Protein AF-A0A819EUI3-F1 (afdb_monomer)

Mean predicted aligned error: 5.72 Å

Nearest PDB structures (foldseek):
  6awp-assembly1_A  TM=9.499E-01  e=2.066E-28  Homo sapiens
  6awn-assembly1_A  TM=9.356E-01  e=4.940E-28  Homo sapiens
  7lia-assembly1_A  TM=9.450E-01  e=1.535E-27  Homo sapiens
  8de4-assembly1_A  TM=9.514E-01  e=4.767E-27  Sus scrofa
  6dzw-assembly1_A  TM=9.366E-01  e=1.481E-26  Homo sapiens

Sequence (428 aa):
MLKEFFRKYDQRIGFVLLLISNSVGLGNVWRFPFLTYKNGGGAFLIPYFLLYIFIGLPLYYLELSLGQFTSKGPPRAYGLVRGSIGIGISMLINAAITICFYNLLISWALLYFLLSFRKTLLWNQCNKHWNTANCVDLSNANITVINGTSSADEFFTHFVLRQSDGFHDFGTPAWYTILCLLGAWIIVALCIHRGFKLVGRLAYITALFPYIILLALLIRTSLLDGAGLGIRYYLTPDWSKVSDFQVWRDAAGQVFFSLGVGFGSLVAYSSANDFHNNYFIQCIIVVACDCLTGIFAGFTVFATIGFLAVKLRDGDITKAAIGGPGLAFIIYPEAISQMSDSSVFAVFFFLMLIIIGLGSQFGGTDVVVAAILQYFPDLKRWVVVIIVSICAFLISIPFTCRGGIYLFTLVSEYAANLSLVVIGFFEV

Secondary structure (DSSP, 8-state):
--TTS--SSHHHHHHHHHHHHHHS-HIIIIIHHHHHHHTTBGGGHHHHHHHIIIIIHHHHHHHHHHHHHHTS-HHHHHTTSTTTHHHHHHHHHHHHHHHHHHHHHHHHHHHHHHHHTSSS-TTT-S-STT--TTEE-TTT---SS--SEEHHHHIIIIIIS---SSTT----B-HHHHHHHHHHHHHHHHHHTTTHHHHHHHHHHHHHHHHHHHHHHHHHHHTSTTHHHHHHHHH-B-GGGTT-HHHHHHHHHHHHHHHTTTSSHHHHHHTTS-TT---HHHHHHHHHHHHHHHHHHHHHHHHHHHHHHHHHSTT-GGGT---TTHIIIIIHHHHHHTSTTHHHHHHHHHHHHHHHHHHHHHHHHHHHHHHHHHH-TTS-HHHHHHHHHHHHHHHHGGGGBTTHHHHHHHIIIIIIIHHHHHHHHHH-

Solvent-accessible surface area (backbone atoms only — not comparable to full-atom values): 21218 Å² total; per-residue (Å²): 125,75,78,80,74,73,78,92,68,63,55,65,61,30,48,45,31,33,51,33,6,34,19,41,30,60,47,29,57,30,45,46,36,41,49,27,64,75,35,24,15,34,35,33,51,54,57,37,52,49,42,38,63,74,46,40,47,55,50,49,44,48,37,33,48,49,6,27,76,60,52,27,43,34,37,66,40,36,43,73,45,89,85,40,31,62,53,24,47,51,12,43,54,41,18,58,57,43,49,24,58,50,43,47,56,33,11,52,26,47,49,52,28,67,50,20,76,36,94,64,53,76,39,44,49,53,90,49,97,58,52,59,95,51,43,40,36,76,87,77,62,90,66,88,68,71,92,56,45,44,20,18,46,38,40,36,43,46,57,72,42,40,56,42,101,40,71,90,48,36,72,65,61,41,66,70,53,50,52,28,32,51,50,42,40,51,51,51,36,68,50,48,43,69,36,68,70,43,42,31,59,48,10,61,51,27,40,50,52,42,56,57,51,50,49,52,48,30,57,56,32,63,74,38,73,38,9,67,58,15,42,48,50,48,57,46,57,36,70,82,37,67,79,38,66,67,43,51,53,52,31,46,39,47,41,38,63,34,63,39,48,48,36,34,28,48,14,37,59,24,23,70,45,64,79,84,61,80,51,66,68,51,46,53,51,38,55,49,49,41,54,50,45,21,53,53,31,25,51,34,47,28,12,42,42,13,27,44,6,50,76,58,44,79,54,38,49,82,82,55,68,51,68,60,69,40,34,64,58,20,50,46,51,40,49,37,55,75,40,87,66,26,37,61,55,41,33,53,53,25,47,33,50,33,36,23,33,48,26,25,46,49,35,38,49,47,36,50,44,51,52,52,38,70,79,41,69,89,57,56,60,48,59,49,35,49,53,52,40,51,54,37,51,63,69,29,44,65,54,39,10,18,18,8,63,57,53,44,50,50,43,51,53,60,56,40,41,51,44,30,57,54,44,49,61,72,73,107

Radius of gyration: 21.42 Å; Cα contacts (8 Å, |Δi|>4): 705; chains: 1; bounding box: 55×45×64 Å

pLDDT: mean 88.52, std 11.25, range [29.86, 98.31]

Foldseek 3Di:
DLQVQDDDPLCPVLLLLLLLLQQQFPCLQAVLLLLCLVQFFQQLVVLLVVCLVPFLLVLLVLLLLQLQVVLDFQLVSLVVDPPRSVLRVLLLVLLLLCLLLLLLLLLLLQVLLVQLPDPARQLQDPDDPQHDPQEDRLVPDPDDARPGDYSLRSCCQCPQQVADPAPVCLFAFDPSSLVSSLVSLVVLLVQDLVHPVSLSVLSVCLNPLLVVLLVVLLVVLVPAPQLVLLVCSNNRGDPVSNPDPVSSLSSNLSSLNSSVRSNRLSSNSSSSPHSPDDCSVSSVVSSVSSSVSSVSSSSSLSSLLRNCCVSHPVSDSVVSDDDDCCSLRRSVLNSLSVDPVSSVSSNSSSVSNSSSSSSNSNSSLSSNLSVVCVVVVVDNSSVSSVVSSVVSSVVSRSLSTNNNVVVSCCCVPPVNSVSSVVSSVSSD

Structure (mmCIF, N/CA/C/O backbone):
data_AF-A0A819EUI3-F1
#
_entry.id   AF-A0A819EUI3-F1
#
loop_
_atom_site.group_PDB
_atom_site.id
_atom_site.type_symbol
_atom_site.label_atom_id
_atom_site.label_alt_id
_atom_site.label_comp_id
_atom_site.label_asym_id
_atom_site.label_entity_id
_atom_site.label_seq_id
_atom_site.pdbx_PDB_ins_code
_atom_site.Cartn_x
_atom_site.Cartn_y
_atom_site.Cartn_z
_atom_site.occupancy
_atom_site.B_iso_or_equiv
_atom_site.auth_seq_id
_atom_site.auth_comp_id
_atom_site.auth_asym_id
_atom_site.auth_atom_id
_atom_site.pdbx_PDB_model_num
ATOM 1 N N . MET A 1 1 ? -13.181 12.280 27.570 1.00 29.86 1 MET A N 1
ATOM 2 C CA . MET A 1 1 ? -11.833 12.592 27.046 1.00 29.86 1 MET A CA 1
ATOM 3 C C . MET A 1 1 ? -11.688 12.387 25.528 1.00 29.86 1 MET A C 1
ATOM 5 O O . MET A 1 1 ? -11.009 13.189 24.914 1.00 29.86 1 MET A O 1
ATOM 9 N N . LEU A 1 2 ? -12.357 11.408 24.887 1.00 33.59 2 LEU A N 1
ATOM 10 C CA . LEU A 1 2 ? -12.389 11.279 23.408 1.00 33.59 2 LEU A CA 1
ATOM 11 C C . LEU A 1 2 ? -13.350 12.263 22.693 1.00 33.59 2 LEU A C 1
ATOM 13 O O . LEU A 1 2 ? -13.126 12.599 21.538 1.00 33.59 2 LEU A O 1
ATOM 17 N N . LYS A 1 3 ? -14.387 12.766 23.386 1.00 32.03 3 LYS A N 1
ATOM 18 C CA . LYS A 1 3 ? -15.441 13.639 22.818 1.00 32.03 3 LYS A CA 1
ATOM 19 C C . LYS A 1 3 ? -15.086 15.130 22.684 1.00 32.03 3 LYS A C 1
ATOM 21 O O . LYS A 1 3 ? -15.767 15.838 21.959 1.00 32.03 3 LYS A O 1
ATOM 26 N N . GLU A 1 4 ? -14.036 15.622 23.342 1.00 36.59 4 GLU A N 1
ATOM 27 C CA . GLU A 1 4 ? -13.616 17.039 23.246 1.00 36.59 4 GLU A CA 1
ATOM 28 C C . GLU A 1 4 ? -12.631 17.311 22.096 1.00 36.59 4 GLU A C 1
ATOM 30 O O . GLU A 1 4 ? -12.182 18.440 21.902 1.00 36.59 4 GLU A O 1
ATOM 35 N N . PHE A 1 5 ? -12.264 16.285 21.326 1.00 41.91 5 PHE A N 1
ATOM 36 C CA . PHE A 1 5 ? -11.106 16.358 20.437 1.00 41.91 5 PHE A CA 1
ATOM 37 C C . PHE A 1 5 ? -11.398 16.935 19.044 1.00 41.91 5 PHE A C 1
ATOM 39 O O . PHE A 1 5 ? -10.457 17.239 18.309 1.00 41.91 5 PHE A O 1
ATOM 46 N N . PHE A 1 6 ? -12.670 17.152 18.693 1.00 37.47 6 PHE A N 1
ATOM 47 C CA . PHE A 1 6 ? -13.055 17.639 17.375 1.00 37.47 6 PHE A CA 1
ATOM 48 C C . PHE A 1 6 ? -14.210 18.669 17.424 1.00 37.47 6 PHE A C 1
ATOM 50 O O . PHE A 1 6 ? -15.302 18.394 17.902 1.00 37.47 6 PHE A O 1
ATOM 57 N N . ARG A 1 7 ? -13.956 19.884 16.920 1.00 36.16 7 ARG A N 1
ATOM 58 C CA . ARG A 1 7 ? -14.903 21.009 16.752 1.00 36.16 7 ARG A CA 1
ATOM 59 C C . ARG A 1 7 ? -14.624 21.634 15.381 1.00 36.16 7 ARG A C 1
ATOM 61 O O . ARG A 1 7 ? -13.458 21.787 15.042 1.00 36.16 7 ARG A O 1
ATOM 68 N N . LYS A 1 8 ? -15.548 22.169 14.577 1.00 38.44 8 LYS A N 1
ATOM 69 C CA . LYS A 1 8 ? -16.922 21.784 14.187 1.00 38.44 8 LYS A CA 1
ATOM 70 C C . LYS A 1 8 ? -17.127 22.087 12.676 1.00 38.44 8 LYS A C 1
ATOM 72 O O . LYS A 1 8 ? -18.251 22.193 12.208 1.00 38.44 8 LYS A O 1
ATOM 77 N N . TYR A 1 9 ? -16.039 22.287 11.917 1.00 36.59 9 TYR A N 1
ATOM 78 C CA . TYR A 1 9 ? -16.068 22.629 10.479 1.00 36.59 9 TYR A CA 1
ATOM 79 C C . TYR A 1 9 ? -14.928 21.940 9.703 1.00 36.59 9 TYR A C 1
ATOM 81 O O . TYR A 1 9 ? -15.160 21.395 8.631 1.00 36.59 9 TYR A O 1
ATOM 89 N N . ASP A 1 10 ? -13.743 21.824 10.316 1.00 51.12 10 ASP A N 1
ATOM 90 C CA . ASP A 1 10 ? -12.592 21.043 9.814 1.00 51.12 10 ASP A CA 1
ATOM 91 C C . ASP A 1 10 ? -12.822 19.511 9.893 1.00 51.12 10 ASP A C 1
ATOM 93 O O . ASP A 1 10 ? -12.139 18.719 9.252 1.00 51.12 10 ASP A O 1
ATOM 97 N N . GLN A 1 11 ? -13.839 19.068 10.646 1.00 56.34 11 GLN A N 1
ATOM 98 C CA . GLN A 1 11 ? -14.150 17.645 10.832 1.00 56.34 11 GLN A CA 1
ATOM 99 C C . GLN A 1 11 ? -14.635 16.940 9.567 1.00 56.34 11 GLN A C 1
ATOM 101 O O . GLN A 1 11 ? -14.277 15.790 9.370 1.00 56.34 11 GLN A O 1
ATOM 106 N N . ARG A 1 12 ? -15.470 17.567 8.727 1.00 69.81 12 ARG A N 1
ATOM 107 C CA . ARG A 1 12 ? -16.143 16.826 7.641 1.00 69.81 12 ARG A CA 1
ATOM 108 C C . ARG A 1 12 ? -15.192 16.513 6.492 1.00 69.81 12 ARG A C 1
ATOM 110 O O . ARG A 1 12 ? -15.079 15.362 6.091 1.00 69.81 12 ARG A O 1
ATOM 117 N N . ILE A 1 13 ? -14.482 17.527 6.001 1.00 80.25 13 ILE A N 1
ATOM 118 C CA . ILE A 1 13 ? -13.503 17.354 4.922 1.00 80.25 13 ILE A CA 1
ATOM 119 C C . ILE A 1 13 ? -12.263 16.632 5.453 1.00 80.25 13 ILE A C 1
ATOM 121 O O . ILE A 1 13 ? -11.814 15.681 4.825 1.00 80.25 13 ILE A O 1
ATOM 125 N N . GLY A 1 14 ? -11.763 17.006 6.637 1.00 83.06 14 GLY A N 1
ATOM 126 C CA . GLY A 1 14 ? -10.617 16.338 7.254 1.00 83.06 14 GLY A CA 1
ATOM 127 C C . GLY A 1 14 ? -10.854 14.847 7.509 1.00 83.06 14 GLY A C 1
ATOM 128 O O . GLY A 1 14 ? -9.954 14.046 7.280 1.00 83.06 14 GLY A O 1
ATOM 129 N N . PHE A 1 15 ? -12.067 14.447 7.914 1.00 84.69 15 PHE A N 1
ATOM 130 C CA . PHE A 1 15 ? -12.423 13.033 8.077 1.00 84.69 15 PHE A CA 1
ATOM 131 C C . PHE A 1 15 ? -12.497 12.293 6.738 1.00 84.69 15 PHE A C 1
ATOM 133 O O . PHE A 1 15 ? -11.937 11.210 6.619 1.00 84.69 15 PHE A O 1
ATOM 140 N N . VAL A 1 16 ? -13.112 12.884 5.707 1.00 89.81 16 VAL A N 1
ATOM 141 C CA . VAL A 1 16 ? -13.129 12.287 4.359 1.00 89.81 16 VAL A CA 1
ATOM 142 C C . VAL A 1 16 ? -11.710 12.122 3.818 1.00 89.81 16 VAL A C 1
ATOM 144 O O . VAL A 1 16 ? -11.368 11.050 3.335 1.00 89.81 16 VAL A O 1
ATOM 147 N N . LEU A 1 17 ? -10.855 13.138 3.948 1.00 91.44 17 LEU A N 1
ATOM 148 C CA . LEU A 1 17 ? -9.456 13.060 3.519 1.00 91.44 17 LEU A CA 1
ATOM 149 C C . LEU A 1 17 ? -8.660 12.033 4.327 1.00 91.44 17 LEU A C 1
ATOM 151 O O . LEU A 1 17 ? -7.808 11.357 3.761 1.00 91.44 17 LEU A O 1
ATOM 155 N N . LEU A 1 18 ? -8.943 11.882 5.624 1.00 91.62 18 LEU A N 1
ATOM 156 C CA . LEU A 1 18 ? -8.350 10.833 6.456 1.00 91.62 18 LEU A CA 1
ATOM 157 C C . LEU A 1 18 ? -8.735 9.439 5.950 1.00 91.62 18 LEU A C 1
ATOM 159 O O . LEU A 1 18 ? -7.874 8.574 5.828 1.00 91.62 18 LEU A O 1
ATOM 163 N N . LEU A 1 19 ? -10.010 9.237 5.618 1.00 92.75 19 LEU A N 1
ATOM 164 C CA . LEU A 1 19 ? -10.506 7.984 5.057 1.00 92.75 19 LEU A CA 1
ATOM 165 C C . LEU A 1 19 ? -9.929 7.700 3.659 1.00 92.75 19 LEU A C 1
ATOM 167 O O . LEU A 1 19 ? -9.548 6.563 3.384 1.00 92.75 19 LEU A O 1
ATOM 171 N N . ILE A 1 20 ? -9.798 8.722 2.805 1.00 94.25 20 ILE A N 1
ATOM 172 C CA . ILE A 1 20 ? -9.118 8.609 1.504 1.00 94.25 20 ILE A CA 1
ATOM 173 C C . ILE A 1 20 ? -7.645 8.250 1.710 1.00 94.25 20 ILE A C 1
ATOM 175 O O . ILE A 1 20 ? -7.164 7.335 1.061 1.00 94.25 20 ILE A O 1
ATOM 179 N N . SER A 1 21 ? -6.940 8.922 2.622 1.00 93.69 21 SER A N 1
ATOM 180 C CA . SER A 1 21 ? -5.526 8.654 2.929 1.00 93.69 21 SER A CA 1
ATOM 181 C C . SER A 1 21 ? -5.301 7.241 3.486 1.00 93.69 21 SER A C 1
ATOM 183 O O . SER A 1 21 ? -4.297 6.608 3.178 1.00 93.69 21 SER A O 1
ATOM 185 N N . ASN A 1 22 ? -6.248 6.717 4.270 1.00 93.00 22 ASN A N 1
ATOM 186 C CA . ASN A 1 22 ? -6.197 5.341 4.761 1.00 93.00 22 ASN A CA 1
ATOM 187 C C . ASN A 1 22 ? -6.413 4.313 3.638 1.00 93.00 22 ASN A C 1
ATOM 189 O O . ASN A 1 22 ? -5.681 3.327 3.585 1.00 93.00 22 ASN A O 1
ATOM 193 N N . SER A 1 23 ? -7.408 4.545 2.776 1.00 93.50 23 SER A N 1
ATOM 194 C CA . SER A 1 23 ? -7.829 3.589 1.738 1.00 93.50 23 SER A CA 1
ATOM 195 C C . SER A 1 23 ? -6.902 3.621 0.516 1.00 93.50 23 SER A C 1
ATOM 197 O O . SER A 1 23 ? -6.431 2.595 0.045 1.00 93.50 23 SER A O 1
ATOM 199 N N . VAL A 1 24 ? -6.537 4.810 0.036 1.00 93.06 24 VAL A N 1
ATOM 200 C CA . VAL A 1 24 ? -5.617 4.944 -1.097 1.00 93.06 24 VAL A CA 1
ATOM 201 C C . VAL A 1 24 ? -4.202 4.613 -0.639 1.00 93.06 24 VAL A C 1
ATOM 203 O O . VAL A 1 24 ? -3.504 5.443 -0.057 1.00 93.06 24 VAL A O 1
ATOM 206 N N . GLY A 1 25 ? -3.780 3.386 -0.927 1.00 89.81 25 GLY A N 1
ATOM 207 C CA . GLY A 1 25 ? -2.485 2.846 -0.544 1.00 89.81 25 GLY A CA 1
ATOM 208 C C . GLY A 1 25 ? -1.577 2.549 -1.735 1.00 89.81 25 GLY A C 1
ATOM 209 O O . GLY A 1 25 ? -1.895 2.771 -2.905 1.00 89.81 25 GLY A O 1
ATOM 210 N N . LEU A 1 26 ? -0.411 1.973 -1.436 1.00 89.19 26 LEU A N 1
ATOM 211 C CA . LEU A 1 26 ? 0.558 1.530 -2.446 1.00 89.19 26 LEU A CA 1
ATOM 212 C C . LEU A 1 26 ? -0.052 0.486 -3.402 1.00 89.19 26 LEU A C 1
ATOM 214 O O . LEU A 1 26 ? 0.341 0.379 -4.566 1.00 89.19 26 LEU A O 1
ATOM 218 N N . GLY A 1 27 ? -1.064 -0.246 -2.922 1.00 87.62 27 GLY A N 1
ATOM 219 C CA . GLY A 1 27 ? -1.835 -1.203 -3.708 1.00 87.62 27 GLY A CA 1
ATOM 220 C C . GLY A 1 27 ? -2.526 -0.583 -4.927 1.00 87.62 27 GLY A C 1
ATOM 221 O O . GLY A 1 27 ? -2.561 -1.225 -5.975 1.00 87.62 27 GLY A O 1
ATOM 222 N N . ASN A 1 28 ? -3.008 0.659 -4.847 1.00 91.81 28 ASN A N 1
ATOM 223 C CA . ASN A 1 28 ? -3.644 1.332 -5.984 1.00 91.81 28 ASN A CA 1
ATOM 224 C C . ASN A 1 28 ? -2.632 1.631 -7.099 1.00 91.81 28 ASN A C 1
ATOM 226 O O . ASN A 1 28 ? -2.984 1.576 -8.273 1.00 91.81 28 ASN A O 1
ATOM 230 N N . VAL A 1 29 ? -1.373 1.915 -6.743 1.00 88.19 29 VAL A N 1
ATOM 231 C CA . VAL A 1 29 ? -0.348 2.357 -7.702 1.00 88.19 29 VAL A CA 1
ATOM 232 C C . VAL A 1 29 ? 0.306 1.196 -8.441 1.00 88.19 29 VAL A C 1
ATOM 234 O O . VAL A 1 29 ? 0.584 1.324 -9.630 1.00 88.19 29 VAL A O 1
ATOM 237 N N . TRP A 1 30 ? 0.558 0.066 -7.774 1.00 84.31 30 TRP A N 1
ATOM 238 C CA . TRP A 1 30 ? 1.244 -1.062 -8.415 1.00 84.31 30 TRP A CA 1
ATOM 239 C C . TRP A 1 30 ? 0.453 -2.369 -8.429 1.00 84.31 30 TRP A C 1
ATOM 241 O O . TRP A 1 30 ? 0.561 -3.139 -9.380 1.00 84.31 30 TRP A O 1
ATOM 251 N N . ARG A 1 31 ? -0.354 -2.654 -7.401 1.00 89.06 31 ARG A N 1
ATOM 252 C CA . ARG A 1 31 ? -1.006 -3.966 -7.277 1.00 89.06 31 ARG A CA 1
ATOM 253 C C . ARG A 1 31 ? -2.201 -4.038 -8.210 1.00 89.06 31 ARG A C 1
ATOM 255 O O . ARG A 1 31 ? -2.298 -4.989 -8.976 1.00 89.06 31 ARG A O 1
ATOM 262 N N . PHE A 1 32 ? -3.056 -3.020 -8.202 1.00 92.81 32 PHE A N 1
ATOM 263 C CA . PHE A 1 32 ? -4.211 -2.957 -9.092 1.00 92.81 32 PHE A CA 1
ATOM 264 C C . PHE A 1 32 ? -3.817 -3.022 -10.582 1.00 92.81 32 PHE A C 1
ATOM 266 O O . PHE A 1 32 ? -4.366 -3.868 -11.295 1.00 92.81 32 PHE A O 1
ATOM 273 N N . PRO A 1 33 ? -2.834 -2.239 -11.074 1.00 91.38 33 PRO A N 1
ATOM 274 C CA . PRO A 1 33 ? -2.424 -2.325 -12.475 1.00 91.38 33 PRO A CA 1
ATOM 275 C C . PRO A 1 33 ? -1.825 -3.688 -12.831 1.00 91.38 33 PRO A C 1
ATOM 277 O O . PRO A 1 33 ? -2.141 -4.237 -13.885 1.00 91.38 33 PRO A O 1
ATOM 280 N N . PHE A 1 34 ? -1.041 -4.288 -11.928 1.00 88.88 34 PHE A N 1
ATOM 281 C CA . PHE A 1 34 ? -0.521 -5.642 -12.117 1.00 88.88 34 PHE A CA 1
ATOM 282 C C . PHE A 1 34 ? -1.632 -6.702 -12.177 1.00 88.88 34 PHE A C 1
ATOM 284 O O . PHE A 1 34 ? -1.615 -7.565 -13.054 1.00 88.88 34 PHE A O 1
ATOM 291 N N . LEU A 1 35 ? -2.617 -6.638 -11.278 1.00 91.00 35 LEU A N 1
ATOM 292 C CA . LEU A 1 35 ? -3.756 -7.557 -11.296 1.00 91.00 35 LEU A CA 1
ATOM 293 C C . LEU A 1 35 ? -4.582 -7.387 -12.569 1.00 91.00 35 LEU A C 1
ATOM 295 O O . LEU A 1 35 ? -4.975 -8.382 -13.168 1.00 91.00 35 LEU A O 1
ATOM 299 N N . THR A 1 36 ? -4.763 -6.151 -13.032 1.00 91.81 36 THR A N 1
ATOM 300 C CA . THR A 1 36 ? -5.444 -5.881 -14.302 1.00 91.81 36 THR A CA 1
ATOM 301 C C . THR A 1 36 ? -4.671 -6.474 -15.480 1.00 91.81 36 THR A C 1
ATOM 303 O O . THR A 1 36 ? -5.260 -7.124 -16.339 1.00 91.81 36 THR A O 1
ATOM 306 N N . TYR A 1 37 ? -3.341 -6.335 -15.491 1.00 87.88 37 TYR A N 1
ATOM 307 C CA . TYR A 1 37 ? -2.478 -6.943 -16.506 1.00 87.88 37 TYR A CA 1
ATOM 308 C C . TYR A 1 37 ? -2.612 -8.476 -16.532 1.00 87.88 37 TYR A C 1
ATOM 310 O O . TYR A 1 37 ? -2.786 -9.064 -17.600 1.00 87.88 37 TYR A O 1
ATOM 318 N N . LYS A 1 38 ? -2.560 -9.118 -15.358 1.00 89.00 38 LYS A N 1
ATOM 319 C CA . LYS A 1 38 ? -2.607 -10.580 -15.197 1.00 89.00 38 LYS A CA 1
ATOM 320 C C . LYS A 1 38 ? -3.983 -11.173 -15.534 1.00 89.00 38 LYS A C 1
ATOM 322 O O . LYS A 1 38 ? -4.060 -12.264 -16.097 1.00 89.00 38 LYS A O 1
ATOM 327 N N . ASN A 1 39 ? -5.059 -10.468 -15.190 1.00 91.81 39 ASN A N 1
ATOM 328 C CA . ASN A 1 39 ? -6.421 -11.009 -15.154 1.00 91.81 39 ASN A CA 1
ATOM 329 C C . ASN A 1 39 ? -7.300 -10.572 -16.341 1.00 91.81 39 ASN A C 1
ATOM 331 O O . ASN A 1 39 ? -8.519 -10.474 -16.208 1.00 91.81 39 ASN A O 1
ATOM 335 N N . GLY A 1 40 ? -6.697 -10.341 -17.511 1.00 88.62 40 GLY A N 1
ATOM 336 C CA . GLY A 1 40 ? -7.436 -10.116 -18.761 1.00 88.62 40 GLY A CA 1
ATOM 337 C C . GLY A 1 40 ? -7.699 -8.650 -19.118 1.00 88.62 40 GLY A C 1
ATOM 338 O O . GLY A 1 40 ? -8.677 -8.355 -19.811 1.00 88.62 40 GLY A O 1
ATOM 339 N N . GLY A 1 41 ? -6.851 -7.730 -18.648 1.00 90.31 41 GLY A N 1
ATOM 340 C CA . GLY A 1 41 ? -6.900 -6.317 -19.024 1.00 90.31 41 GLY A CA 1
ATOM 341 C C . GLY A 1 41 ? -8.239 -5.686 -18.659 1.00 90.31 41 GLY A C 1
ATOM 342 O O . GLY A 1 41 ? -8.716 -5.818 -17.531 1.00 90.31 41 GLY A O 1
ATOM 343 N N . GLY A 1 42 ? -8.895 -5.062 -19.637 1.00 92.00 42 GLY A N 1
ATOM 344 C CA . GLY A 1 42 ? -10.160 -4.355 -19.425 1.00 92.00 42 GLY A CA 1
ATOM 345 C C . GLY A 1 42 ? -11.279 -5.240 -18.865 1.00 92.00 42 GLY A C 1
ATOM 346 O O . GLY A 1 42 ? -12.179 -4.742 -18.191 1.00 92.00 42 GLY A O 1
ATOM 347 N N . ALA A 1 43 ? -11.203 -6.560 -19.070 1.00 94.00 43 ALA A N 1
ATOM 348 C CA . ALA A 1 43 ? -12.191 -7.503 -18.561 1.00 94.00 43 ALA A CA 1
ATOM 349 C C . ALA A 1 43 ? -12.165 -7.617 -17.024 1.00 94.00 43 ALA A C 1
ATOM 351 O O . ALA A 1 43 ? -13.215 -7.821 -16.417 1.00 94.00 43 ALA A O 1
ATOM 352 N N . PHE A 1 44 ? -11.004 -7.406 -16.385 1.00 95.06 44 PHE A N 1
ATOM 353 C CA . PHE A 1 44 ? -10.846 -7.406 -14.923 1.00 95.06 44 PHE A CA 1
ATOM 354 C C . PHE A 1 44 ? -11.615 -6.267 -14.237 1.00 95.06 44 PHE A C 1
ATOM 356 O O . PHE A 1 44 ? -12.008 -6.390 -13.076 1.00 95.06 44 PHE A O 1
ATOM 363 N N . LEU A 1 45 ? -11.879 -5.168 -14.952 1.00 93.44 45 LEU A N 1
ATOM 364 C CA . LEU A 1 45 ? -12.604 -4.027 -14.396 1.00 93.44 45 LEU A CA 1
ATOM 365 C C . LEU A 1 45 ? -14.036 -4.403 -13.997 1.00 93.44 45 LEU A C 1
ATOM 367 O O . LEU A 1 45 ? -14.553 -3.859 -13.031 1.00 93.44 45 LEU A O 1
ATOM 371 N N . ILE A 1 46 ? -14.666 -5.363 -14.680 1.00 93.19 46 ILE A N 1
ATOM 372 C CA . ILE A 1 46 ? -16.034 -5.805 -14.375 1.00 93.19 46 ILE A CA 1
ATOM 373 C C . ILE A 1 46 ? -16.135 -6.468 -12.993 1.00 93.19 46 ILE A C 1
ATOM 375 O O . ILE A 1 46 ? -16.866 -5.934 -12.156 1.00 93.19 46 ILE A O 1
ATOM 379 N N . PRO A 1 47 ? -15.427 -7.582 -12.698 1.00 94.81 47 PRO A N 1
ATOM 380 C CA . PRO A 1 47 ? -15.467 -8.179 -11.368 1.00 94.81 47 PRO A CA 1
ATOM 381 C C . PRO A 1 47 ? -14.984 -7.193 -10.303 1.00 94.81 47 PRO A C 1
ATOM 383 O O . PRO A 1 47 ? -15.572 -7.132 -9.228 1.00 94.81 47 PRO A O 1
ATOM 386 N N . TYR A 1 48 ? -13.987 -6.359 -10.613 1.00 94.56 48 TYR A N 1
ATOM 387 C CA . TYR A 1 48 ? -13.520 -5.305 -9.716 1.00 94.56 48 TYR A CA 1
ATOM 388 C C . TYR A 1 48 ? -14.640 -4.317 -9.334 1.00 94.56 48 TYR A C 1
ATOM 390 O O . TYR A 1 48 ? -14.935 -4.161 -8.150 1.00 94.56 48 TYR A O 1
ATOM 398 N N . PHE A 1 49 ? -15.325 -3.705 -10.306 1.00 94.50 49 PHE A N 1
ATOM 399 C CA . PHE A 1 49 ? -16.420 -2.761 -10.051 1.00 94.50 49 PHE A CA 1
ATOM 400 C C . PHE A 1 49 ? -17.614 -3.407 -9.344 1.00 94.50 49 PHE A C 1
ATOM 402 O O . PHE A 1 49 ? -18.170 -2.817 -8.417 1.00 94.50 49 PHE A O 1
ATOM 409 N N . LEU A 1 50 ? -18.002 -4.619 -9.754 1.00 95.62 50 LEU A N 1
ATOM 410 C CA . LEU A 1 50 ? -19.104 -5.343 -9.120 1.00 95.62 50 LEU A CA 1
ATOM 411 C C . LEU A 1 50 ? -18.797 -5.613 -7.644 1.00 95.62 50 LEU A C 1
ATOM 413 O O . LEU A 1 50 ? -19.633 -5.340 -6.786 1.00 95.62 50 LEU A O 1
ATOM 417 N N . LEU A 1 51 ? -17.588 -6.078 -7.329 1.00 95.06 51 LEU A N 1
ATOM 418 C CA . LEU A 1 51 ? -17.189 -6.337 -5.948 1.00 95.06 51 LEU A CA 1
ATOM 419 C C . LEU A 1 51 ? -17.068 -5.044 -5.128 1.00 95.06 51 LEU A C 1
ATOM 421 O O . LEU A 1 51 ? -17.440 -5.054 -3.957 1.00 95.06 51 LEU A O 1
ATOM 425 N N . TYR A 1 52 ? -16.652 -3.916 -5.719 1.00 94.44 52 TYR A N 1
ATOM 426 C CA . TYR A 1 52 ? -16.717 -2.608 -5.049 1.00 94.44 52 TYR A CA 1
ATOM 427 C C . TYR A 1 52 ? -18.147 -2.230 -4.656 1.00 94.44 52 TYR A C 1
ATOM 429 O O . TYR A 1 52 ? -18.372 -1.796 -3.531 1.00 94.44 52 TYR A O 1
ATOM 437 N N . ILE A 1 53 ? -19.114 -2.389 -5.563 1.00 94.62 53 ILE A N 1
ATOM 438 C CA . ILE A 1 53 ? -20.503 -1.968 -5.330 1.00 94.62 53 ILE A CA 1
ATOM 439 C C . ILE A 1 53 ? -21.218 -2.914 -4.363 1.00 94.62 53 ILE A C 1
ATOM 441 O O . ILE A 1 53 ? -21.911 -2.452 -3.459 1.00 94.62 53 ILE A O 1
ATOM 445 N N . PHE A 1 54 ? -21.068 -4.226 -4.551 1.00 94.75 54 PHE A N 1
ATOM 446 C CA . PHE A 1 54 ? -21.865 -5.225 -3.838 1.00 94.75 54 PHE A CA 1
ATOM 447 C C . PHE A 1 54 ? -21.221 -5.745 -2.552 1.00 94.75 54 PHE A C 1
ATOM 449 O O . PHE A 1 54 ? -21.937 -6.276 -1.709 1.00 94.75 54 PHE A O 1
ATOM 456 N N . ILE A 1 55 ? -19.903 -5.597 -2.378 1.00 93.81 55 ILE A N 1
ATOM 457 C CA . ILE A 1 55 ? -19.189 -6.079 -1.184 1.00 93.81 55 ILE A CA 1
ATOM 458 C C . ILE A 1 55 ? -18.437 -4.937 -0.501 1.00 93.81 55 ILE A C 1
ATOM 460 O O . ILE A 1 55 ? -18.663 -4.671 0.677 1.00 93.81 55 ILE A O 1
ATOM 464 N N . GLY A 1 56 ? -17.590 -4.223 -1.245 1.00 94.62 56 GLY A N 1
ATOM 465 C CA . GLY A 1 56 ? -16.739 -3.162 -0.709 1.00 94.62 56 GLY A CA 1
ATOM 466 C C . GLY A 1 56 ? -17.533 -2.038 -0.046 1.00 94.62 56 GLY A C 1
ATOM 467 O O . GLY A 1 56 ? -17.326 -1.753 1.128 1.00 94.62 56 GLY A O 1
ATOM 468 N N . LEU A 1 57 ? -18.473 -1.424 -0.770 1.00 95.19 57 LEU A N 1
ATOM 469 C CA . LEU A 1 57 ? -19.277 -0.307 -0.276 1.00 95.19 57 LEU A CA 1
ATOM 470 C C . LEU A 1 57 ? -20.148 -0.693 0.938 1.00 95.19 57 LEU A C 1
ATOM 472 O O . LEU A 1 57 ? -20.099 0.041 1.927 1.00 95.19 57 LEU A O 1
ATOM 476 N N . PRO A 1 58 ? -20.903 -1.814 0.931 1.00 95.31 58 PRO A N 1
ATOM 477 C CA . PRO A 1 58 ? -21.670 -2.241 2.099 1.00 95.31 58 PRO A CA 1
ATOM 478 C C . PRO A 1 58 ? -20.812 -2.503 3.338 1.00 95.31 58 PRO A C 1
ATOM 480 O O . PRO A 1 58 ? -21.161 -2.015 4.411 1.00 95.31 58 PRO A O 1
ATOM 483 N N . LEU A 1 59 ? -19.686 -3.214 3.208 1.00 95.06 59 LEU A N 1
ATOM 484 C CA . LEU A 1 59 ? -18.806 -3.503 4.347 1.00 95.06 59 LEU A CA 1
ATOM 485 C C . LEU A 1 59 ? -18.109 -2.246 4.873 1.00 95.06 59 LEU A C 1
ATOM 487 O O . LEU A 1 59 ? -18.059 -2.012 6.078 1.00 95.06 59 LEU A O 1
ATOM 491 N N . TYR A 1 60 ? -17.637 -1.382 3.974 1.00 95.56 60 TYR A N 1
ATOM 492 C CA . TYR A 1 60 ? -17.049 -0.103 4.357 1.00 95.56 60 TYR A CA 1
ATOM 493 C C . TYR A 1 60 ? -18.058 0.760 5.126 1.00 95.56 60 TYR A C 1
ATOM 495 O O . TYR A 1 60 ? -17.734 1.364 6.151 1.00 95.56 60 TYR A O 1
ATOM 503 N N . TYR A 1 61 ? -19.312 0.787 4.663 1.00 94.75 61 TYR A N 1
ATOM 504 C CA . TYR A 1 61 ? -20.397 1.461 5.364 1.00 94.75 61 TYR A CA 1
ATOM 505 C C . TYR A 1 61 ? -20.695 0.807 6.720 1.00 94.75 61 TYR A C 1
ATOM 507 O O . TYR A 1 61 ? -20.867 1.529 7.704 1.00 94.75 61 TYR A O 1
ATOM 515 N N . LEU A 1 62 ? -20.715 -0.526 6.801 1.00 94.00 62 LEU A N 1
ATOM 516 C CA . LEU A 1 62 ? -20.937 -1.285 8.034 1.00 94.00 62 LEU A CA 1
ATOM 517 C C . LEU A 1 62 ? -19.902 -0.931 9.109 1.00 94.00 62 LEU A C 1
ATOM 519 O O . LEU A 1 62 ? -20.286 -0.552 10.216 1.00 94.00 62 LEU A O 1
ATOM 523 N N . GLU A 1 63 ? -18.608 -0.979 8.787 1.00 94.31 63 GLU A N 1
ATOM 524 C CA . GLU A 1 63 ? -17.539 -0.664 9.743 1.00 94.31 63 GLU A CA 1
ATOM 525 C C . GLU A 1 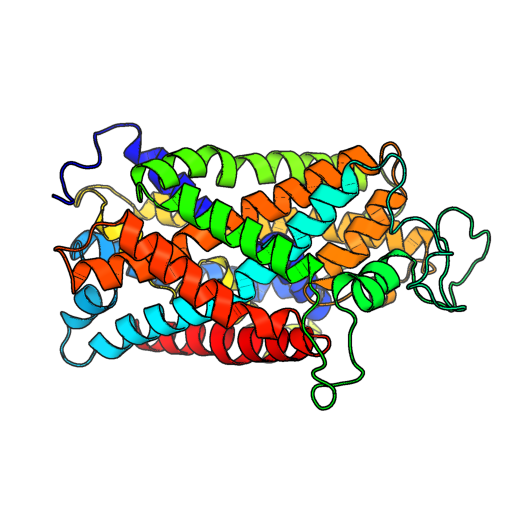63 ? -17.614 0.781 10.249 1.00 94.31 63 GLU A C 1
ATOM 527 O O . GLU A 1 63 ? -17.489 1.033 11.454 1.00 94.31 63 GLU A O 1
ATOM 532 N N . LEU A 1 64 ? -17.858 1.741 9.347 1.00 93.00 64 LEU A N 1
ATOM 533 C CA . LEU A 1 64 ? -18.035 3.142 9.731 1.00 93.00 64 LEU A CA 1
ATOM 534 C C . LEU A 1 64 ? -19.265 3.338 10.625 1.00 93.00 64 LEU A C 1
ATOM 536 O O . LEU A 1 64 ? -19.207 4.087 11.605 1.00 93.00 64 LEU A O 1
ATOM 540 N N . SER A 1 65 ? -20.366 2.656 10.301 1.00 92.69 65 SER A N 1
ATOM 541 C CA . SER A 1 65 ? -21.606 2.698 11.080 1.00 92.69 65 SER A CA 1
ATOM 542 C C . SER A 1 65 ? -21.376 2.158 12.485 1.00 92.69 65 SER A C 1
ATOM 544 O O . SER A 1 65 ? -21.740 2.797 13.473 1.00 92.69 65 SER A O 1
ATOM 546 N N . LEU A 1 66 ? -20.730 0.995 12.580 1.00 93.00 66 LEU A N 1
ATOM 547 C CA . LEU A 1 66 ? -20.462 0.315 13.837 1.00 93.00 66 LEU A CA 1
ATOM 548 C C . LEU A 1 66 ? -19.538 1.147 14.731 1.00 93.00 66 LEU A C 1
ATOM 550 O O . LEU A 1 66 ? -19.820 1.323 15.920 1.00 93.00 66 LEU A O 1
ATOM 554 N N . GLY A 1 67 ? -18.456 1.696 14.180 1.00 91.62 67 GLY A N 1
ATOM 555 C CA . GLY A 1 67 ? -17.539 2.528 14.952 1.00 91.62 67 GLY A CA 1
ATOM 556 C C . GLY A 1 67 ? -18.213 3.794 15.471 1.00 91.62 67 GLY A C 1
ATOM 557 O O . GLY A 1 67 ? -18.158 4.055 16.675 1.00 91.62 67 GLY A O 1
ATOM 558 N N . GLN A 1 68 ? -18.935 4.532 14.621 1.00 90.19 68 GLN A N 1
ATOM 559 C CA . GLN A 1 68 ? -19.648 5.746 15.037 1.00 90.19 68 GLN A CA 1
ATOM 560 C C . GLN A 1 68 ? -20.745 5.453 16.072 1.00 90.19 68 GLN A C 1
ATOM 562 O O . GLN A 1 68 ? -20.817 6.135 17.098 1.00 90.19 68 GLN A O 1
ATOM 567 N N . PHE A 1 69 ? -21.570 4.425 15.842 1.00 91.56 69 PHE A N 1
ATOM 568 C CA . PHE A 1 69 ? -22.673 4.061 16.734 1.00 91.56 69 PHE A CA 1
ATOM 569 C C . PHE A 1 69 ? -22.174 3.650 18.122 1.00 91.56 69 PHE A C 1
ATOM 571 O O . PHE A 1 69 ? -22.737 4.051 19.141 1.00 91.56 69 PHE A O 1
ATOM 578 N N . THR A 1 70 ? -21.096 2.865 18.176 1.00 91.56 70 THR A N 1
ATOM 579 C CA . THR A 1 70 ? -20.577 2.325 19.439 1.00 91.56 70 THR A CA 1
ATOM 580 C C . THR A 1 70 ? -19.600 3.261 20.144 1.00 91.56 70 THR A C 1
ATOM 582 O O . THR A 1 70 ? -19.406 3.126 21.355 1.00 91.56 70 THR A O 1
ATOM 585 N N . SER A 1 71 ? -18.972 4.188 19.408 1.00 89.19 71 SER A N 1
ATOM 586 C CA . SER A 1 71 ? -17.867 5.034 19.882 1.00 89.19 71 SER A CA 1
ATOM 587 C C . SER A 1 71 ? -16.741 4.219 20.547 1.00 89.19 71 SER A C 1
ATOM 589 O O . SER A 1 71 ? -16.134 4.644 21.536 1.00 89.19 71 SER A O 1
ATOM 591 N N . LYS A 1 72 ? -16.489 3.004 20.041 1.00 88.50 72 LYS A N 1
ATOM 592 C CA . LYS A 1 72 ? -15.518 2.036 20.570 1.00 88.50 72 LYS A CA 1
ATOM 593 C C . LYS A 1 72 ? -14.601 1.531 19.453 1.00 88.50 72 LYS A C 1
ATOM 595 O O . LYS A 1 72 ? -14.998 1.466 18.299 1.00 88.50 72 LYS A O 1
ATOM 600 N N . GLY A 1 73 ? -13.381 1.133 19.822 1.00 88.69 73 GLY A N 1
ATOM 601 C CA . GLY A 1 73 ? -12.483 0.397 18.925 1.00 88.69 73 GLY A CA 1
ATOM 602 C C . GLY A 1 73 ? -12.966 -1.034 18.622 1.00 88.69 73 GLY A C 1
ATOM 603 O O . GLY A 1 73 ? -13.874 -1.525 19.305 1.00 88.69 73 GLY A O 1
ATOM 604 N N . PRO A 1 74 ? -12.332 -1.732 17.659 1.00 92.19 74 PRO A N 1
ATOM 605 C CA . PRO A 1 74 ? -12.891 -2.938 17.041 1.00 92.19 74 PRO A CA 1
ATOM 606 C C . PRO A 1 74 ? -13.261 -4.070 18.013 1.00 92.19 74 PRO A C 1
ATOM 608 O O . PRO A 1 74 ? -14.419 -4.490 17.994 1.00 92.19 74 PRO A O 1
ATOM 611 N N . PRO A 1 75 ? -12.389 -4.530 18.942 1.00 92.19 75 PRO A N 1
ATOM 612 C CA . PRO A 1 75 ? -12.756 -5.629 19.843 1.00 92.19 75 PRO A CA 1
ATOM 613 C C . PRO A 1 75 ? -13.963 -5.307 20.724 1.00 92.19 75 PRO A C 1
ATOM 615 O O . PRO A 1 75 ? -14.828 -6.152 20.940 1.00 92.19 75 PRO A O 1
ATOM 618 N N . ARG A 1 76 ? -14.052 -4.070 21.231 1.00 90.81 76 ARG A N 1
ATOM 619 C CA . ARG A 1 76 ? -15.172 -3.657 22.087 1.00 90.81 76 ARG A CA 1
ATOM 620 C C . ARG A 1 76 ? -16.440 -3.331 21.301 1.00 90.81 76 ARG A C 1
ATOM 622 O O . ARG A 1 76 ? -17.511 -3.391 21.898 1.00 90.81 76 ARG A O 1
ATOM 629 N N . ALA A 1 77 ? -16.323 -2.950 20.030 1.00 92.00 77 ALA A N 1
ATOM 630 C CA . ALA A 1 77 ? -17.463 -2.725 19.150 1.00 92.00 77 ALA A CA 1
ATOM 631 C C . ALA A 1 77 ? -18.138 -4.061 18.800 1.00 92.00 77 ALA A C 1
ATOM 633 O O . ALA A 1 77 ? -19.317 -4.240 19.096 1.00 92.00 77 ALA A O 1
ATOM 634 N N . TYR A 1 78 ? -17.368 -5.039 18.311 1.00 93.12 78 TYR A N 1
ATOM 635 C CA . TYR A 1 78 ? -17.879 -6.379 18.000 1.00 93.12 78 TYR A CA 1
ATOM 636 C C . TYR A 1 78 ? -18.246 -7.195 19.245 1.00 93.12 78 TYR A C 1
ATOM 638 O O . TYR A 1 78 ? -19.190 -7.978 19.218 1.00 93.12 78 TYR A O 1
ATOM 646 N N . GLY A 1 79 ? -17.573 -6.969 20.376 1.00 90.81 79 GLY A N 1
ATOM 647 C CA . GLY A 1 79 ? -17.905 -7.611 21.652 1.00 90.81 79 GLY A CA 1
ATOM 648 C C . GLY A 1 79 ? -19.259 -7.209 22.255 1.00 90.81 79 GLY A C 1
ATOM 649 O O . GLY A 1 79 ? -19.636 -7.761 23.286 1.00 90.81 79 GLY A O 1
ATOM 650 N N . LEU A 1 80 ? -19.994 -6.265 21.648 1.00 88.19 80 LEU A N 1
ATOM 651 C CA . LEU A 1 80 ? -21.387 -5.980 22.018 1.00 88.19 80 LEU A CA 1
ATOM 652 C C . LEU A 1 80 ? -22.329 -7.131 21.654 1.00 88.19 80 LEU A C 1
ATOM 654 O O . LEU A 1 80 ? -23.338 -7.328 22.330 1.00 88.19 80 LEU A O 1
ATOM 658 N N . VAL A 1 81 ? -21.987 -7.899 20.618 1.00 88.38 81 VAL A N 1
ATOM 659 C CA . VAL A 1 81 ? -22.684 -9.129 20.248 1.00 88.38 81 VAL A CA 1
ATOM 660 C C . VAL A 1 81 ? -21.939 -10.304 20.876 1.00 88.38 81 VAL A C 1
ATOM 662 O O . VAL A 1 81 ? -20.726 -10.473 20.717 1.00 88.38 81 VAL A O 1
ATOM 665 N N . ARG A 1 82 ? -22.661 -11.122 21.646 1.00 85.38 82 ARG A N 1
ATOM 666 C CA . ARG A 1 82 ? -22.072 -12.263 22.355 1.00 85.38 82 ARG A CA 1
ATOM 667 C C . ARG A 1 82 ? -21.488 -13.255 21.345 1.00 85.38 82 ARG A C 1
ATOM 669 O O . ARG A 1 82 ? -22.203 -13.738 20.480 1.00 85.38 82 ARG A O 1
ATOM 676 N N . GLY A 1 83 ? -20.206 -13.585 21.498 1.00 84.81 83 GLY A N 1
ATOM 677 C CA . GLY A 1 83 ? -19.484 -14.508 20.610 1.00 84.81 83 GLY A CA 1
ATOM 678 C C . GLY A 1 83 ? -18.705 -13.829 19.475 1.00 84.81 83 GLY A C 1
ATOM 679 O O . GLY A 1 83 ? -17.770 -14.430 18.961 1.00 84.81 83 GLY A O 1
ATOM 680 N N . SER A 1 84 ? -18.986 -12.561 19.160 1.00 91.81 84 SER A N 1
ATOM 681 C CA . SER A 1 84 ? -18.387 -11.859 18.010 1.00 91.81 84 SER A CA 1
ATOM 682 C C . SER A 1 84 ? -17.095 -11.097 18.329 1.00 91.81 84 SER A C 1
ATOM 684 O O . SER A 1 84 ? -16.456 -10.560 17.429 1.00 91.81 84 SER A O 1
ATOM 686 N N . ILE A 1 85 ? -16.643 -11.076 19.591 1.00 93.44 85 ILE A N 1
ATOM 687 C CA . ILE A 1 85 ? -15.398 -10.389 20.001 1.00 93.44 85 ILE A CA 1
ATOM 688 C C . ILE A 1 85 ? -14.163 -10.857 19.212 1.00 93.44 85 ILE A C 1
ATOM 690 O O . ILE A 1 85 ? -13.244 -10.070 18.981 1.00 93.44 85 ILE A O 1
ATOM 694 N N . GLY A 1 86 ? -14.159 -12.123 18.776 1.00 94.00 86 GLY A N 1
ATOM 695 C CA . GLY A 1 86 ? -13.082 -12.712 17.982 1.00 94.00 86 GLY A CA 1
ATOM 696 C C . GLY A 1 86 ? -12.834 -11.973 16.667 1.00 94.00 86 GLY A C 1
ATOM 697 O O . GLY A 1 86 ? -11.681 -11.831 16.282 1.00 94.00 86 GLY A O 1
ATOM 698 N N . ILE A 1 87 ? -13.878 -11.414 16.043 1.00 94.81 87 ILE A N 1
ATOM 699 C CA . ILE A 1 87 ? -13.771 -10.637 14.799 1.00 94.81 87 ILE A CA 1
ATOM 700 C C . ILE A 1 87 ? -12.861 -9.429 15.025 1.00 94.81 87 ILE A C 1
ATOM 702 O O . ILE A 1 87 ? -11.831 -9.287 14.371 1.00 94.81 87 ILE A O 1
ATOM 706 N N . GLY A 1 88 ? -13.174 -8.612 16.036 1.00 94.12 88 GLY A N 1
ATOM 707 C CA . GLY A 1 88 ? -12.386 -7.423 16.350 1.00 94.12 88 GLY A CA 1
ATOM 708 C C . GLY A 1 88 ? -10.953 -7.737 16.797 1.00 94.12 88 GLY A C 1
ATOM 709 O O . GLY A 1 88 ? -10.057 -6.935 16.551 1.00 94.12 88 GLY A O 1
ATOM 710 N N . ILE A 1 89 ? -10.706 -8.894 17.425 1.00 94.38 89 ILE A N 1
ATOM 711 C CA . ILE A 1 89 ? -9.342 -9.351 17.748 1.00 94.38 89 ILE A CA 1
ATOM 712 C C . ILE A 1 89 ? -8.592 -9.756 16.472 1.00 94.38 89 ILE A C 1
ATOM 714 O O . ILE A 1 89 ? -7.444 -9.348 16.294 1.00 94.38 89 ILE A O 1
ATOM 718 N N . SER A 1 90 ? -9.233 -10.500 15.568 1.00 95.12 90 SER A N 1
ATOM 719 C CA . SER A 1 90 ? -8.645 -10.890 14.284 1.00 95.12 90 SER A CA 1
ATOM 720 C C . SER A 1 90 ? -8.281 -9.679 13.425 1.00 95.12 90 SER A C 1
ATOM 722 O O . SER A 1 90 ? -7.194 -9.666 12.850 1.00 95.12 90 SER A O 1
ATOM 724 N N . MET A 1 91 ? -9.107 -8.624 13.416 1.00 95.00 91 MET A N 1
ATOM 725 C CA . MET A 1 91 ? -8.773 -7.352 12.753 1.00 95.00 91 MET A CA 1
ATOM 726 C C . MET A 1 91 ? -7.463 -6.756 13.285 1.00 95.00 91 MET A C 1
ATOM 728 O O . MET A 1 91 ? -6.603 -6.347 12.507 1.00 95.00 91 MET A O 1
ATOM 732 N N . LEU A 1 92 ? -7.273 -6.741 14.612 1.00 94.62 92 LEU A N 1
ATOM 733 C CA . LEU A 1 92 ? -6.056 -6.205 15.233 1.00 94.62 92 LEU A CA 1
ATOM 734 C C . LEU A 1 92 ? -4.818 -7.045 14.930 1.00 94.62 92 LEU A C 1
ATOM 736 O O . LEU A 1 92 ? -3.754 -6.483 14.679 1.00 94.62 92 LEU A O 1
ATOM 740 N N . ILE A 1 93 ? -4.946 -8.374 14.957 1.00 94.81 93 ILE A N 1
ATOM 741 C CA . ILE A 1 93 ? -3.849 -9.283 14.600 1.00 94.81 93 ILE A CA 1
ATOM 742 C C . ILE A 1 93 ? -3.455 -9.053 13.141 1.00 94.81 93 ILE A C 1
ATOM 744 O O . ILE A 1 93 ? -2.272 -8.899 12.837 1.00 94.81 93 ILE A O 1
ATOM 748 N N . ASN A 1 94 ? -4.440 -8.960 12.248 1.00 94.44 94 ASN A N 1
ATOM 749 C CA . ASN A 1 94 ? -4.189 -8.723 10.837 1.00 94.44 94 ASN A CA 1
ATOM 750 C C . ASN A 1 94 ? -3.541 -7.350 10.577 1.00 94.44 94 ASN A C 1
ATOM 752 O O . ASN A 1 94 ? -2.575 -7.248 9.814 1.00 94.44 94 ASN A O 1
ATOM 756 N N . ALA A 1 95 ? -4.011 -6.303 11.264 1.00 94.88 95 ALA A N 1
ATOM 757 C CA . ALA A 1 95 ? -3.392 -4.982 11.227 1.00 94.88 95 ALA A CA 1
ATOM 758 C C . ALA A 1 95 ? -1.938 -5.028 11.724 1.00 94.88 95 ALA A C 1
ATOM 760 O O . ALA A 1 95 ? -1.054 -4.509 11.047 1.00 94.88 95 ALA A O 1
ATOM 761 N N . ALA A 1 96 ? -1.664 -5.709 12.843 1.00 94.94 96 ALA A N 1
ATOM 762 C CA . ALA A 1 96 ? -0.321 -5.844 13.407 1.00 94.94 96 ALA A CA 1
ATOM 763 C C . ALA A 1 96 ? 0.654 -6.580 12.468 1.00 94.94 96 ALA A C 1
ATOM 765 O O . ALA A 1 96 ? 1.805 -6.168 12.332 1.00 94.94 96 ALA A O 1
ATOM 766 N N . ILE A 1 97 ? 0.201 -7.632 11.779 1.00 94.44 97 ILE A N 1
ATOM 767 C CA . ILE A 1 97 ? 1.003 -8.326 10.759 1.00 94.44 97 ILE A CA 1
ATOM 768 C C . ILE A 1 97 ? 1.266 -7.397 9.568 1.00 94.44 97 ILE A C 1
ATOM 770 O O . ILE A 1 97 ? 2.398 -7.290 9.091 1.00 94.44 97 ILE A O 1
ATOM 774 N N . THR A 1 98 ? 0.232 -6.686 9.114 1.00 94.38 98 THR A N 1
ATOM 775 C CA . THR A 1 98 ? 0.304 -5.851 7.912 1.00 94.38 98 THR A CA 1
ATOM 776 C C . THR A 1 98 ? 1.231 -4.661 8.081 1.00 94.38 98 THR A C 1
ATOM 778 O O . THR A 1 98 ? 2.088 -4.443 7.226 1.00 94.38 98 THR A O 1
ATOM 781 N N . ILE A 1 99 ? 1.165 -3.947 9.208 1.00 95.69 99 ILE A N 1
ATOM 782 C CA . ILE A 1 99 ? 2.058 -2.806 9.453 1.00 95.69 99 ILE A CA 1
ATOM 783 C C . ILE A 1 99 ? 3.542 -3.201 9.444 1.00 95.69 99 ILE A C 1
ATOM 785 O O . ILE A 1 99 ? 4.380 -2.360 9.115 1.00 95.69 99 ILE A O 1
ATOM 789 N N . CYS A 1 100 ? 3.879 -4.460 9.758 1.00 93.44 100 CYS A N 1
ATOM 790 C CA . CYS A 1 100 ? 5.261 -4.939 9.771 1.00 93.44 100 CYS A CA 1
ATOM 791 C C . CYS A 1 100 ? 5.843 -5.050 8.355 1.00 93.44 100 CYS A C 1
ATOM 793 O O . CYS A 1 100 ? 6.916 -4.503 8.087 1.00 93.44 100 CYS A O 1
ATOM 795 N N . PHE A 1 101 ? 5.155 -5.726 7.431 1.00 93.50 101 PHE A N 1
ATOM 796 C CA . PHE A 1 101 ? 5.657 -5.858 6.058 1.00 93.50 101 PHE A CA 1
ATOM 797 C C . PHE A 1 101 ? 5.358 -4.618 5.208 1.00 93.50 101 PHE A C 1
ATOM 799 O O . PHE A 1 101 ? 6.082 -4.335 4.259 1.00 93.50 101 PHE A O 1
ATOM 806 N N . TYR A 1 102 ? 4.315 -3.850 5.525 1.00 94.38 102 TYR A N 1
ATOM 807 C CA . TYR A 1 102 ? 3.967 -2.662 4.750 1.00 94.38 102 TYR A CA 1
ATOM 808 C C . TYR A 1 102 ? 5.000 -1.544 4.944 1.00 94.38 102 TYR A C 1
ATOM 810 O O . TYR A 1 102 ? 5.395 -0.890 3.980 1.00 94.38 102 TYR A O 1
ATOM 818 N N . ASN A 1 103 ? 5.552 -1.389 6.156 1.00 95.75 103 ASN A N 1
ATOM 819 C CA . ASN A 1 103 ? 6.606 -0.398 6.393 1.00 95.75 103 ASN A CA 1
ATOM 820 C C . ASN A 1 103 ? 7.942 -0.748 5.707 1.00 95.75 103 ASN A C 1
ATOM 822 O O . ASN A 1 103 ? 8.751 0.142 5.447 1.00 95.75 103 ASN A O 1
ATOM 826 N N . LEU A 1 104 ? 8.168 -2.021 5.354 1.00 95.38 104 LEU A N 1
ATOM 827 C CA . LEU A 1 104 ? 9.296 -2.427 4.508 1.00 95.38 104 LEU A CA 1
ATOM 828 C C . LEU A 1 104 ? 9.217 -1.760 3.129 1.00 95.38 104 LEU A C 1
ATOM 830 O O . LEU A 1 104 ? 10.222 -1.259 2.632 1.00 95.38 104 LEU A O 1
ATOM 834 N N . LEU A 1 105 ? 8.025 -1.688 2.536 1.00 95.12 105 LEU A N 1
ATOM 835 C CA . LEU A 1 105 ? 7.812 -1.039 1.242 1.00 95.12 105 LEU A CA 1
ATOM 836 C C . LEU A 1 105 ? 8.136 0.458 1.304 1.00 95.12 105 LEU A C 1
ATOM 838 O O . LEU A 1 105 ? 8.795 0.996 0.413 1.00 95.12 105 LEU A O 1
ATOM 842 N N . ILE A 1 106 ? 7.732 1.114 2.395 1.00 96.94 106 ILE A N 1
ATOM 843 C CA . ILE A 1 106 ? 8.071 2.515 2.672 1.00 96.94 106 ILE A CA 1
ATOM 844 C C . ILE A 1 106 ? 9.587 2.665 2.846 1.00 96.94 106 ILE A C 1
ATOM 846 O O . ILE A 1 106 ? 10.162 3.633 2.356 1.00 96.94 106 ILE A O 1
ATOM 850 N N . SER A 1 107 ? 10.260 1.695 3.473 1.00 97.25 107 SER A N 1
ATOM 851 C CA . SER A 1 107 ? 11.720 1.710 3.625 1.00 97.25 107 SER A CA 1
ATOM 852 C C . SER A 1 107 ? 12.462 1.611 2.288 1.00 97.25 107 SER A C 1
ATOM 854 O O . SER A 1 107 ? 13.445 2.324 2.086 1.00 97.25 107 SER A O 1
ATOM 856 N N . TRP A 1 108 ? 11.975 0.794 1.347 1.00 97.00 108 TRP A N 1
ATOM 857 C CA . TRP A 1 108 ? 12.528 0.740 -0.006 1.00 97.00 108 TRP A CA 1
ATOM 858 C C . TRP A 1 108 ? 12.296 2.065 -0.728 1.00 97.00 108 TRP A C 1
ATOM 860 O O . TRP A 1 108 ? 13.244 2.637 -1.257 1.00 97.00 108 TRP A O 1
ATOM 870 N N . ALA A 1 109 ? 11.081 2.618 -0.674 1.00 97.19 109 ALA A N 1
ATOM 871 C CA . ALA A 1 109 ? 10.795 3.931 -1.254 1.00 97.19 109 ALA A CA 1
ATOM 872 C C . ALA A 1 109 ? 11.681 5.038 -0.657 1.00 97.19 109 ALA A C 1
ATOM 874 O O . ALA A 1 109 ? 12.187 5.877 -1.398 1.00 97.19 109 ALA A O 1
ATOM 875 N N . LEU A 1 110 ? 11.949 4.999 0.653 1.00 98.00 110 LEU A N 1
ATOM 876 C CA . LEU A 1 110 ? 12.863 5.920 1.327 1.00 98.00 110 LEU A CA 1
ATOM 877 C C . LEU A 1 110 ? 14.305 5.774 0.828 1.00 98.00 110 LEU A C 1
ATOM 879 O O . LEU A 1 110 ? 14.953 6.783 0.556 1.00 98.00 110 LEU A O 1
ATOM 883 N N . LEU A 1 111 ? 14.798 4.546 0.650 1.00 97.50 111 LEU A N 1
ATOM 884 C CA . LEU A 1 111 ? 16.126 4.299 0.086 1.00 97.50 111 LEU A CA 1
ATOM 885 C C . LEU A 1 111 ? 16.248 4.895 -1.323 1.00 97.50 111 LEU A C 1
ATOM 887 O O . LEU A 1 111 ? 17.178 5.652 -1.600 1.00 97.50 111 LEU A O 1
ATOM 891 N N . TYR A 1 112 ? 15.289 4.602 -2.200 1.00 97.56 112 TYR A N 1
ATOM 892 C CA . TYR A 1 112 ? 15.266 5.144 -3.557 1.00 97.56 112 TYR A CA 1
ATOM 893 C C . TYR A 1 112 ? 15.139 6.675 -3.574 1.00 97.56 112 TYR A C 1
ATOM 895 O O . TYR A 1 112 ? 15.846 7.339 -4.334 1.00 97.56 112 TYR A O 1
ATOM 903 N N . PHE A 1 113 ? 14.304 7.254 -2.707 1.00 97.69 113 PHE A N 1
ATOM 904 C CA . PHE A 1 113 ? 14.163 8.703 -2.551 1.00 97.69 113 PHE A CA 1
ATOM 905 C C . PHE A 1 113 ? 15.499 9.365 -2.190 1.00 97.69 113 PHE A C 1
ATOM 907 O O . PHE A 1 113 ? 15.922 10.304 -2.862 1.00 97.69 113 PHE A O 1
ATOM 914 N N . LEU A 1 114 ? 16.212 8.835 -1.191 1.00 96.94 114 LEU A N 1
ATOM 915 C CA . LEU A 1 114 ? 17.517 9.357 -0.775 1.00 96.94 114 LEU A CA 1
ATOM 916 C C . LEU A 1 114 ? 18.568 9.246 -1.889 1.00 96.94 114 LEU A C 1
ATOM 918 O O . LEU A 1 114 ? 19.388 10.147 -2.071 1.00 96.94 114 LEU A O 1
ATOM 922 N N . LEU A 1 115 ? 18.536 8.162 -2.665 1.00 95.62 115 LEU A N 1
ATOM 923 C CA . LEU A 1 115 ? 19.459 7.949 -3.781 1.00 95.62 115 LEU A CA 1
ATOM 924 C C . LEU A 1 115 ? 19.120 8.790 -5.023 1.00 95.62 115 LEU A C 1
ATOM 926 O O . LEU A 1 115 ? 20.013 9.044 -5.833 1.00 95.62 115 LEU A O 1
ATOM 930 N N . SER A 1 116 ? 17.880 9.274 -5.144 1.00 96.62 116 SER A N 1
ATOM 931 C CA . SER A 1 116 ? 17.412 10.087 -6.278 1.00 96.62 116 SER A CA 1
ATOM 932 C C . SER A 1 116 ? 17.993 11.506 -6.300 1.00 96.62 116 SER A C 1
ATOM 934 O O . SER A 1 116 ? 18.005 12.142 -7.348 1.00 96.62 116 SER A O 1
ATOM 936 N N . PHE A 1 117 ? 18.550 11.996 -5.185 1.00 94.94 117 PHE A N 1
ATOM 937 C CA . PHE A 1 117 ? 19.235 13.298 -5.128 1.00 94.94 117 PHE A CA 1
ATOM 938 C C . PHE A 1 117 ? 20.602 13.314 -5.830 1.00 94.94 117 PHE A C 1
ATOM 940 O O . PHE A 1 117 ? 21.257 14.355 -5.912 1.00 94.94 117 PHE A O 1
ATOM 947 N N . ARG A 1 118 ? 21.066 12.170 -6.342 1.00 91.44 118 ARG A N 1
ATOM 948 C CA . ARG A 1 118 ? 22.283 12.101 -7.154 1.00 91.44 118 ARG A CA 1
ATOM 949 C C . ARG A 1 118 ? 22.034 12.684 -8.547 1.00 91.44 118 ARG A C 1
ATOM 951 O O . ARG A 1 118 ? 20.963 12.522 -9.127 1.00 91.44 118 ARG A O 1
ATOM 958 N N . LYS A 1 119 ? 23.075 13.301 -9.122 1.00 85.69 119 LYS A N 1
ATOM 959 C CA . LYS A 1 119 ? 23.049 13.817 -10.505 1.00 85.69 119 LYS A CA 1
ATOM 960 C C . LYS A 1 119 ? 22.761 12.714 -11.528 1.00 85.69 119 LYS A C 1
ATOM 962 O O . LYS A 1 119 ? 22.094 12.960 -12.521 1.00 85.69 119 LYS A O 1
ATOM 967 N N . THR A 1 120 ? 23.284 11.515 -11.290 1.00 87.44 120 THR A N 1
ATOM 968 C CA . THR A 1 120 ? 23.008 10.325 -12.092 1.00 87.44 120 THR A CA 1
ATOM 969 C C . THR A 1 120 ? 22.389 9.254 -11.204 1.00 87.44 120 THR A C 1
ATOM 971 O O . THR A 1 120 ? 22.914 8.937 -10.131 1.00 87.44 120 THR A O 1
ATOM 974 N N . LEU A 1 121 ? 21.254 8.711 -11.644 1.00 91.88 121 LEU A N 1
ATOM 975 C CA . LEU A 1 121 ? 20.551 7.642 -10.941 1.00 91.88 121 LEU A CA 1
ATOM 976 C C . LEU A 1 121 ? 21.378 6.351 -10.974 1.00 91.88 121 LEU A C 1
ATOM 978 O O . LEU A 1 121 ? 21.964 5.999 -12.000 1.00 91.88 121 LEU A O 1
ATOM 982 N N . LEU A 1 122 ? 21.431 5.637 -9.846 1.00 91.25 122 LEU A N 1
ATOM 983 C CA . LEU A 1 122 ? 22.249 4.423 -9.719 1.00 91.25 122 LEU A CA 1
ATOM 984 C C . LEU A 1 122 ? 21.724 3.252 -10.556 1.00 91.25 122 LEU A C 1
ATOM 986 O O . LEU A 1 122 ? 22.515 2.407 -10.956 1.00 91.25 122 LEU A O 1
ATOM 990 N N . TRP A 1 123 ? 20.424 3.244 -10.842 1.00 91.75 123 TRP A N 1
ATOM 991 C CA . TRP A 1 123 ? 19.727 2.275 -11.692 1.00 91.75 123 TRP A CA 1
ATOM 992 C C . TRP A 1 123 ? 19.631 2.722 -13.161 1.00 91.75 123 TRP A C 1
ATOM 994 O O . TRP A 1 123 ? 18.762 2.260 -13.892 1.00 91.75 123 TRP A O 1
ATOM 1004 N N . ASN A 1 124 ? 20.467 3.672 -13.592 1.00 87.56 124 ASN A N 1
ATOM 1005 C CA . ASN A 1 124 ? 20.545 4.065 -15.002 1.00 87.56 124 ASN A CA 1
ATOM 1006 C C . ASN A 1 124 ? 21.650 3.290 -15.739 1.00 87.56 124 ASN A C 1
ATOM 1008 O O . ASN A 1 124 ? 21.442 2.818 -16.846 1.00 87.56 124 ASN A O 1
ATOM 1012 N N . GLN A 1 125 ? 22.804 3.090 -15.095 1.00 86.44 125 GLN A N 1
ATOM 1013 C CA . GLN A 1 125 ? 24.006 2.540 -15.729 1.00 86.44 125 GLN A CA 1
ATOM 1014 C C . GLN A 1 125 ? 24.353 1.146 -15.210 1.00 86.44 125 GLN A C 1
ATOM 1016 O O . GLN A 1 125 ? 24.239 0.881 -14.012 1.00 86.44 125 GLN A O 1
ATOM 1021 N N . CYS A 1 126 ? 24.884 0.308 -16.098 1.00 83.00 126 CYS A N 1
ATOM 1022 C CA . CYS A 1 126 ? 25.654 -0.878 -15.717 1.00 83.00 126 CYS A CA 1
ATOM 1023 C C . CYS A 1 126 ? 27.093 -0.474 -15.313 1.00 83.00 126 CYS A C 1
ATOM 1025 O O . CYS A 1 126 ? 27.492 0.676 -15.499 1.00 83.00 126 CYS A O 1
ATOM 1027 N N . ASN A 1 127 ? 27.889 -1.400 -14.764 1.00 85.62 127 ASN A N 1
ATOM 1028 C CA . ASN A 1 127 ? 29.237 -1.185 -14.182 1.00 85.62 127 ASN A CA 1
ATOM 1029 C C . ASN A 1 127 ? 29.260 -0.715 -12.719 1.00 85.62 127 ASN A C 1
ATOM 1031 O O . ASN A 1 127 ? 30.069 0.129 -12.316 1.00 85.62 127 ASN A O 1
ATOM 1035 N N . LYS A 1 128 ? 28.381 -1.274 -11.891 1.00 90.50 128 LYS A N 1
ATOM 1036 C CA . LYS A 1 128 ? 28.461 -1.184 -10.429 1.00 90.50 128 LYS A CA 1
ATOM 1037 C C . LYS A 1 128 ? 28.830 -2.543 -9.842 1.00 90.50 128 LYS A C 1
ATOM 1039 O O . LYS A 1 128 ? 28.724 -3.566 -10.505 1.00 90.50 128 LYS A O 1
ATOM 1044 N N . HIS A 1 129 ? 29.244 -2.559 -8.576 1.00 92.06 129 HIS A N 1
ATOM 1045 C CA . HIS A 1 129 ? 29.701 -3.784 -7.904 1.00 92.06 129 HIS A CA 1
ATOM 1046 C C . HIS A 1 129 ? 28.608 -4.850 -7.717 1.00 92.06 129 HIS A C 1
ATOM 1048 O O . HIS A 1 129 ? 28.924 -5.990 -7.404 1.00 92.06 129 HIS A O 1
ATOM 1054 N N . TRP A 1 130 ? 27.336 -4.479 -7.874 1.00 92.19 130 TRP A N 1
ATOM 1055 C CA . TRP A 1 130 ? 26.191 -5.392 -7.835 1.00 92.19 130 TRP A CA 1
ATOM 1056 C C . TRP A 1 130 ? 25.766 -5.893 -9.221 1.00 92.19 130 TRP A C 1
ATOM 1058 O O . TRP A 1 130 ? 24.885 -6.748 -9.302 1.00 92.19 130 TRP A O 1
ATOM 1068 N N . ASN A 1 131 ? 26.340 -5.350 -10.301 1.00 93.00 131 ASN A N 1
ATOM 1069 C CA . ASN A 1 131 ? 25.935 -5.725 -11.646 1.00 93.00 131 ASN A CA 1
ATOM 1070 C C . ASN A 1 131 ? 26.620 -7.001 -12.123 1.00 93.00 131 ASN A C 1
ATOM 1072 O O . ASN A 1 131 ? 27.788 -7.244 -11.812 1.00 93.00 131 ASN A O 1
ATOM 1076 N N . THR A 1 132 ? 25.904 -7.784 -12.927 1.00 90.44 132 THR A N 1
ATOM 1077 C CA . THR A 1 132 ? 26.466 -8.958 -13.601 1.00 90.44 132 THR A CA 1
ATOM 1078 C C . THR A 1 132 ? 26.924 -8.618 -15.018 1.00 90.44 132 THR A C 1
ATOM 1080 O O . THR A 1 132 ? 26.651 -7.536 -15.542 1.00 90.44 132 THR A O 1
ATOM 1083 N N . ALA A 1 133 ? 27.605 -9.564 -15.672 1.00 86.69 133 ALA A N 1
ATOM 1084 C CA . ALA A 1 133 ? 27.974 -9.439 -17.083 1.00 86.69 133 ALA A CA 1
ATOM 1085 C C . ALA A 1 133 ? 26.755 -9.378 -18.030 1.00 86.69 133 ALA A C 1
ATOM 1087 O O . ALA A 1 133 ? 26.901 -8.938 -19.165 1.00 86.69 133 ALA A O 1
ATOM 1088 N N . ASN A 1 134 ? 25.569 -9.790 -17.562 1.00 85.62 134 ASN A N 1
ATOM 1089 C CA . ASN A 1 134 ? 24.325 -9.785 -18.336 1.00 85.62 134 ASN A CA 1
ATOM 1090 C C . ASN A 1 134 ? 23.543 -8.463 -18.216 1.00 85.62 134 ASN A C 1
ATOM 1092 O O . ASN A 1 1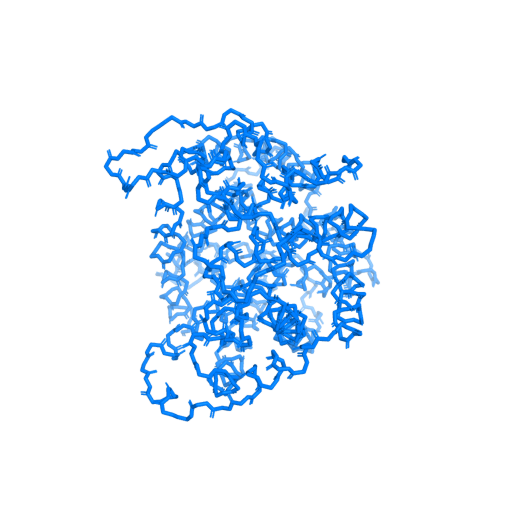34 ? 22.474 -8.337 -18.817 1.00 85.62 134 ASN A O 1
ATOM 1096 N N . CYS A 1 135 ? 24.056 -7.496 -17.446 1.00 86.44 135 CYS A N 1
ATOM 1097 C CA . CYS A 1 135 ? 23.444 -6.183 -17.281 1.00 86.44 135 CYS A CA 1
ATOM 1098 C C . CYS A 1 135 ? 23.460 -5.404 -18.596 1.00 86.44 135 CYS A C 1
ATOM 1100 O O . CYS A 1 135 ? 24.513 -5.239 -19.218 1.00 86.44 135 CYS A O 1
ATOM 1102 N N . VAL A 1 136 ? 22.311 -4.848 -18.975 1.00 81.50 136 VAL A N 1
ATOM 1103 C CA . VAL A 1 136 ? 22.181 -4.007 -20.167 1.00 81.50 136 VAL A CA 1
ATOM 1104 C C . VAL A 1 136 ? 21.855 -2.565 -19.784 1.00 81.50 136 VAL A C 1
ATOM 1106 O O . VAL A 1 136 ? 20.866 -2.287 -19.103 1.00 81.50 136 VAL A O 1
ATOM 1109 N N . ASP A 1 137 ? 22.709 -1.638 -20.237 1.00 76.19 137 ASP A N 1
ATOM 1110 C CA . ASP A 1 137 ? 22.495 -0.197 -20.100 1.00 76.19 137 ASP A CA 1
ATOM 1111 C C . ASP A 1 137 ? 21.600 0.295 -21.238 1.00 76.19 137 ASP A C 1
ATOM 1113 O O . ASP A 1 137 ? 21.972 0.319 -22.413 1.00 76.19 137 ASP A O 1
ATOM 1117 N N . LEU A 1 138 ? 20.398 0.698 -20.859 1.00 69.44 138 LEU A N 1
ATOM 1118 C CA . LEU A 1 138 ? 19.320 1.070 -21.762 1.00 69.44 138 LEU A CA 1
ATOM 1119 C C . LEU A 1 138 ? 19.530 2.446 -22.405 1.00 69.44 138 LEU A C 1
ATOM 1121 O O . LEU A 1 138 ? 18.859 2.771 -23.377 1.00 69.44 138 LEU A O 1
ATOM 1125 N N . SER A 1 139 ? 20.445 3.263 -21.871 1.00 64.56 139 SER A N 1
ATOM 1126 C CA . SER A 1 139 ? 20.759 4.585 -22.423 1.00 64.56 139 SER A CA 1
ATOM 1127 C C . SER A 1 139 ? 21.689 4.528 -23.644 1.00 64.56 139 SER A C 1
ATOM 1129 O O . SER A 1 139 ? 21.670 5.443 -24.464 1.00 64.56 139 SER A O 1
ATOM 1131 N N . ASN A 1 140 ? 22.463 3.444 -23.786 1.00 57.78 140 ASN A N 1
ATOM 1132 C CA . ASN A 1 140 ? 23.508 3.282 -24.807 1.00 57.78 140 ASN A CA 1
ATOM 1133 C C . ASN A 1 140 ? 23.279 2.087 -25.756 1.00 57.78 140 ASN A C 1
ATOM 1135 O O . ASN A 1 140 ? 24.106 1.831 -26.635 1.00 57.78 140 ASN A O 1
ATOM 1139 N N . ALA A 1 141 ? 22.193 1.328 -25.587 1.00 55.72 141 ALA A N 1
ATOM 1140 C CA . ALA A 1 141 ? 21.929 0.135 -26.385 1.00 55.72 141 ALA A CA 1
ATOM 1141 C C . ALA A 1 141 ? 21.370 0.485 -27.778 1.00 55.72 141 ALA A C 1
ATOM 1143 O O . ALA A 1 141 ? 20.183 0.742 -27.946 1.00 55.72 141 ALA A O 1
ATOM 1144 N N . ASN A 1 142 ? 22.227 0.423 -28.799 1.00 52.88 142 ASN A N 1
ATOM 1145 C CA . ASN A 1 142 ? 21.847 0.430 -30.217 1.00 52.88 142 ASN A CA 1
ATOM 1146 C C . ASN A 1 142 ? 21.536 -1.003 -30.712 1.00 52.88 142 ASN A C 1
ATOM 1148 O O . ASN A 1 142 ? 22.158 -1.454 -31.667 1.00 52.88 142 ASN A O 1
ATOM 1152 N N . ILE A 1 143 ? 20.664 -1.787 -30.055 1.00 54.44 143 ILE A N 1
ATOM 1153 C CA . ILE A 1 143 ? 20.359 -3.164 -30.513 1.00 54.44 143 ILE A CA 1
ATOM 1154 C C . ILE A 1 143 ? 18.889 -3.550 -30.289 1.00 54.44 143 ILE A C 1
ATOM 1156 O O . ILE A 1 143 ? 18.291 -3.272 -29.256 1.00 54.44 143 ILE A O 1
ATOM 1160 N N . THR A 1 144 ? 18.356 -4.240 -31.297 1.00 52.50 144 THR A N 1
ATOM 1161 C CA . THR A 1 144 ? 16.969 -4.627 -31.566 1.00 52.50 144 THR A CA 1
ATOM 1162 C C . THR A 1 144 ? 16.345 -5.709 -30.679 1.00 52.50 144 THR A C 1
ATOM 1164 O O . THR A 1 144 ? 15.143 -5.882 -30.781 1.00 52.50 144 THR A O 1
ATOM 1167 N N . VAL A 1 145 ? 17.050 -6.415 -29.791 1.00 54.25 145 VAL A N 1
ATOM 1168 C CA . VAL A 1 145 ? 16.430 -7.309 -28.783 1.00 54.25 145 VAL A CA 1
ATOM 1169 C C . VAL A 1 145 ? 17.401 -7.468 -27.609 1.00 54.25 145 VAL A C 1
ATOM 1171 O O . VAL A 1 145 ? 18.553 -7.853 -27.805 1.00 54.25 145 VAL A O 1
ATOM 1174 N N . ILE A 1 146 ? 16.945 -7.189 -26.386 1.00 58.00 146 ILE A N 1
ATOM 1175 C CA . ILE A 1 146 ? 17.741 -7.325 -25.158 1.00 58.00 146 ILE A CA 1
ATOM 1176 C C . ILE A 1 146 ? 17.695 -8.785 -24.674 1.00 58.00 146 ILE A C 1
ATOM 1178 O O . ILE A 1 146 ? 16.686 -9.226 -24.130 1.00 58.00 146 ILE A O 1
ATOM 1182 N N . ASN A 1 147 ? 18.797 -9.525 -24.830 1.00 63.22 147 ASN A N 1
ATOM 1183 C CA . ASN A 1 147 ? 19.022 -10.828 -24.182 1.00 63.22 147 ASN A CA 1
ATOM 1184 C C . ASN A 1 147 ? 19.782 -10.644 -22.852 1.00 63.22 147 ASN A C 1
ATOM 1186 O O . ASN A 1 147 ? 20.905 -11.119 -22.698 1.00 63.22 147 ASN A O 1
ATOM 1190 N N . GLY A 1 148 ? 19.193 -9.911 -21.904 1.00 74.31 148 GLY A N 1
ATOM 1191 C CA . GLY A 1 148 ? 19.820 -9.581 -20.620 1.00 74.31 148 GLY A CA 1
ATOM 1192 C C . GLY A 1 148 ? 18.858 -8.927 -19.625 1.00 74.31 148 GLY A C 1
ATOM 1193 O O . GLY A 1 148 ? 17.684 -8.711 -19.930 1.00 74.31 148 GLY A O 1
ATOM 1194 N N . THR A 1 149 ? 19.355 -8.630 -18.428 1.00 82.56 149 THR A N 1
ATOM 1195 C CA . THR A 1 149 ? 18.619 -7.964 -17.339 1.00 82.56 149 THR A CA 1
ATOM 1196 C C . THR A 1 149 ? 18.868 -6.457 -17.376 1.00 82.56 149 THR A C 1
ATOM 1198 O O . THR A 1 149 ? 19.965 -6.001 -17.708 1.00 82.56 149 THR A O 1
ATOM 1201 N N . SER A 1 150 ? 17.847 -5.653 -17.063 1.00 85.69 150 SER A N 1
ATOM 1202 C CA . SER A 1 150 ? 18.008 -4.196 -17.035 1.00 85.69 150 SER A CA 1
ATOM 1203 C C . SER A 1 150 ? 18.843 -3.757 -15.829 1.00 85.69 150 SER A C 1
ATOM 1205 O O . SER A 1 150 ? 18.849 -4.402 -14.778 1.00 85.69 150 SER A O 1
ATOM 1207 N N . SER A 1 151 ? 19.527 -2.617 -15.955 1.00 89.50 151 SER A N 1
ATOM 1208 C CA . SER A 1 151 ? 20.277 -2.016 -14.843 1.00 89.50 151 SER A CA 1
ATOM 1209 C C . SER A 1 151 ? 19.394 -1.713 -13.622 1.00 89.50 151 SER A C 1
ATOM 1211 O O . SER A 1 151 ? 19.870 -1.794 -12.487 1.00 89.50 151 SER A O 1
ATOM 1213 N N . ALA A 1 152 ? 18.109 -1.409 -13.837 1.00 90.56 152 ALA A N 1
ATOM 1214 C CA . ALA A 1 152 ? 17.125 -1.205 -12.777 1.00 90.56 152 ALA A CA 1
ATOM 1215 C C . ALA A 1 152 ? 16.689 -2.507 -12.097 1.00 90.56 152 ALA A C 1
ATOM 1217 O O . ALA A 1 152 ? 16.554 -2.527 -10.872 1.00 90.56 152 ALA A O 1
ATOM 1218 N N . ASP A 1 153 ? 16.528 -3.589 -12.863 1.00 89.38 153 ASP A N 1
ATOM 1219 C CA . ASP A 1 153 ? 16.213 -4.909 -12.319 1.00 89.38 153 ASP A CA 1
ATOM 1220 C C . ASP A 1 153 ? 17.331 -5.383 -11.387 1.00 89.38 153 ASP A C 1
ATOM 1222 O O . ASP A 1 153 ? 17.080 -5.631 -10.208 1.00 89.38 153 ASP A O 1
ATOM 1226 N N . GLU A 1 154 ? 18.584 -5.364 -11.855 1.00 92.38 154 GLU A N 1
ATOM 1227 C CA . GLU A 1 154 ? 19.731 -5.773 -11.037 1.00 92.38 154 GLU A CA 1
ATOM 1228 C C . GLU A 1 154 ? 19.961 -4.858 -9.829 1.00 92.38 154 GLU A C 1
ATOM 1230 O O . GLU A 1 154 ? 20.391 -5.312 -8.766 1.00 92.38 154 GLU A O 1
ATOM 1235 N N . PHE A 1 155 ? 19.666 -3.560 -9.950 1.00 94.56 155 PHE A N 1
ATOM 1236 C CA . PHE A 1 155 ? 19.727 -2.662 -8.801 1.00 94.56 155 PHE A CA 1
ATOM 1237 C C . PHE A 1 155 ? 18.727 -3.088 -7.715 1.00 94.56 155 PHE A C 1
ATOM 1239 O O . PHE A 1 155 ? 19.075 -3.126 -6.533 1.00 94.56 155 PHE A O 1
ATOM 1246 N N . PHE A 1 156 ? 17.502 -3.463 -8.078 1.00 94.62 156 PHE A N 1
ATOM 1247 C CA . PHE A 1 156 ? 16.532 -3.918 -7.089 1.00 94.62 156 PHE A CA 1
ATOM 1248 C C . PHE A 1 156 ? 16.858 -5.319 -6.551 1.00 94.62 156 PHE A C 1
ATOM 1250 O O . PHE A 1 156 ? 16.913 -5.510 -5.336 1.00 94.62 156 PHE A O 1
ATOM 1257 N N . THR A 1 157 ? 17.116 -6.289 -7.426 1.00 93.25 157 THR A N 1
ATOM 1258 C CA . THR A 1 157 ? 17.298 -7.699 -7.050 1.00 93.25 157 THR A CA 1
ATOM 1259 C C . THR A 1 157 ? 18.636 -7.940 -6.351 1.00 93.25 157 THR A C 1
ATOM 1261 O O . THR A 1 157 ? 18.663 -8.536 -5.271 1.00 93.25 157 THR A O 1
ATOM 1264 N N . HIS A 1 158 ? 19.749 -7.425 -6.882 1.00 93.62 158 HIS A N 1
ATOM 1265 C CA . HIS A 1 158 ? 21.087 -7.691 -6.343 1.00 93.62 158 HIS A CA 1
ATOM 1266 C C . HIS A 1 158 ? 21.535 -6.677 -5.288 1.00 93.62 158 HIS A C 1
ATOM 1268 O O . HIS A 1 158 ? 22.215 -7.064 -4.336 1.00 93.62 158 HIS A O 1
ATOM 1274 N N . PHE A 1 159 ? 21.153 -5.400 -5.408 1.00 94.56 159 PHE A N 1
ATOM 1275 C CA . PHE A 1 159 ? 21.545 -4.378 -4.432 1.00 94.56 159 PHE A CA 1
ATOM 1276 C C . PHE A 1 159 ? 20.482 -4.140 -3.356 1.00 94.56 159 PHE A C 1
ATOM 1278 O O . PHE A 1 159 ? 20.786 -4.296 -2.178 1.00 94.56 159 PHE A O 1
ATOM 1285 N N . VAL A 1 160 ? 19.237 -3.796 -3.693 1.00 95.06 160 VAL A N 1
ATOM 1286 C CA . VAL A 1 160 ? 18.226 -3.469 -2.664 1.00 95.06 160 VAL A CA 1
ATOM 1287 C C . VAL A 1 160 ? 17.811 -4.705 -1.859 1.00 95.06 160 VAL A C 1
ATOM 1289 O O . VAL A 1 160 ? 17.842 -4.667 -0.627 1.00 95.06 160 VAL A O 1
ATOM 1292 N N . LEU A 1 161 ? 17.455 -5.798 -2.541 1.00 93.44 161 LEU A N 1
ATOM 1293 C CA . 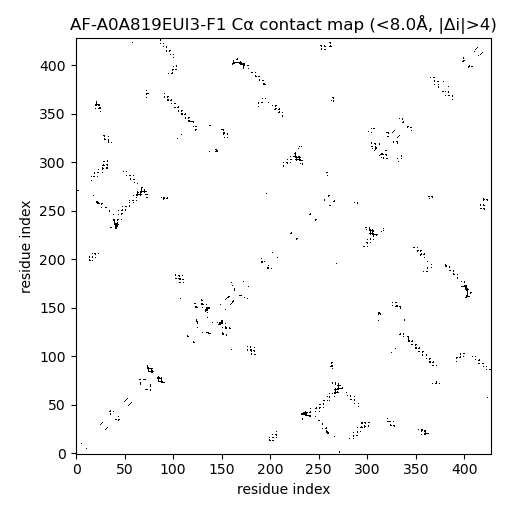LEU A 1 161 ? 16.997 -7.043 -1.915 1.00 93.44 161 LEU A CA 1
ATOM 1294 C C . LEU A 1 161 ? 18.141 -7.994 -1.545 1.00 93.44 161 LEU A C 1
ATOM 1296 O O . LEU A 1 161 ? 18.011 -8.754 -0.587 1.00 93.44 161 LEU A O 1
ATOM 1300 N N . ARG A 1 162 ? 19.251 -7.972 -2.298 1.00 93.75 162 ARG A N 1
ATOM 1301 C CA . ARG A 1 162 ? 20.310 -9.003 -2.239 1.00 93.75 162 ARG A CA 1
ATOM 1302 C C . ARG A 1 162 ? 19.728 -10.417 -2.352 1.00 93.75 162 ARG A C 1
ATOM 1304 O O . ARG A 1 162 ? 20.133 -11.316 -1.609 1.00 93.75 162 ARG A O 1
ATOM 1311 N N . GLN A 1 163 ? 18.754 -10.565 -3.248 1.00 91.88 163 GLN A N 1
ATOM 1312 C CA . GLN A 1 163 ? 17.849 -11.703 -3.325 1.00 91.88 163 GLN A CA 1
ATOM 1313 C C . GLN A 1 163 ? 18.612 -13.033 -3.358 1.00 91.88 163 GLN A C 1
ATOM 1315 O O . GLN A 1 163 ? 19.615 -13.177 -4.057 1.00 91.88 163 GLN A O 1
ATOM 1320 N N . SER A 1 164 ? 18.163 -13.988 -2.545 1.00 93.44 164 SER A N 1
ATOM 1321 C CA . SER A 1 164 ? 18.666 -15.364 -2.573 1.00 93.44 164 SER A CA 1
ATOM 1322 C C . SER A 1 164 ? 17.882 -16.234 -3.553 1.00 93.44 164 SER A C 1
ATOM 1324 O O . SER A 1 164 ? 16.756 -15.905 -3.932 1.00 93.44 164 SER A O 1
ATOM 1326 N N . ASP A 1 165 ? 18.449 -17.385 -3.913 1.00 89.75 165 ASP A N 1
ATOM 1327 C CA . ASP A 1 165 ? 17.825 -18.341 -4.842 1.00 89.75 165 ASP A CA 1
ATOM 1328 C C . ASP A 1 165 ? 16.513 -18.932 -4.301 1.00 89.75 165 ASP A C 1
ATOM 1330 O O . ASP A 1 165 ? 15.676 -19.420 -5.055 1.00 89.75 165 ASP A O 1
ATOM 1334 N N . GLY A 1 166 ? 16.304 -18.878 -2.984 1.00 89.38 166 GLY A N 1
ATOM 1335 C CA . GLY A 1 166 ? 15.078 -19.349 -2.360 1.00 89.38 166 GLY A CA 1
ATOM 1336 C C . GLY A 1 166 ? 15.063 -19.172 -0.848 1.00 89.38 166 GLY A C 1
ATOM 1337 O O . GLY A 1 166 ? 16.019 -18.697 -0.234 1.00 89.38 166 GLY A O 1
ATOM 1338 N N . PHE A 1 167 ? 13.968 -19.618 -0.230 1.00 90.38 167 PHE A N 1
ATOM 1339 C CA . PHE A 1 167 ? 13.750 -19.505 1.217 1.00 90.38 167 PHE A CA 1
ATOM 1340 C C . PHE A 1 167 ? 14.797 -20.266 2.055 1.00 90.38 167 PHE A C 1
ATOM 1342 O O . PHE A 1 167 ? 15.051 -19.901 3.200 1.00 90.38 167 PHE A O 1
ATOM 1349 N N . HIS A 1 168 ? 15.429 -21.299 1.485 1.00 92.12 168 HIS A N 1
ATOM 1350 C CA . HIS A 1 168 ? 16.467 -22.096 2.149 1.00 92.12 168 HIS A CA 1
ATOM 1351 C C . HIS A 1 168 ? 17.748 -21.300 2.452 1.00 92.12 168 HIS A C 1
ATOM 1353 O O . HIS A 1 168 ? 18.400 -21.573 3.456 1.00 92.12 168 HIS A O 1
ATOM 1359 N N . ASP A 1 169 ? 18.081 -20.296 1.635 1.00 92.56 169 ASP A N 1
ATOM 1360 C CA . ASP A 1 169 ? 19.160 -19.341 1.908 1.00 92.56 169 ASP A CA 1
ATOM 1361 C C . ASP A 1 169 ? 18.542 -18.017 2.365 1.00 92.56 169 ASP A C 1
ATOM 1363 O O . ASP A 1 169 ? 18.427 -17.055 1.608 1.00 92.56 169 ASP A O 1
ATOM 1367 N N . PHE A 1 170 ? 18.070 -17.965 3.612 1.00 92.69 170 PHE A N 1
ATOM 1368 C CA . PHE A 1 170 ? 17.437 -16.751 4.136 1.00 92.69 170 PHE A CA 1
ATOM 1369 C C . PHE A 1 170 ? 18.432 -15.583 4.258 1.00 92.69 170 PHE A C 1
ATOM 1371 O O . PHE A 1 170 ? 18.071 -14.422 4.055 1.00 92.69 170 PHE A O 1
ATOM 1378 N N . GLY A 1 171 ? 19.705 -15.893 4.516 1.00 93.31 171 GLY A N 1
ATOM 1379 C CA . GLY A 1 171 ? 20.794 -14.925 4.586 1.00 93.31 171 GLY A CA 1
ATOM 1380 C C . GLY A 1 171 ? 20.697 -13.936 5.753 1.00 93.31 171 GLY A C 1
ATOM 1381 O O . GLY A 1 171 ? 19.915 -14.094 6.691 1.00 93.31 171 GLY A O 1
ATOM 1382 N N . THR A 1 172 ? 21.533 -12.898 5.696 1.00 94.25 172 THR A N 1
ATOM 1383 C CA . THR A 1 172 ? 21.622 -11.840 6.714 1.00 94.25 172 THR A CA 1
ATOM 1384 C C . THR A 1 172 ? 20.886 -10.570 6.287 1.00 94.25 172 THR A C 1
ATOM 1386 O O . THR A 1 172 ? 20.784 -10.299 5.084 1.00 94.25 172 THR A O 1
ATOM 1389 N N . PRO A 1 173 ? 20.389 -9.766 7.245 1.00 94.38 173 PRO A N 1
ATOM 1390 C CA . PRO A 1 173 ? 19.664 -8.543 6.933 1.00 94.38 173 PRO A CA 1
ATOM 1391 C C . PRO A 1 173 ? 20.581 -7.477 6.322 1.00 94.38 173 PRO A C 1
ATOM 1393 O O . PRO A 1 173 ? 21.742 -7.313 6.712 1.00 94.38 173 PRO A O 1
ATOM 1396 N N . ALA A 1 174 ? 20.063 -6.737 5.344 1.00 93.88 174 ALA A N 1
ATOM 1397 C CA . ALA A 1 174 ? 20.778 -5.637 4.709 1.00 93.88 174 ALA A CA 1
ATOM 1398 C C . ALA A 1 174 ? 20.795 -4.398 5.620 1.00 93.88 174 ALA A C 1
ATOM 1400 O O . ALA A 1 174 ? 19.761 -3.778 5.868 1.00 93.88 174 ALA A O 1
ATOM 1401 N N . TRP A 1 175 ? 21.981 -4.004 6.099 1.00 94.94 175 TRP A N 1
ATOM 1402 C CA . TRP A 1 175 ? 22.130 -2.924 7.084 1.00 94.94 175 TRP A CA 1
ATOM 1403 C C . TRP A 1 175 ? 21.550 -1.578 6.614 1.00 94.94 175 TRP A C 1
ATOM 1405 O O . TRP A 1 175 ? 20.912 -0.881 7.397 1.00 94.94 175 TRP A O 1
ATOM 1415 N N . TYR A 1 176 ? 21.710 -1.220 5.336 1.00 94.81 176 TYR A N 1
ATOM 1416 C CA . TYR A 1 176 ? 21.173 0.029 4.779 1.00 94.81 176 TYR A CA 1
ATOM 1417 C C . TYR A 1 176 ? 19.641 0.011 4.706 1.00 94.81 176 TYR A C 1
ATOM 1419 O O . TYR A 1 176 ? 19.002 1.028 4.979 1.00 94.81 176 TYR A O 1
ATOM 1427 N N . THR A 1 177 ? 19.042 -1.146 4.414 1.00 94.62 177 THR A N 1
ATOM 1428 C CA . THR A 1 177 ? 17.586 -1.330 4.439 1.00 94.62 177 THR A CA 1
ATOM 1429 C C . THR A 1 177 ? 17.059 -1.279 5.872 1.00 94.62 177 THR A C 1
ATOM 1431 O O . THR A 1 177 ? 16.040 -0.638 6.106 1.00 94.62 177 THR A O 1
ATOM 1434 N N . ILE A 1 178 ? 17.780 -1.842 6.854 1.00 97.06 178 ILE A N 1
ATOM 1435 C CA . ILE A 1 178 ? 17.440 -1.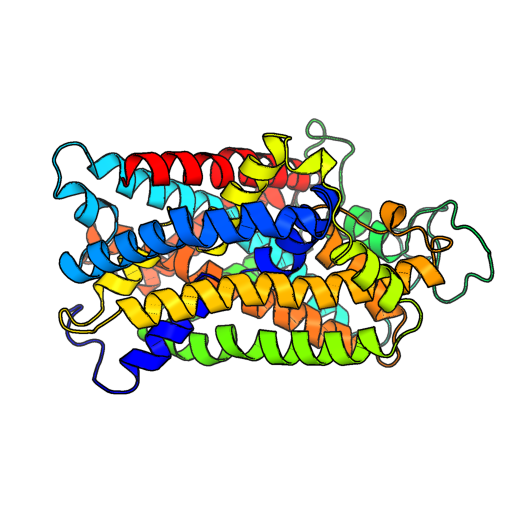705 8.283 1.00 97.06 178 ILE A CA 1
ATOM 1436 C C . ILE A 1 178 ? 17.432 -0.231 8.709 1.00 97.06 178 ILE A C 1
ATOM 1438 O O . ILE A 1 178 ? 16.512 0.196 9.403 1.00 97.06 178 ILE A O 1
ATOM 1442 N N . LEU A 1 179 ? 18.420 0.566 8.286 1.00 97.81 179 LEU A N 1
ATOM 1443 C CA . LEU A 1 179 ? 18.454 1.999 8.598 1.00 97.81 179 LEU A CA 1
ATOM 1444 C C . LEU A 1 179 ? 17.273 2.752 7.974 1.00 97.81 179 LEU A C 1
ATOM 1446 O O . LEU A 1 179 ? 16.656 3.581 8.642 1.00 97.81 179 LEU A O 1
ATOM 1450 N N . CYS A 1 180 ? 16.917 2.442 6.724 1.00 98.00 180 CYS A N 1
ATOM 1451 C CA . CYS A 1 180 ? 15.739 3.031 6.084 1.00 98.00 180 CYS A CA 1
ATOM 1452 C C . CYS A 1 180 ? 14.439 2.586 6.770 1.00 98.00 180 CYS A C 1
ATOM 1454 O O . CYS A 1 180 ? 13.526 3.388 6.938 1.00 98.00 180 CYS A O 1
ATOM 1456 N N . LEU A 1 181 ? 14.363 1.333 7.221 1.00 98.00 181 LEU A N 1
ATOM 1457 C CA . LEU A 1 181 ? 13.227 0.790 7.963 1.00 98.00 181 LEU A CA 1
ATOM 1458 C C . LEU A 1 181 ? 13.081 1.460 9.336 1.00 98.00 181 LEU A C 1
ATOM 1460 O O . LEU A 1 181 ? 11.970 1.812 9.732 1.00 98.00 181 LEU A O 1
ATOM 1464 N N . LEU A 1 182 ? 14.194 1.697 10.035 1.00 98.31 182 LEU A N 1
ATOM 1465 C CA . LEU A 1 182 ? 14.220 2.474 11.274 1.00 98.31 182 LEU A CA 1
ATOM 1466 C C . LEU A 1 182 ? 13.736 3.906 11.018 1.00 98.31 182 LEU A C 1
ATOM 1468 O O . LEU A 1 182 ? 12.866 4.395 11.735 1.00 98.31 182 LEU A O 1
ATOM 1472 N N . GLY A 1 183 ? 14.244 4.554 9.965 1.00 98.06 183 GLY A N 1
ATOM 1473 C CA . GLY A 1 183 ? 13.799 5.882 9.540 1.00 98.06 183 GLY A CA 1
ATOM 1474 C C . GLY A 1 183 ? 12.296 5.935 9.255 1.00 98.06 183 GLY A C 1
ATOM 1475 O O . GLY A 1 183 ? 11.611 6.828 9.751 1.00 98.06 183 GLY A O 1
ATOM 1476 N N . ALA A 1 184 ? 11.759 4.946 8.538 1.00 97.88 184 ALA A N 1
ATOM 1477 C CA . ALA A 1 184 ? 10.331 4.840 8.253 1.00 97.88 184 ALA A CA 1
ATOM 1478 C C . ALA A 1 184 ? 9.497 4.703 9.541 1.00 97.88 184 ALA A C 1
ATOM 1480 O O . ALA A 1 184 ? 8.517 5.425 9.719 1.00 97.88 184 ALA A O 1
ATOM 1481 N N . TRP A 1 185 ? 9.901 3.844 10.486 1.00 97.88 185 TRP A N 1
ATOM 1482 C CA . TRP A 1 185 ? 9.215 3.704 11.780 1.00 97.88 185 TRP A CA 1
ATOM 1483 C C . TRP A 1 185 ? 9.307 4.957 12.659 1.00 97.88 185 TRP A C 1
ATOM 1485 O O . TRP A 1 185 ? 8.336 5.287 13.343 1.00 97.88 185 TRP A O 1
ATOM 1495 N N . ILE A 1 186 ? 10.427 5.687 12.61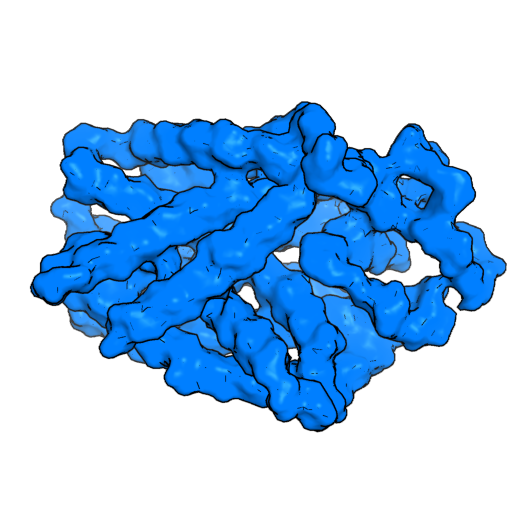5 1.00 97.94 186 ILE A N 1
ATOM 1496 C CA . ILE A 1 186 ? 10.566 6.986 13.289 1.00 97.94 186 ILE A CA 1
ATOM 1497 C C . ILE A 1 186 ? 9.577 7.996 12.699 1.00 97.94 186 ILE A C 1
ATOM 1499 O O . ILE A 1 186 ? 8.869 8.659 13.457 1.00 97.94 186 ILE A O 1
ATOM 1503 N N . ILE A 1 187 ? 9.476 8.088 11.367 1.00 96.81 187 ILE A N 1
ATOM 1504 C CA . ILE A 1 187 ? 8.514 8.978 10.696 1.00 96.81 187 ILE A CA 1
ATOM 1505 C C . ILE A 1 187 ? 7.084 8.626 11.121 1.00 96.81 187 ILE A C 1
ATOM 1507 O O . ILE A 1 187 ? 6.348 9.508 11.565 1.00 96.81 187 ILE A O 1
ATOM 1511 N N . VAL A 1 188 ? 6.710 7.342 11.074 1.00 96.62 188 VAL A N 1
ATOM 1512 C CA . VAL A 1 188 ? 5.387 6.874 11.522 1.00 96.62 188 VAL A CA 1
ATOM 1513 C C . VAL A 1 188 ? 5.129 7.278 12.974 1.00 96.62 188 VAL A C 1
ATOM 1515 O O . VAL A 1 188 ? 4.111 7.911 13.254 1.00 96.62 188 VAL A O 1
ATOM 1518 N N . ALA A 1 189 ? 6.065 6.999 13.888 1.00 96.38 189 ALA A N 1
ATOM 1519 C CA . ALA A 1 189 ? 5.929 7.328 15.306 1.00 96.38 189 ALA A CA 1
ATOM 1520 C C . ALA A 1 189 ? 5.713 8.835 15.539 1.00 96.38 189 ALA A C 1
ATOM 1522 O O . ALA A 1 189 ? 4.819 9.225 16.295 1.00 96.38 189 ALA A O 1
ATOM 1523 N N . LEU A 1 190 ? 6.481 9.691 14.857 1.00 95.25 190 LEU A N 1
ATOM 1524 C CA . LEU A 1 190 ? 6.343 11.148 14.937 1.00 95.25 190 LEU A CA 1
ATOM 1525 C C . LEU A 1 190 ? 4.989 11.630 14.398 1.00 95.25 190 LEU A C 1
ATOM 1527 O O . LEU A 1 190 ? 4.363 12.511 14.990 1.00 95.25 190 LEU A O 1
ATOM 1531 N N . CYS A 1 191 ? 4.489 11.039 13.316 1.00 93.25 191 CYS A N 1
ATOM 1532 C CA . CYS A 1 191 ? 3.205 11.413 12.728 1.00 93.25 191 CYS A CA 1
ATOM 1533 C C . CYS A 1 191 ? 2.003 11.003 13.596 1.00 93.25 191 CYS A C 1
ATOM 1535 O O . CYS A 1 191 ? 1.023 11.747 13.668 1.00 93.25 191 CYS A O 1
ATOM 1537 N N . ILE A 1 192 ? 2.085 9.881 14.320 1.00 92.12 192 ILE A N 1
ATOM 1538 C CA . ILE A 1 192 ? 0.953 9.350 15.103 1.00 92.12 192 ILE A CA 1
ATOM 1539 C C . ILE A 1 192 ? 0.993 9.683 16.606 1.00 92.12 192 ILE A C 1
ATOM 1541 O O . ILE A 1 192 ? -0.007 9.497 17.308 1.00 92.12 192 ILE A O 1
ATOM 1545 N N . HIS A 1 193 ? 2.105 10.222 17.132 1.00 90.19 193 HIS A N 1
ATOM 1546 C CA . HIS A 1 193 ? 2.279 10.484 18.576 1.00 90.19 193 HIS A CA 1
ATOM 1547 C C . HIS A 1 193 ? 1.159 11.338 19.212 1.00 90.19 193 HIS A C 1
ATOM 1549 O O . HIS A 1 193 ? 0.810 11.146 20.378 1.00 90.19 193 HIS A O 1
ATOM 1555 N N . ARG A 1 194 ? 0.559 12.259 18.440 1.00 85.38 194 ARG A N 1
ATOM 1556 C CA . ARG A 1 194 ? -0.550 13.150 18.844 1.00 85.38 194 ARG A CA 1
ATOM 1557 C C . ARG A 1 194 ? -1.935 12.635 18.428 1.00 85.38 194 ARG A C 1
ATOM 1559 O O . ARG A 1 194 ? -2.928 13.335 18.622 1.00 85.38 194 ARG A O 1
ATOM 1566 N N . GLY A 1 195 ? -2.002 11.429 17.870 1.00 83.06 195 GLY A N 1
ATOM 1567 C CA . GLY A 1 195 ? -3.225 10.763 17.429 1.00 83.06 195 GLY A CA 1
ATOM 1568 C C . GLY A 1 195 ? -3.960 11.487 16.308 1.00 83.06 195 GLY A C 1
ATOM 1569 O O . GLY A 1 195 ? -3.364 12.249 15.542 1.00 83.06 195 GLY A O 1
ATOM 1570 N N . PHE A 1 196 ? -5.277 11.276 16.245 1.00 76.00 196 PHE A N 1
ATOM 1571 C CA . PHE A 1 196 ? -6.118 11.651 15.103 1.00 76.00 196 PHE A CA 1
ATOM 1572 C C . PHE A 1 196 ? -6.073 13.137 14.723 1.00 76.00 196 PHE A C 1
ATOM 1574 O O . PHE A 1 196 ? -6.285 13.473 13.564 1.00 76.00 196 PHE A O 1
ATOM 1581 N N . LYS A 1 197 ? -5.738 14.045 15.651 1.00 76.31 197 LYS A N 1
ATOM 1582 C CA . LYS A 1 197 ? -5.597 15.477 15.336 1.00 76.31 197 LYS A CA 1
ATOM 1583 C C . LYS A 1 197 ? -4.415 15.764 14.414 1.00 76.31 197 LYS A C 1
ATOM 1585 O O . LYS A 1 197 ? -4.521 16.629 13.549 1.00 76.31 197 LYS A O 1
ATOM 1590 N N . LEU A 1 198 ? -3.278 15.098 14.624 1.00 85.06 198 LEU A N 1
ATOM 1591 C CA . LEU A 1 198 ? -2.123 15.267 13.744 1.00 85.06 198 LEU A CA 1
ATOM 1592 C C . LEU A 1 198 ? -2.328 14.476 12.454 1.00 85.06 198 LEU A C 1
ATOM 1594 O O . LEU A 1 198 ? -2.147 15.040 11.380 1.00 85.06 198 LEU A O 1
ATOM 1598 N N . VAL A 1 199 ? -2.798 13.232 12.562 1.00 87.31 199 VAL A N 1
ATOM 1599 C CA . VAL A 1 199 ? -3.056 12.371 11.399 1.00 87.31 199 VAL A CA 1
ATOM 1600 C C . VAL A 1 199 ? -4.078 13.010 10.450 1.00 87.31 199 VAL A C 1
ATOM 1602 O O . VAL A 1 199 ? -3.812 13.111 9.260 1.00 87.31 199 VAL A O 1
ATOM 1605 N N . GLY A 1 200 ? -5.178 13.572 10.961 1.00 84.69 200 GLY A N 1
ATOM 1606 C CA . GLY A 1 200 ? -6.174 14.275 10.142 1.00 84.69 200 GLY A CA 1
ATOM 1607 C C . GLY A 1 200 ? -5.650 15.544 9.455 1.00 84.69 200 GLY A C 1
ATOM 1608 O O . GLY A 1 200 ? -6.112 15.892 8.377 1.00 84.69 200 GLY A O 1
ATOM 1609 N N . ARG A 1 201 ? -4.641 16.226 10.018 1.00 87.06 201 ARG A N 1
ATOM 1610 C CA . ARG A 1 201 ? -3.971 17.351 9.333 1.00 87.06 201 ARG A CA 1
ATOM 1611 C C . ARG A 1 201 ? -3.009 16.864 8.258 1.00 87.06 201 ARG A C 1
ATOM 1613 O O . ARG A 1 201 ? -2.958 17.438 7.176 1.00 87.06 201 ARG A O 1
ATOM 1620 N N . LEU A 1 202 ? -2.265 15.797 8.548 1.00 90.06 202 LEU A N 1
ATOM 1621 C CA . LEU A 1 202 ? -1.389 15.144 7.577 1.00 90.06 202 LEU A CA 1
ATOM 1622 C C . LEU A 1 202 ? -2.189 14.512 6.427 1.00 90.06 202 LEU A C 1
ATOM 1624 O O . LEU A 1 202 ? -1.658 14.398 5.324 1.00 90.06 202 LEU A O 1
ATOM 1628 N N . ALA A 1 203 ? -3.463 14.171 6.646 1.00 89.88 203 ALA A N 1
ATOM 1629 C CA . ALA A 1 203 ? -4.380 13.665 5.626 1.00 89.88 203 ALA A CA 1
ATOM 1630 C C . ALA A 1 203 ? -4.528 14.612 4.428 1.00 89.88 203 ALA A C 1
ATOM 1632 O O . ALA A 1 203 ? -4.591 14.151 3.297 1.00 89.88 203 ALA A O 1
ATOM 1633 N N . TYR A 1 204 ? -4.493 15.933 4.639 1.00 90.19 204 TYR A N 1
ATOM 1634 C CA . TYR A 1 204 ? -4.549 16.901 3.537 1.00 90.19 204 TYR A CA 1
ATOM 1635 C C . TYR A 1 204 ? -3.379 16.747 2.561 1.00 90.19 204 TYR A C 1
ATOM 1637 O O . TYR A 1 204 ? -3.560 16.871 1.356 1.00 90.19 204 TYR A O 1
ATOM 1645 N N . ILE A 1 205 ? -2.183 16.443 3.070 1.00 92.12 205 ILE A N 1
ATOM 1646 C CA . ILE A 1 205 ? -1.002 16.215 2.232 1.00 92.12 205 ILE A CA 1
ATOM 1647 C C . ILE A 1 205 ? -1.028 14.790 1.682 1.00 92.12 205 ILE A C 1
ATOM 1649 O O . ILE A 1 205 ? -0.883 14.592 0.480 1.00 92.12 205 ILE A O 1
ATOM 1653 N N . THR A 1 206 ? -1.237 13.805 2.558 1.00 92.19 206 THR A N 1
ATOM 1654 C CA . THR A 1 206 ? -1.158 12.380 2.205 1.00 92.19 206 THR A CA 1
ATOM 1655 C C . THR A 1 206 ? -2.241 11.926 1.238 1.00 92.19 206 THR A C 1
ATOM 1657 O O . THR A 1 206 ? -1.954 11.094 0.388 1.00 92.19 206 THR A O 1
ATOM 1660 N N . ALA A 1 207 ? -3.433 12.523 1.285 1.00 90.69 207 ALA A N 1
ATOM 1661 C CA . ALA A 1 207 ? -4.475 12.263 0.304 1.00 90.69 207 ALA A CA 1
ATOM 1662 C C . ALA A 1 207 ? -4.245 13.033 -1.003 1.00 90.69 207 ALA A C 1
ATOM 1664 O O . ALA A 1 207 ? -4.380 12.446 -2.063 1.00 90.69 207 ALA A O 1
ATOM 1665 N N . LEU A 1 208 ? -3.909 14.331 -0.973 1.00 91.88 208 LEU A N 1
ATOM 1666 C CA . LEU A 1 208 ? -3.953 15.173 -2.183 1.00 91.88 208 LEU A CA 1
ATOM 1667 C C . LEU A 1 208 ? -2.666 15.155 -3.015 1.00 91.88 208 LEU A C 1
ATOM 1669 O O . LEU A 1 208 ? -2.731 15.149 -4.245 1.00 91.88 208 LEU A O 1
ATOM 1673 N N . PHE A 1 209 ? -1.498 15.155 -2.367 1.00 92.00 209 PHE A N 1
ATOM 1674 C CA . PHE A 1 209 ? -0.205 15.226 -3.054 1.00 92.00 209 PHE A CA 1
ATOM 1675 C C . PHE A 1 209 ? 0.000 14.103 -4.087 1.00 92.00 209 PHE A C 1
ATOM 1677 O O . PHE A 1 209 ? 0.468 14.400 -5.190 1.00 92.00 209 PHE A O 1
ATOM 1684 N N . PRO A 1 210 ? -0.396 12.844 -3.814 1.00 91.56 210 PRO A N 1
ATOM 1685 C CA . PRO A 1 210 ? -0.266 11.772 -4.791 1.00 91.56 210 PRO A CA 1
ATOM 1686 C C . PRO A 1 210 ? -0.975 12.020 -6.119 1.00 91.56 210 PRO A C 1
ATOM 1688 O O . PRO A 1 210 ? -0.419 11.708 -7.168 1.00 91.56 210 PRO A O 1
ATOM 1691 N N . TYR A 1 211 ? -2.159 12.637 -6.107 1.00 91.69 211 TYR A N 1
ATOM 1692 C CA . TYR A 1 211 ? -2.901 12.922 -7.337 1.00 91.69 211 TYR A CA 1
ATOM 1693 C C . TYR A 1 211 ? -2.183 13.933 -8.229 1.00 91.69 211 TYR A C 1
ATOM 1695 O O . TYR A 1 211 ? -2.215 13.797 -9.450 1.00 91.69 211 TYR A O 1
ATOM 1703 N N . ILE A 1 212 ? -1.497 14.914 -7.633 1.00 92.62 212 ILE A N 1
ATOM 1704 C CA . ILE A 1 212 ? -0.698 15.897 -8.378 1.00 92.62 212 ILE A CA 1
ATOM 1705 C C . ILE A 1 212 ? 0.425 15.179 -9.132 1.00 92.62 212 ILE A C 1
ATOM 1707 O O . ILE A 1 212 ? 0.626 15.418 -10.323 1.00 92.62 212 ILE A O 1
ATOM 1711 N N . ILE A 1 213 ? 1.128 14.268 -8.455 1.00 91.31 213 ILE A N 1
ATOM 1712 C CA . ILE A 1 213 ? 2.239 13.524 -9.054 1.00 91.31 213 ILE A CA 1
ATOM 1713 C C . ILE A 1 213 ? 1.739 12.505 -10.081 1.00 91.31 213 ILE A C 1
ATOM 1715 O O . ILE A 1 213 ? 2.294 12.443 -11.175 1.00 91.31 213 ILE A O 1
ATOM 1719 N N . LEU A 1 214 ? 0.669 11.757 -9.792 1.00 90.31 214 LEU A N 1
ATOM 1720 C CA . LEU A 1 214 ? 0.075 10.820 -10.750 1.00 90.31 214 LEU A CA 1
ATOM 1721 C C . LEU A 1 214 ? -0.400 11.530 -12.022 1.00 90.31 214 LEU A C 1
ATOM 1723 O O . LEU A 1 214 ? -0.174 11.013 -13.113 1.00 90.31 214 LEU A O 1
ATOM 1727 N N . LEU A 1 215 ? -1.002 12.719 -11.899 1.00 92.31 215 LEU A N 1
ATOM 1728 C CA . LEU A 1 215 ? -1.416 13.525 -13.046 1.00 92.31 215 LEU A CA 1
ATOM 1729 C C . LEU A 1 215 ? -0.213 14.037 -13.844 1.00 92.31 215 LEU A C 1
ATOM 1731 O O . LEU A 1 215 ? -0.203 13.925 -15.068 1.00 92.31 215 LEU A O 1
ATOM 1735 N N . ALA A 1 216 ? 0.814 14.560 -13.171 1.00 90.81 216 ALA A N 1
ATOM 1736 C CA . ALA A 1 216 ? 2.035 15.012 -13.834 1.00 90.81 216 ALA A CA 1
ATOM 1737 C C . ALA A 1 216 ? 2.738 13.864 -14.578 1.00 90.81 216 ALA A C 1
ATOM 1739 O O . ALA A 1 216 ? 3.158 14.038 -15.723 1.00 90.81 216 ALA A O 1
ATOM 1740 N N . LEU A 1 217 ? 2.818 12.681 -13.959 1.00 88.06 217 LEU A N 1
ATOM 1741 C CA . LEU A 1 217 ? 3.373 11.480 -14.579 1.00 88.06 217 LEU A CA 1
ATOM 1742 C C . LEU A 1 217 ? 2.525 11.016 -15.757 1.00 88.06 217 LEU A C 1
ATOM 1744 O O . LEU A 1 217 ? 3.098 10.717 -16.795 1.00 88.06 217 LEU A O 1
ATOM 1748 N N . LEU A 1 218 ? 1.195 11.010 -15.639 1.00 90.19 218 LEU A N 1
ATOM 1749 C CA . LEU A 1 218 ? 0.307 10.633 -16.738 1.00 90.19 218 LEU A CA 1
ATOM 1750 C C . LEU A 1 218 ? 0.467 11.564 -17.940 1.00 90.19 218 LEU A C 1
ATOM 1752 O O . LEU A 1 218 ? 0.595 11.088 -19.065 1.00 90.19 218 LEU A O 1
ATOM 1756 N N . ILE A 1 219 ? 0.480 12.882 -17.716 1.00 91.38 219 ILE A N 1
ATOM 1757 C CA . ILE A 1 219 ? 0.701 13.863 -18.786 1.00 91.38 219 ILE A CA 1
ATOM 1758 C C . ILE A 1 219 ? 2.062 13.605 -19.430 1.00 91.38 219 ILE A C 1
ATOM 1760 O O . ILE A 1 219 ? 2.161 13.515 -20.650 1.00 91.38 219 ILE A O 1
ATOM 1764 N N . ARG A 1 220 ? 3.112 13.437 -18.619 1.00 88.25 220 ARG A N 1
ATOM 1765 C CA . ARG A 1 220 ? 4.466 13.215 -19.124 1.00 88.25 220 ARG A CA 1
ATOM 1766 C C . ARG A 1 220 ? 4.579 11.926 -19.931 1.00 88.25 220 ARG A C 1
ATOM 1768 O O . ARG A 1 220 ? 5.151 11.969 -21.012 1.00 88.25 220 ARG A O 1
ATOM 1775 N N . THR A 1 221 ? 4.053 10.811 -19.431 1.00 86.31 221 THR A N 1
ATOM 1776 C CA . THR A 1 221 ? 4.149 9.505 -20.095 1.00 86.31 221 THR A CA 1
ATOM 1777 C C . THR A 1 221 ? 3.272 9.436 -21.332 1.00 86.31 221 THR A C 1
ATOM 1779 O O . THR A 1 221 ? 3.689 8.846 -22.319 1.00 86.31 221 THR A O 1
ATOM 1782 N N . SER A 1 222 ? 2.115 10.101 -21.338 1.00 88.81 222 SER A N 1
ATOM 1783 C CA . SER A 1 222 ? 1.235 10.172 -22.515 1.00 88.81 222 SER A CA 1
ATOM 1784 C C . SER A 1 222 ? 1.850 10.947 -23.683 1.00 88.81 222 SER A C 1
ATOM 1786 O O . SER A 1 222 ? 1.450 10.740 -24.824 1.00 88.81 222 SER A O 1
ATOM 1788 N N . LEU A 1 223 ? 2.817 11.829 -23.413 1.00 89.75 223 LEU A N 1
ATOM 1789 C CA . LEU A 1 223 ? 3.584 12.538 -24.440 1.00 89.75 223 LEU A CA 1
ATOM 1790 C C . LEU A 1 223 ? 4.742 11.702 -25.011 1.00 89.75 223 LEU A C 1
ATOM 1792 O O . LEU A 1 223 ? 5.412 12.161 -25.932 1.00 89.75 223 LEU A O 1
ATOM 1796 N N . LEU A 1 224 ? 5.016 10.520 -24.451 1.00 85.75 224 LEU A N 1
ATOM 1797 C CA . LEU A 1 224 ? 6.078 9.634 -24.918 1.00 85.75 224 LEU A CA 1
ATOM 1798 C C . LEU A 1 224 ? 5.547 8.623 -25.941 1.00 85.75 224 LEU A C 1
ATOM 1800 O O . LEU A 1 224 ? 4.426 8.117 -25.834 1.00 85.75 224 LEU A O 1
ATOM 1804 N N . ASP A 1 225 ? 6.396 8.277 -26.907 1.00 87.38 225 ASP A N 1
ATOM 1805 C CA . ASP A 1 225 ? 6.073 7.297 -27.941 1.00 87.38 225 ASP A CA 1
ATOM 1806 C C . ASP A 1 225 ? 5.787 5.916 -27.333 1.00 87.38 225 ASP A C 1
ATOM 1808 O O . ASP A 1 225 ? 6.503 5.441 -26.454 1.00 87.38 225 ASP A O 1
ATOM 1812 N N . GLY A 1 226 ? 4.732 5.248 -27.803 1.00 86.44 226 GLY A N 1
ATOM 1813 C CA . GLY A 1 226 ? 4.349 3.911 -27.331 1.00 86.44 226 GLY A CA 1
ATOM 1814 C C . GLY A 1 226 ? 3.378 3.876 -26.148 1.00 86.44 226 GLY A C 1
ATOM 1815 O O . GLY A 1 226 ? 2.811 2.818 -25.872 1.00 86.44 226 GLY A O 1
ATOM 1816 N N . ALA A 1 227 ? 3.074 5.010 -25.506 1.00 90.25 227 ALA A N 1
ATOM 1817 C CA . ALA A 1 227 ? 2.089 5.067 -24.418 1.00 90.25 227 ALA A CA 1
ATOM 1818 C C . ALA A 1 227 ? 0.709 4.510 -24.825 1.00 90.25 227 ALA A C 1
ATOM 1820 O O . ALA A 1 227 ? 0.068 3.778 -24.065 1.00 90.25 227 ALA A O 1
ATOM 1821 N N . GLY A 1 228 ? 0.284 4.784 -26.064 1.00 90.69 228 GLY A N 1
ATOM 1822 C CA . GLY A 1 228 ? -0.976 4.283 -26.617 1.00 90.69 228 GLY A CA 1
ATOM 1823 C C . GLY A 1 228 ? -1.058 2.755 -26.702 1.00 90.69 228 GLY A C 1
ATOM 1824 O O . GLY A 1 228 ? -2.140 2.200 -26.531 1.00 90.69 228 GLY A O 1
ATOM 1825 N N . LEU A 1 229 ? 0.069 2.060 -26.899 1.00 90.31 229 LEU A N 1
ATOM 1826 C CA . LEU A 1 229 ? 0.111 0.594 -26.923 1.00 90.31 229 LEU A CA 1
ATOM 1827 C C . LEU A 1 229 ? -0.227 0.021 -25.542 1.00 90.31 229 LEU A C 1
ATOM 1829 O O . LEU A 1 229 ? -1.044 -0.889 -25.418 1.00 90.31 229 LEU A O 1
ATOM 1833 N N . GLY A 1 230 ? 0.359 0.617 -24.503 1.00 91.00 230 GLY A N 1
ATOM 1834 C CA . GLY A 1 230 ? 0.106 0.272 -23.110 1.00 91.00 230 GLY A CA 1
ATOM 1835 C C . GLY A 1 230 ? -1.347 0.484 -22.706 1.00 91.00 230 GLY A C 1
ATOM 1836 O O . GLY A 1 230 ? -1.990 -0.425 -22.182 1.00 91.00 230 GLY A O 1
ATOM 1837 N N . ILE A 1 231 ? -1.895 1.662 -23.015 1.00 92.88 231 ILE A N 1
ATOM 1838 C CA . ILE A 1 231 ? -3.300 1.992 -22.734 1.00 92.88 231 ILE A CA 1
ATOM 1839 C C . ILE A 1 231 ? -4.246 1.070 -23.512 1.00 92.88 231 ILE A C 1
ATOM 1841 O O . ILE A 1 231 ? -5.255 0.615 -22.974 1.00 92.88 231 ILE A O 1
ATOM 1845 N N . ARG A 1 232 ? -3.918 0.741 -24.767 1.00 92.38 232 ARG A N 1
ATOM 1846 C CA . ARG A 1 232 ? -4.703 -0.217 -25.548 1.00 92.38 232 ARG A CA 1
ATOM 1847 C C . ARG A 1 232 ? -4.713 -1.588 -24.884 1.00 92.38 232 ARG A C 1
ATOM 1849 O O . ARG A 1 232 ? -5.784 -2.175 -24.779 1.00 92.38 232 ARG A O 1
ATOM 1856 N N . TYR A 1 233 ? -3.570 -2.082 -24.411 1.00 89.81 233 TYR A N 1
ATOM 1857 C CA . TYR A 1 233 ? -3.518 -3.343 -23.670 1.00 89.81 233 TYR A CA 1
ATOM 1858 C C . TYR A 1 233 ? -4.360 -3.275 -22.389 1.00 89.81 233 TYR A C 1
ATOM 1860 O O . TYR A 1 233 ? -5.150 -4.175 -22.127 1.00 89.81 233 TYR A O 1
ATOM 1868 N N . TYR A 1 234 ? -4.249 -2.182 -21.627 1.00 92.25 234 TYR A N 1
ATOM 1869 C CA . TYR A 1 234 ? -5.017 -1.974 -20.397 1.00 92.25 234 TYR A CA 1
ATOM 1870 C C . TYR A 1 234 ? -6.531 -2.075 -20.612 1.00 92.25 234 TYR A C 1
ATOM 1872 O O . TYR A 1 234 ? -7.227 -2.672 -19.797 1.00 92.25 234 TYR A O 1
ATOM 1880 N N . LEU A 1 235 ? -7.037 -1.505 -21.709 1.00 93.06 235 LEU A N 1
ATOM 1881 C CA . LEU A 1 235 ? -8.471 -1.428 -21.988 1.00 93.06 235 LEU A CA 1
ATOM 1882 C C . LEU A 1 235 ? -9.009 -2.589 -22.826 1.00 93.06 235 LEU A C 1
ATOM 1884 O O . LEU A 1 235 ? -10.219 -2.797 -22.837 1.00 93.06 235 LEU A O 1
ATOM 1888 N N . THR A 1 236 ? -8.156 -3.337 -23.532 1.00 93.00 236 THR A N 1
ATOM 1889 C CA . THR A 1 236 ? -8.605 -4.465 -24.360 1.00 93.00 236 THR A CA 1
ATOM 1890 C C . THR A 1 236 ? -9.067 -5.604 -23.444 1.00 93.00 236 THR A C 1
ATOM 1892 O O . THR A 1 236 ? -8.262 -6.104 -22.658 1.00 93.00 236 THR A O 1
ATOM 1895 N N . PRO A 1 237 ? -10.348 -6.011 -23.498 1.00 94.06 237 PRO A N 1
ATOM 1896 C CA . PRO A 1 237 ? -10.865 -7.042 -22.612 1.00 94.06 237 PRO A CA 1
ATOM 1897 C C . PRO A 1 237 ? -10.591 -8.442 -23.169 1.00 94.06 237 PRO A C 1
ATOM 1899 O O . PRO A 1 237 ? -10.985 -8.758 -24.293 1.00 94.06 237 PRO A O 1
ATOM 1902 N N . ASP A 1 238 ? -9.983 -9.305 -22.356 1.00 92.56 238 ASP A N 1
ATOM 1903 C CA . ASP A 1 238 ? -9.953 -10.748 -22.599 1.00 92.56 238 ASP A CA 1
ATOM 1904 C C . ASP A 1 238 ? -11.088 -11.434 -21.826 1.00 92.56 238 ASP A C 1
ATOM 1906 O O . ASP A 1 238 ? -10.978 -11.767 -20.643 1.00 92.56 238 ASP A O 1
ATOM 1910 N N . TRP A 1 239 ? -12.207 -11.646 -22.516 1.00 93.19 239 TRP A N 1
ATOM 1911 C CA . TRP A 1 239 ? -13.417 -12.237 -21.940 1.00 93.19 239 TRP A CA 1
ATOM 1912 C C . TRP A 1 239 ? -13.232 -13.679 -21.461 1.00 93.19 239 TRP A C 1
ATOM 1914 O O . TRP A 1 239 ? -13.979 -14.121 -20.590 1.00 93.19 239 TRP A O 1
ATOM 1924 N N . SER A 1 240 ? -12.225 -14.398 -21.971 1.00 92.19 240 SER A N 1
ATOM 1925 C CA . SER A 1 240 ? -11.955 -15.782 -21.564 1.00 92.19 240 SER A CA 1
ATOM 1926 C C . SER A 1 240 ? -11.514 -15.890 -20.099 1.00 92.19 240 SER A C 1
ATOM 1928 O O . SER A 1 240 ? -11.720 -16.917 -19.454 1.00 92.19 240 SER A O 1
ATOM 1930 N N . LYS A 1 241 ? -10.950 -14.808 -19.546 1.00 90.31 241 LYS A N 1
ATOM 1931 C CA . LYS A 1 241 ? -10.454 -14.753 -18.168 1.00 90.31 241 LYS A CA 1
ATOM 1932 C C . LYS A 1 241 ? -11.552 -14.509 -17.139 1.00 90.31 241 LYS A C 1
ATOM 1934 O O . LYS A 1 241 ? -11.404 -14.923 -15.997 1.00 90.31 241 LYS A O 1
ATOM 1939 N N . VAL A 1 242 ? -12.671 -13.888 -17.514 1.00 90.94 242 VAL A N 1
ATOM 1940 C CA . VAL A 1 242 ? -13.729 -13.501 -16.557 1.00 90.94 242 VAL A CA 1
ATOM 1941 C C . VAL A 1 242 ? -14.410 -14.714 -15.918 1.00 90.94 242 VAL A C 1
ATOM 1943 O O . VAL A 1 242 ? -14.869 -14.632 -14.780 1.00 90.94 242 VAL A O 1
ATOM 1946 N N . SER A 1 243 ? -14.464 -15.849 -16.620 1.00 91.56 243 SER A N 1
ATOM 1947 C CA . SER A 1 243 ? -15.005 -17.101 -16.080 1.00 91.56 243 SER A CA 1
ATOM 1948 C C . SER A 1 243 ? -14.073 -17.804 -15.087 1.00 91.56 243 SER A C 1
ATOM 1950 O O . SER A 1 243 ? -14.505 -18.740 -14.419 1.00 91.56 243 SER A O 1
ATOM 1952 N N . ASP A 1 244 ? -12.807 -17.392 -14.986 1.00 93.75 244 ASP A N 1
ATOM 1953 C CA . ASP A 1 244 ? -11.852 -17.992 -14.057 1.00 93.75 244 ASP A CA 1
ATOM 1954 C C . ASP A 1 244 ? -12.103 -17.489 -12.627 1.00 93.75 244 ASP A C 1
ATOM 1956 O O . ASP A 1 244 ? -12.087 -16.289 -12.342 1.00 93.75 244 ASP A O 1
ATOM 1960 N N . PHE A 1 245 ? -12.295 -18.420 -11.693 1.00 91.69 245 PHE A N 1
ATOM 1961 C CA . PHE A 1 245 ? -12.460 -18.114 -10.274 1.00 91.69 245 PHE A CA 1
ATOM 1962 C C . PHE A 1 245 ? -11.281 -17.313 -9.698 1.00 91.69 245 PHE A C 1
ATOM 1964 O O . PHE A 1 245 ? -11.482 -16.463 -8.826 1.00 91.69 245 PHE A O 1
ATOM 1971 N N . GLN A 1 246 ? -10.057 -17.535 -10.190 1.00 91.19 246 GLN A N 1
ATOM 1972 C CA . GLN A 1 246 ? -8.881 -16.798 -9.722 1.00 91.19 246 GLN A CA 1
ATOM 1973 C C . GLN A 1 246 ? -9.017 -15.293 -9.962 1.00 91.19 246 GLN A C 1
ATOM 1975 O O . GLN A 1 246 ? -8.593 -14.509 -9.117 1.00 91.19 246 GLN A O 1
ATOM 1980 N N . VAL A 1 247 ? -9.669 -14.886 -11.054 1.00 93.62 247 VAL A N 1
ATOM 1981 C CA . VAL A 1 247 ? -9.898 -13.474 -11.384 1.00 93.62 247 VAL A CA 1
ATOM 1982 C C . VAL A 1 247 ? -10.798 -12.806 -10.346 1.00 93.62 247 VAL A C 1
ATOM 1984 O O . VAL A 1 247 ? -10.483 -11.718 -9.865 1.00 93.62 247 VAL A O 1
ATOM 1987 N N . TRP A 1 248 ? -11.873 -13.479 -9.935 1.00 93.56 248 TRP A N 1
ATOM 1988 C CA . TRP A 1 248 ? -12.791 -12.985 -8.904 1.00 93.56 248 TRP A CA 1
ATOM 1989 C C . TRP A 1 248 ? -12.158 -12.968 -7.516 1.00 93.56 248 TRP A C 1
ATOM 1991 O O . TRP A 1 248 ? -12.335 -12.006 -6.770 1.00 93.56 248 TRP A O 1
ATOM 2001 N N . ARG A 1 249 ? -11.378 -13.999 -7.178 1.00 90.94 249 ARG A N 1
ATOM 2002 C CA . ARG A 1 249 ? -10.624 -14.057 -5.921 1.00 90.94 249 ARG A CA 1
ATOM 2003 C C . ARG A 1 249 ? -9.596 -12.928 -5.834 1.00 90.94 249 ARG A C 1
ATOM 2005 O O . ARG A 1 249 ? -9.509 -12.255 -4.808 1.00 90.94 249 ARG A O 1
ATOM 2012 N N . ASP A 1 250 ? -8.828 -12.712 -6.900 1.00 90.94 250 ASP A N 1
ATOM 2013 C CA . ASP A 1 250 ? -7.813 -11.660 -6.965 1.00 90.94 250 ASP A CA 1
ATOM 2014 C C . ASP A 1 250 ? -8.473 -10.264 -6.923 1.00 90.94 250 ASP A C 1
ATOM 2016 O O . ASP A 1 250 ? -7.979 -9.375 -6.227 1.00 90.94 250 ASP A O 1
ATOM 2020 N N . ALA A 1 251 ? -9.625 -10.086 -7.588 1.00 93.44 251 ALA A N 1
ATOM 2021 C CA . ALA A 1 251 ? -10.428 -8.865 -7.507 1.00 93.44 251 ALA A CA 1
ATOM 2022 C C . ALA A 1 251 ? -10.949 -8.616 -6.083 1.00 93.44 251 ALA A C 1
ATOM 2024 O O . ALA A 1 251 ? -10.773 -7.517 -5.565 1.00 93.44 251 ALA A O 1
ATOM 2025 N N . ALA A 1 252 ? -11.510 -9.628 -5.415 1.00 92.06 252 ALA A N 1
ATOM 2026 C CA . ALA A 1 252 ? -11.984 -9.506 -4.037 1.00 92.06 252 ALA A CA 1
ATOM 2027 C C . ALA A 1 252 ? -10.839 -9.118 -3.095 1.00 92.06 252 ALA A C 1
ATOM 2029 O O . ALA A 1 252 ? -10.943 -8.124 -2.381 1.00 92.06 252 ALA A O 1
ATOM 2030 N N . GLY A 1 253 ? -9.705 -9.824 -3.159 1.00 90.38 253 GLY A N 1
ATOM 2031 C CA . GLY A 1 253 ? -8.525 -9.484 -2.363 1.00 90.38 253 GLY A CA 1
ATOM 2032 C C . GLY A 1 253 ? -8.040 -8.049 -2.597 1.00 90.38 253 GLY A C 1
ATOM 2033 O O . GLY A 1 253 ? -7.649 -7.368 -1.650 1.00 90.38 253 GLY A O 1
ATOM 2034 N N . GLN A 1 254 ? -8.114 -7.549 -3.835 1.00 93.00 254 GLN A N 1
ATOM 2035 C CA . GLN A 1 254 ? -7.811 -6.148 -4.124 1.00 93.00 254 GLN A CA 1
ATOM 2036 C C . GLN A 1 254 ? -8.816 -5.190 -3.473 1.00 93.00 254 GLN A C 1
ATOM 2038 O O . GLN A 1 254 ? -8.376 -4.213 -2.883 1.00 93.00 254 GLN A O 1
ATOM 2043 N N . VAL A 1 255 ? -10.126 -5.450 -3.548 1.00 94.00 255 VAL A N 1
ATOM 2044 C CA . VAL A 1 255 ? -11.162 -4.592 -2.937 1.00 94.00 255 VAL A CA 1
ATOM 2045 C C . VAL A 1 255 ? -10.980 -4.505 -1.422 1.00 94.00 255 VAL A C 1
ATOM 2047 O O . VAL A 1 255 ? -10.905 -3.404 -0.883 1.00 94.00 255 VAL A O 1
ATOM 2050 N N . PHE A 1 256 ? -10.852 -5.649 -0.743 1.00 92.12 256 PHE A N 1
ATOM 2051 C CA . PHE A 1 256 ? -10.668 -5.706 0.711 1.00 92.12 256 PHE A CA 1
ATOM 2052 C C . PHE A 1 256 ? -9.393 -4.984 1.151 1.00 92.12 256 PHE A C 1
ATOM 2054 O O . PHE A 1 256 ? -9.422 -4.146 2.051 1.00 92.12 256 PHE A O 1
ATOM 2061 N N . PHE A 1 257 ? -8.274 -5.279 0.485 1.00 89.44 257 PHE A N 1
ATOM 2062 C CA . PHE A 1 257 ? -6.988 -4.690 0.837 1.00 89.44 257 PHE A CA 1
ATOM 2063 C C . PHE A 1 257 ? -6.912 -3.192 0.509 1.00 89.44 257 PHE A C 1
ATOM 2065 O O . PHE A 1 257 ? -6.321 -2.448 1.283 1.00 89.44 257 PHE A O 1
ATOM 2072 N N . SER A 1 258 ? -7.497 -2.749 -0.611 1.00 93.12 258 SER A N 1
ATOM 2073 C CA . SER A 1 258 ? -7.517 -1.336 -1.020 1.00 93.12 258 SER A CA 1
ATOM 2074 C C . SER A 1 258 ? -8.411 -0.515 -0.098 1.00 93.12 258 SER A C 1
ATOM 2076 O O . SER A 1 258 ? -7.972 0.457 0.491 1.00 93.12 258 SER A O 1
ATOM 2078 N N . LEU A 1 259 ? -9.646 -0.950 0.146 1.00 93.50 259 LEU A N 1
ATOM 2079 C CA . LEU A 1 259 ? -10.549 -0.203 1.020 1.00 93.50 259 LEU A CA 1
ATOM 2080 C C . LEU A 1 259 ? -10.143 -0.237 2.502 1.00 93.50 259 LEU A C 1
ATOM 2082 O O . LEU A 1 259 ? -10.672 0.531 3.303 1.00 93.50 259 LEU A O 1
ATOM 2086 N N . GLY A 1 260 ? -9.233 -1.128 2.897 1.00 90.69 260 GLY A N 1
ATOM 2087 C CA . GLY A 1 260 ? -8.863 -1.290 4.300 1.00 90.69 260 GLY A CA 1
ATOM 2088 C C . GLY A 1 260 ? -10.002 -1.855 5.161 1.00 90.69 260 GLY A C 1
ATOM 2089 O O . GLY A 1 260 ? -9.990 -1.680 6.380 1.00 90.69 260 GLY A O 1
ATOM 2090 N N . VAL A 1 261 ? -10.961 -2.545 4.538 1.00 93.19 261 VAL A N 1
ATOM 2091 C CA . VAL A 1 261 ? -12.028 -3.292 5.222 1.00 93.19 261 VAL A CA 1
ATOM 2092 C C . VAL A 1 261 ? -11.420 -4.533 5.874 1.00 93.19 261 VAL A C 1
ATOM 2094 O O . VAL A 1 261 ? -10.568 -5.185 5.276 1.00 93.19 261 VAL A O 1
ATOM 2097 N N . GLY A 1 262 ? -11.825 -4.858 7.097 1.00 91.50 262 GLY A N 1
ATOM 2098 C CA . GLY A 1 262 ? -11.307 -5.961 7.904 1.00 91.50 262 GLY A CA 1
ATOM 2099 C C . GLY A 1 262 ? -10.066 -5.607 8.734 1.00 91.50 262 GLY A C 1
ATOM 2100 O O . GLY A 1 262 ? -9.569 -6.447 9.485 1.00 91.50 262 GLY A O 1
ATOM 2101 N N . PHE A 1 263 ? -9.547 -4.376 8.644 1.00 91.75 263 PHE A N 1
ATOM 2102 C CA . PHE A 1 263 ? -8.393 -3.921 9.439 1.00 91.75 263 PHE A CA 1
ATOM 2103 C C . PHE A 1 263 ? -8.782 -3.209 10.739 1.00 91.75 263 PHE A C 1
ATOM 2105 O O . PHE A 1 263 ? -7.953 -3.041 11.635 1.00 91.75 263 PHE A O 1
ATOM 2112 N N . GLY A 1 264 ? -10.032 -2.757 10.852 1.00 92.38 264 GLY A N 1
ATOM 2113 C CA . GLY A 1 264 ? -10.571 -2.091 12.036 1.00 92.38 264 GLY A CA 1
ATOM 2114 C C . GLY A 1 264 ? -10.144 -0.628 12.178 1.00 92.38 264 GLY A C 1
ATOM 2115 O O . GLY A 1 264 ? -10.583 0.047 13.114 1.00 92.38 264 GLY A O 1
ATOM 2116 N N . SER A 1 265 ? -9.319 -0.103 11.264 1.00 92.31 265 SER A N 1
ATOM 2117 C CA . SER A 1 265 ? -8.975 1.322 11.226 1.00 92.31 265 SER A CA 1
ATOM 2118 C C . SER A 1 265 ? -10.203 2.184 10.919 1.00 92.31 265 SER A C 1
ATOM 2120 O O . SER A 1 265 ? -10.362 3.240 11.531 1.00 92.31 265 SER A O 1
ATOM 2122 N N . LEU A 1 266 ? -11.127 1.705 10.077 1.00 93.56 266 LEU A N 1
ATOM 2123 C CA . LEU A 1 266 ? -12.392 2.383 9.771 1.00 93.56 266 LEU A CA 1
ATOM 2124 C C . LEU A 1 266 ? -13.298 2.473 11.005 1.00 93.56 266 LEU A C 1
ATOM 2126 O O . LEU A 1 266 ? -13.782 3.560 11.338 1.00 93.56 266 LEU A O 1
ATOM 2130 N N . VAL A 1 267 ? -13.462 1.367 11.741 1.00 93.12 267 VAL A N 1
ATOM 2131 C CA . VAL A 1 267 ? -14.179 1.342 13.030 1.00 93.12 267 VAL A CA 1
ATOM 2132 C C . VAL A 1 267 ? -13.523 2.305 14.029 1.00 93.12 267 VAL A C 1
ATOM 2134 O O . VAL A 1 267 ? -14.198 3.101 14.683 1.00 93.12 267 VAL A O 1
ATOM 2137 N N . ALA A 1 268 ? -12.191 2.292 14.132 1.00 90.12 268 ALA A N 1
ATOM 2138 C CA . ALA A 1 268 ? -11.467 3.165 15.052 1.00 90.12 268 ALA A CA 1
ATOM 2139 C C . ALA A 1 268 ? -11.616 4.653 14.695 1.00 90.12 268 ALA A C 1
ATOM 2141 O O . ALA A 1 268 ? -11.893 5.464 15.581 1.00 90.12 268 ALA A O 1
ATOM 2142 N N . TYR A 1 269 ? -11.479 5.031 13.425 1.00 88.56 269 TYR A N 1
ATOM 2143 C CA . TYR A 1 269 ? -11.619 6.421 12.992 1.00 88.56 269 TYR A CA 1
ATOM 2144 C C . TYR A 1 269 ? -13.050 6.933 13.128 1.00 88.56 269 TYR A C 1
ATOM 2146 O O . TYR A 1 269 ? -13.262 8.042 13.623 1.00 88.56 269 TYR A O 1
ATOM 2154 N N . SER A 1 270 ? -14.040 6.126 12.751 1.00 89.44 270 SER A N 1
ATOM 2155 C CA . SER A 1 270 ? -15.449 6.502 12.895 1.00 89.44 270 SER A CA 1
ATOM 2156 C C . SER A 1 270 ? -15.904 6.588 14.354 1.00 89.44 270 SER A C 1
ATOM 2158 O O . SER A 1 270 ? -16.794 7.381 14.652 1.00 89.44 270 SER A O 1
ATOM 2160 N N . SER A 1 271 ? -15.246 5.888 15.287 1.00 87.31 271 SER A N 1
ATOM 2161 C CA . SER A 1 271 ? -15.547 5.976 16.726 1.00 87.31 271 SER A CA 1
ATOM 2162 C C . SER A 1 271 ? -15.355 7.362 17.346 1.00 87.31 271 SER A C 1
ATOM 2164 O O . SER A 1 271 ? -15.926 7.654 18.398 1.00 87.31 271 SER A O 1
ATOM 2166 N N . ALA A 1 272 ? -14.573 8.224 16.692 1.00 79.56 272 ALA A N 1
ATOM 2167 C CA . ALA A 1 272 ? -14.358 9.608 17.097 1.00 79.56 272 ALA A CA 1
ATOM 2168 C C . ALA A 1 272 ? -15.295 10.608 16.389 1.00 79.56 272 ALA A C 1
ATOM 2170 O O . ALA A 1 272 ? -15.193 11.811 16.630 1.00 79.56 272 ALA A O 1
ATOM 2171 N N . ASN A 1 273 ? -16.176 10.137 15.501 1.00 81.12 273 ASN A N 1
ATOM 2172 C CA . ASN A 1 273 ? -17.086 10.974 14.727 1.00 81.12 273 ASN A CA 1
ATOM 2173 C C . ASN A 1 273 ? -18.347 11.345 15.534 1.00 81.12 273 ASN A C 1
ATOM 2175 O O . ASN A 1 273 ? -18.773 10.617 16.430 1.00 81.12 273 ASN A O 1
ATOM 2179 N N . ASP A 1 274 ? -18.979 12.469 15.193 1.00 81.69 274 ASP A N 1
ATOM 2180 C CA . ASP A 1 274 ? -20.236 12.888 15.822 1.00 81.69 274 ASP A CA 1
ATOM 2181 C C . ASP A 1 274 ? -21.376 11.943 15.428 1.00 81.69 274 ASP A C 1
ATOM 2183 O O . ASP A 1 274 ? -21.543 11.659 14.245 1.00 81.69 274 ASP A O 1
ATOM 2187 N N . PHE A 1 275 ? -22.211 11.517 16.382 1.00 79.56 275 PHE A N 1
ATOM 2188 C CA . PHE A 1 275 ? -23.279 10.525 16.156 1.00 79.56 275 PHE A CA 1
ATOM 2189 C C . PHE A 1 275 ? -24.283 10.917 15.054 1.00 79.56 275 PHE A C 1
ATOM 2191 O O . PHE A 1 275 ? -24.778 10.065 14.328 1.00 79.56 275 PHE A O 1
ATOM 2198 N N . HIS A 1 276 ? -24.569 12.212 14.897 1.00 80.81 276 HIS A N 1
ATOM 2199 C CA . HIS A 1 276 ? -25.511 12.721 13.891 1.00 80.81 276 HIS A CA 1
ATOM 2200 C C . HIS A 1 276 ? -24.848 13.132 12.566 1.00 80.81 276 HIS A C 1
ATOM 2202 O O . HIS A 1 276 ? -25.507 13.710 11.700 1.00 80.81 276 HIS A O 1
ATOM 2208 N N . ASN A 1 277 ? -23.543 12.900 12.394 1.00 80.38 277 ASN A N 1
ATOM 2209 C CA . ASN A 1 277 ? -22.881 13.180 11.123 1.00 80.38 277 ASN A CA 1
ATOM 2210 C C . ASN A 1 277 ? -23.369 12.183 10.060 1.00 80.38 277 ASN A C 1
ATOM 2212 O O . ASN A 1 277 ? -23.315 10.979 10.286 1.00 80.38 277 ASN A O 1
ATOM 2216 N N . ASN A 1 278 ? -23.815 12.671 8.899 1.00 78.44 278 ASN A N 1
ATOM 2217 C CA . ASN A 1 278 ? -24.214 11.818 7.781 1.00 78.44 278 ASN A CA 1
ATOM 2218 C C . ASN A 1 278 ? -22.970 11.375 6.995 1.00 78.44 278 ASN A C 1
ATOM 2220 O O . ASN A 1 278 ? -22.401 12.149 6.221 1.00 78.44 278 ASN A O 1
ATOM 2224 N N . TYR A 1 279 ? -22.559 10.126 7.205 1.00 80.25 279 TYR A N 1
ATOM 2225 C CA . TYR A 1 279 ? -21.385 9.514 6.582 1.00 80.25 279 TYR A CA 1
ATOM 2226 C C . TYR A 1 279 ? -21.728 8.633 5.375 1.00 80.25 279 TYR A C 1
ATOM 2228 O O . TYR A 1 279 ? -20.808 8.138 4.737 1.00 80.25 279 TYR A O 1
ATOM 2236 N N . PHE A 1 280 ? -23.003 8.462 5.001 1.00 86.25 280 PHE A N 1
ATOM 2237 C CA . PHE A 1 280 ? -23.368 7.637 3.840 1.00 86.25 280 PHE A CA 1
ATOM 2238 C C . PHE A 1 280 ? -22.807 8.219 2.535 1.00 86.25 280 PHE A C 1
ATOM 2240 O O . PHE A 1 280 ? -22.102 7.543 1.791 1.00 86.25 280 PHE A O 1
ATOM 2247 N N . ILE A 1 281 ? -23.025 9.517 2.299 1.00 85.81 281 ILE A N 1
ATOM 2248 C CA . ILE A 1 281 ? -22.459 10.209 1.128 1.00 85.81 281 ILE A CA 1
ATOM 2249 C C . ILE A 1 281 ? -20.925 10.224 1.200 1.00 85.81 281 ILE A C 1
ATOM 2251 O O . ILE A 1 281 ? -20.257 10.029 0.191 1.00 85.81 281 ILE A O 1
ATOM 2255 N N . GLN A 1 282 ? -20.359 10.414 2.396 1.00 87.56 282 GLN A N 1
ATOM 2256 C CA . GLN A 1 282 ? -18.906 10.406 2.605 1.00 87.56 282 GLN A CA 1
ATOM 2257 C C . GLN A 1 282 ? -18.305 9.037 2.259 1.00 87.56 282 GLN A C 1
ATOM 2259 O O . GLN A 1 282 ? -17.285 8.975 1.585 1.00 87.56 282 GLN A O 1
ATOM 2264 N N . CYS A 1 283 ? -18.973 7.953 2.652 1.00 91.19 283 CYS A N 1
ATOM 2265 C CA . CYS A 1 283 ? -18.613 6.581 2.318 1.00 91.19 283 CYS A CA 1
ATOM 2266 C C . CYS A 1 283 ? -18.603 6.362 0.802 1.00 91.19 283 CYS A C 1
ATOM 2268 O O . CYS A 1 283 ? -17.605 5.882 0.273 1.00 91.19 283 CYS A O 1
ATOM 2270 N N . ILE A 1 284 ? -19.663 6.770 0.094 1.00 92.75 284 ILE A N 1
ATOM 2271 C CA . ILE A 1 284 ? -19.725 6.660 -1.372 1.00 92.75 284 ILE A CA 1
ATOM 2272 C C . ILE A 1 284 ? -18.570 7.426 -2.023 1.00 92.75 284 ILE A C 1
ATOM 2274 O O . ILE A 1 284 ? -17.912 6.889 -2.910 1.00 92.75 284 ILE A O 1
ATOM 2278 N N . ILE A 1 285 ? -18.295 8.654 -1.568 1.00 92.56 285 ILE A N 1
ATOM 2279 C CA . ILE A 1 285 ? -17.197 9.472 -2.099 1.00 92.56 285 ILE A CA 1
ATOM 2280 C C . ILE A 1 285 ? -15.853 8.771 -1.899 1.00 92.56 285 ILE A C 1
ATOM 2282 O O . ILE A 1 285 ? -15.097 8.656 -2.856 1.00 92.56 285 ILE A O 1
ATOM 2286 N N . VAL A 1 286 ? -15.552 8.282 -0.692 1.00 93.75 286 VAL A N 1
ATOM 2287 C CA . VAL A 1 286 ? -14.256 7.643 -0.406 1.00 93.75 286 VAL A CA 1
ATOM 2288 C C . VAL A 1 286 ? -14.077 6.372 -1.232 1.00 93.75 286 VAL A C 1
ATOM 2290 O O . VAL A 1 286 ? -13.037 6.201 -1.862 1.00 93.75 286 VAL A O 1
ATOM 2293 N N . VAL A 1 287 ? -15.096 5.512 -1.270 1.00 95.06 287 VAL A N 1
ATOM 2294 C CA . VAL A 1 287 ? -15.059 4.247 -2.015 1.00 95.06 287 VAL A CA 1
ATOM 2295 C C . VAL A 1 287 ? -14.911 4.501 -3.519 1.00 95.06 287 VAL A C 1
ATOM 2297 O O . VAL A 1 287 ? -14.112 3.841 -4.184 1.00 95.06 287 VAL A O 1
ATOM 2300 N N . ALA A 1 288 ? -15.625 5.494 -4.060 1.00 94.75 288 ALA A N 1
ATOM 2301 C CA . ALA A 1 288 ? -15.477 5.904 -5.453 1.00 94.75 288 ALA A CA 1
ATOM 2302 C C . ALA A 1 288 ? -14.084 6.488 -5.730 1.00 94.75 288 ALA A C 1
ATOM 2304 O O . ALA A 1 288 ? -13.469 6.131 -6.731 1.00 94.75 288 ALA A O 1
ATOM 2305 N N . CYS A 1 289 ? -13.564 7.348 -4.847 1.00 94.69 289 CYS A N 1
ATOM 2306 C CA . CYS A 1 289 ? -12.216 7.899 -4.966 1.00 94.69 289 CYS A CA 1
ATOM 2307 C C . CYS A 1 289 ? -11.158 6.795 -4.981 1.00 94.69 289 CYS A C 1
ATOM 2309 O O . CYS A 1 289 ? -10.300 6.813 -5.856 1.00 94.69 289 CYS A O 1
ATOM 2311 N N . ASP A 1 290 ? -11.225 5.821 -4.075 1.00 95.44 290 ASP A N 1
ATOM 2312 C CA . ASP A 1 290 ? -10.277 4.705 -4.022 1.00 95.44 290 ASP A CA 1
ATOM 2313 C C . ASP A 1 290 ? -10.285 3.877 -5.323 1.00 95.44 290 ASP A C 1
ATOM 2315 O O . ASP A 1 290 ? -9.243 3.698 -5.966 1.00 95.44 290 ASP A O 1
ATOM 2319 N N . CYS A 1 291 ? -11.479 3.485 -5.780 1.00 94.94 291 CYS A N 1
ATOM 2320 C CA . CYS A 1 291 ? -11.678 2.757 -7.034 1.00 94.94 291 CYS A CA 1
ATOM 2321 C C . CYS A 1 291 ? -11.135 3.531 -8.251 1.00 94.94 291 CYS A C 1
ATOM 2323 O O . CYS A 1 291 ? -10.333 3.015 -9.037 1.00 94.94 291 CYS A O 1
ATOM 2325 N N . LEU A 1 292 ? -11.519 4.805 -8.384 1.00 94.31 292 LEU A N 1
ATOM 2326 C CA . LEU A 1 292 ? -11.075 5.667 -9.479 1.00 94.31 292 LEU A CA 1
ATOM 2327 C C . LEU A 1 292 ? -9.571 5.940 -9.424 1.00 94.31 292 LEU A C 1
ATOM 2329 O O . LEU A 1 292 ? -8.945 6.062 -10.473 1.00 94.31 292 LEU A O 1
ATOM 2333 N N . THR A 1 293 ? -8.974 5.992 -8.233 1.00 94.25 293 THR A N 1
ATOM 2334 C CA . THR A 1 293 ? -7.524 6.165 -8.077 1.00 94.25 293 THR A CA 1
ATOM 2335 C C . THR A 1 293 ? -6.761 4.961 -8.597 1.00 94.25 293 THR A C 1
ATOM 2337 O O . THR A 1 293 ? -5.764 5.141 -9.291 1.00 94.25 293 THR A O 1
ATOM 2340 N N . GLY A 1 294 ? -7.240 3.743 -8.318 1.00 94.00 294 GLY A N 1
ATOM 2341 C CA . GLY A 1 294 ? -6.668 2.525 -8.896 1.00 94.00 294 GLY A CA 1
ATOM 2342 C C . GLY A 1 294 ? -6.699 2.569 -10.424 1.00 94.00 294 GLY A C 1
ATOM 2343 O O . GLY A 1 294 ? -5.674 2.382 -11.077 1.00 94.00 294 GLY A O 1
ATOM 2344 N N . ILE A 1 295 ? -7.851 2.923 -11.000 1.00 94.06 295 ILE A N 1
ATOM 2345 C CA . ILE A 1 295 ? -8.024 3.024 -12.456 1.00 94.06 295 ILE A CA 1
ATOM 2346 C C . ILE A 1 295 ? -7.121 4.100 -13.059 1.00 94.06 295 ILE A C 1
ATOM 2348 O O . ILE A 1 295 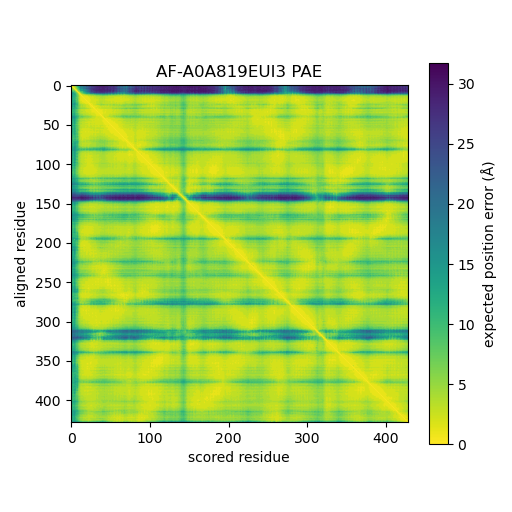? -6.481 3.864 -14.086 1.00 94.06 295 ILE A O 1
ATOM 2352 N N . PHE A 1 296 ? -7.050 5.266 -12.418 1.00 94.31 296 PHE A N 1
ATOM 2353 C CA . PHE A 1 296 ? -6.217 6.387 -12.838 1.00 94.31 296 PHE A CA 1
ATOM 2354 C C . PHE A 1 296 ? -4.726 6.035 -12.793 1.00 94.31 296 PHE A C 1
ATOM 2356 O O . PHE A 1 296 ? -4.014 6.248 -13.772 1.00 94.31 296 PHE A O 1
ATOM 2363 N N . ALA A 1 297 ? -4.264 5.416 -11.704 1.00 92.94 297 ALA A N 1
ATOM 2364 C CA . ALA A 1 297 ? -2.903 4.904 -11.606 1.00 92.94 297 ALA A CA 1
ATOM 2365 C C . ALA A 1 297 ? -2.628 3.802 -12.642 1.00 92.94 297 ALA A C 1
ATOM 2367 O O . ALA A 1 297 ? -1.522 3.734 -13.173 1.00 92.94 297 ALA A O 1
ATOM 2368 N N . GLY A 1 298 ? -3.638 2.996 -12.991 1.00 92.69 298 GLY A N 1
ATOM 2369 C CA . GLY A 1 298 ? -3.603 2.052 -14.108 1.00 92.69 298 GLY A CA 1
ATOM 2370 C C . GLY A 1 298 ? -3.221 2.719 -15.424 1.00 92.69 298 GLY A C 1
ATOM 2371 O O . GLY A 1 298 ? -2.253 2.296 -16.051 1.00 92.69 298 GLY A O 1
ATOM 2372 N N . PHE A 1 299 ? -3.885 3.812 -15.809 1.00 93.62 299 PHE A N 1
ATOM 2373 C CA . PHE A 1 299 ? -3.500 4.564 -17.011 1.00 93.62 299 PHE A CA 1
ATOM 2374 C C . PHE A 1 299 ? -2.034 5.011 -16.969 1.00 93.62 299 PHE A C 1
ATOM 2376 O O . PHE A 1 299 ? -1.309 4.800 -17.941 1.00 93.62 299 PHE A O 1
ATOM 2383 N N . THR A 1 300 ? -1.576 5.558 -15.839 1.00 91.81 300 THR A N 1
ATOM 2384 C CA . THR A 1 300 ? -0.182 5.999 -15.676 1.00 91.81 300 THR A CA 1
ATOM 2385 C C . THR A 1 300 ? 0.806 4.836 -15.797 1.00 91.81 300 THR A C 1
ATOM 2387 O O . THR A 1 300 ? 1.797 4.947 -16.525 1.00 91.81 300 THR A O 1
ATOM 2390 N N . VAL A 1 301 ? 0.532 3.704 -15.140 1.00 89.81 301 VAL A N 1
ATOM 2391 C CA . VAL A 1 301 ? 1.364 2.493 -15.209 1.00 89.81 301 VAL A CA 1
ATOM 2392 C C . VAL A 1 301 ? 1.433 1.972 -16.633 1.00 89.81 301 VAL A C 1
ATOM 2394 O O . VAL A 1 301 ? 2.520 1.780 -17.167 1.00 89.81 301 VAL A O 1
ATOM 2397 N N . PHE A 1 302 ? 0.284 1.726 -17.255 1.00 90.94 302 PHE A N 1
ATOM 2398 C CA . PHE A 1 302 ? 0.247 1.088 -18.560 1.00 90.94 302 PHE A CA 1
ATOM 2399 C C . PHE A 1 302 ? 0.825 1.991 -19.645 1.00 90.94 302 PHE A C 1
ATOM 2401 O O . PHE A 1 302 ? 1.562 1.491 -20.486 1.00 90.94 302 PHE A O 1
ATOM 2408 N N . ALA A 1 303 ? 0.605 3.309 -19.592 1.00 91.81 303 ALA A N 1
ATOM 2409 C CA . ALA A 1 303 ? 1.299 4.255 -20.469 1.00 91.81 303 ALA A CA 1
ATOM 2410 C C . ALA A 1 303 ? 2.830 4.145 -20.324 1.00 91.81 303 ALA A C 1
ATOM 2412 O O . ALA A 1 303 ? 3.547 4.086 -21.323 1.00 91.81 303 ALA A O 1
ATOM 2413 N N . THR A 1 304 ? 3.324 4.032 -19.086 1.00 88.62 304 THR A N 1
ATOM 2414 C CA . THR A 1 304 ? 4.754 3.851 -18.784 1.00 88.62 304 THR A CA 1
ATOM 2415 C C . THR A 1 304 ? 5.291 2.524 -19.334 1.00 88.62 304 THR A C 1
ATOM 2417 O O . THR A 1 304 ? 6.337 2.507 -19.983 1.00 88.62 304 THR A O 1
ATOM 2420 N N . ILE A 1 305 ? 4.563 1.419 -19.133 1.00 86.88 305 ILE A N 1
ATOM 2421 C CA . ILE A 1 305 ? 4.923 0.098 -19.670 1.00 86.88 305 ILE A CA 1
ATOM 2422 C C . ILE A 1 305 ? 4.919 0.113 -21.203 1.00 86.88 305 ILE A C 1
ATOM 2424 O O . ILE A 1 305 ? 5.820 -0.452 -21.810 1.00 86.88 305 ILE A O 1
ATOM 2428 N N . GLY A 1 306 ? 3.937 0.756 -21.841 1.00 88.19 306 GLY A N 1
ATOM 2429 C CA . GLY A 1 306 ? 3.840 0.843 -23.301 1.00 88.19 306 GLY A CA 1
ATOM 2430 C C . GLY A 1 306 ? 5.031 1.571 -23.924 1.00 88.19 306 GLY A C 1
ATOM 2431 O O . GLY A 1 306 ? 5.632 1.072 -24.874 1.00 88.19 306 GLY A O 1
ATOM 2432 N N . PHE A 1 307 ? 5.424 2.703 -23.333 1.00 86.00 307 PHE A N 1
ATOM 2433 C CA . PHE A 1 307 ? 6.656 3.408 -23.691 1.00 86.00 307 PHE A CA 1
ATOM 2434 C C . PHE A 1 307 ? 7.890 2.505 -23.560 1.00 86.00 307 PHE A C 1
ATOM 2436 O O . PHE A 1 307 ? 8.710 2.419 -24.477 1.00 86.00 307 PHE A O 1
ATOM 2443 N N . LEU A 1 308 ? 7.998 1.786 -22.439 1.00 82.50 308 LEU A N 1
ATOM 2444 C CA . LEU A 1 308 ? 9.112 0.878 -22.186 1.00 82.50 308 LEU A CA 1
ATOM 2445 C C . LEU A 1 308 ? 9.141 -0.292 -23.183 1.00 82.50 308 LEU A C 1
ATOM 2447 O O . LEU A 1 308 ? 10.203 -0.657 -23.676 1.00 82.50 308 LEU A O 1
ATOM 2451 N N . ALA A 1 309 ? 7.979 -0.853 -23.522 1.00 82.12 309 ALA A N 1
ATOM 2452 C CA . ALA A 1 309 ? 7.850 -1.970 -24.451 1.00 82.12 309 ALA A CA 1
ATOM 2453 C C . ALA A 1 309 ? 8.303 -1.590 -25.866 1.00 82.12 309 ALA A C 1
ATOM 2455 O O . ALA A 1 309 ? 9.057 -2.342 -26.484 1.00 82.12 309 ALA A O 1
ATOM 2456 N N . VAL A 1 310 ? 7.901 -0.413 -26.358 1.00 79.12 310 VAL A N 1
ATOM 2457 C CA . VAL A 1 310 ? 8.320 0.087 -27.678 1.00 79.12 310 VAL A CA 1
ATOM 2458 C C . VAL A 1 310 ? 9.817 0.365 -27.717 1.00 79.12 310 VAL A C 1
ATOM 2460 O O . VAL A 1 310 ? 10.473 0.009 -28.692 1.00 79.12 310 VAL A O 1
ATOM 2463 N N . LYS A 1 311 ? 10.379 0.961 -26.661 1.00 72.25 311 LYS A N 1
ATOM 2464 C CA . LYS A 1 311 ? 11.816 1.244 -26.626 1.00 72.25 311 LYS A CA 1
ATOM 2465 C C . LYS A 1 311 ? 12.684 -0.002 -26.452 1.00 72.25 311 LYS A C 1
ATOM 2467 O O . LYS A 1 311 ? 13.779 -0.030 -27.002 1.00 72.25 311 LYS A O 1
ATOM 2472 N N . LEU A 1 312 ? 12.250 -0.981 -25.655 1.00 65.75 312 LEU A N 1
ATOM 2473 C CA . LEU A 1 312 ? 13.163 -1.983 -25.087 1.00 65.75 312 LEU A CA 1
ATOM 2474 C C . LEU A 1 312 ? 12.798 -3.443 -25.368 1.00 65.75 312 LEU A C 1
ATOM 2476 O O . LEU A 1 312 ? 13.643 -4.316 -25.177 1.00 65.75 312 LEU A O 1
ATOM 2480 N N . ARG A 1 313 ? 11.555 -3.748 -25.763 1.00 65.88 313 ARG A N 1
ATOM 2481 C CA . ARG A 1 313 ? 11.057 -5.137 -25.836 1.00 65.88 313 ARG A CA 1
ATOM 2482 C C . ARG A 1 313 ? 10.296 -5.452 -27.121 1.00 65.88 313 ARG A C 1
ATOM 2484 O O . ARG A 1 313 ? 9.358 -6.243 -27.085 1.00 65.88 313 ARG A O 1
ATOM 2491 N N . ASP A 1 314 ? 10.692 -4.842 -28.237 1.00 64.00 314 ASP A N 1
ATOM 2492 C CA . ASP A 1 314 ? 10.091 -5.080 -29.562 1.00 64.00 314 ASP A CA 1
ATOM 2493 C C . ASP A 1 314 ? 8.559 -4.861 -29.578 1.00 64.00 314 ASP A C 1
ATOM 2495 O O . ASP A 1 314 ? 7.801 -5.538 -30.265 1.00 64.00 314 ASP A O 1
ATOM 2499 N N . GLY A 1 315 ? 8.068 -3.945 -28.733 1.00 66.69 315 GLY A N 1
ATOM 2500 C CA . GLY A 1 315 ? 6.636 -3.682 -28.570 1.00 66.69 315 GLY A CA 1
ATOM 2501 C C . GLY A 1 315 ? 5.859 -4.749 -27.787 1.00 66.69 315 GLY A C 1
ATOM 2502 O O . GLY A 1 315 ? 4.649 -4.608 -27.615 1.00 66.69 315 GLY A O 1
ATOM 2503 N N . ASP A 1 316 ? 6.505 -5.790 -27.258 1.00 71.69 316 ASP A N 1
ATOM 2504 C CA . ASP A 1 316 ? 5.830 -6.824 -26.474 1.00 71.69 316 ASP A CA 1
ATOM 2505 C C . ASP A 1 316 ? 5.669 -6.402 -25.005 1.00 71.69 316 ASP A C 1
ATOM 2507 O O . ASP A 1 316 ? 6.557 -6.565 -24.160 1.00 71.69 316 ASP A O 1
ATOM 2511 N N . ILE A 1 317 ? 4.482 -5.875 -24.692 1.00 74.00 317 ILE A N 1
ATOM 2512 C CA . ILE A 1 317 ? 4.077 -5.497 -23.331 1.00 74.00 317 ILE A CA 1
ATOM 2513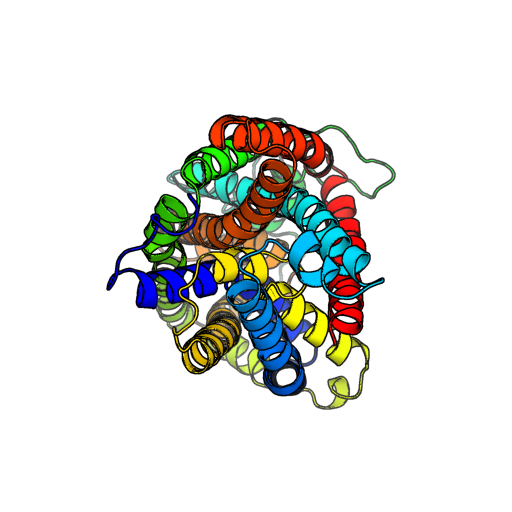 C C . ILE A 1 317 ? 4.143 -6.691 -22.379 1.00 74.00 317 ILE A C 1
ATOM 2515 O O . ILE A 1 317 ? 4.413 -6.502 -21.190 1.00 74.00 317 ILE A O 1
ATOM 2519 N N . THR A 1 318 ? 3.940 -7.918 -22.872 1.00 70.62 318 THR A N 1
ATOM 2520 C CA . THR A 1 318 ? 3.845 -9.078 -21.985 1.00 70.62 318 THR A CA 1
ATOM 2521 C C . THR A 1 318 ? 5.170 -9.434 -21.324 1.00 70.62 318 THR A C 1
ATOM 2523 O O . THR A 1 318 ? 5.212 -9.953 -20.208 1.00 70.62 318 THR A O 1
ATOM 2526 N N . LYS A 1 319 ? 6.271 -9.059 -21.976 1.00 65.81 319 LYS A N 1
ATOM 2527 C CA . LYS A 1 319 ? 7.624 -9.194 -21.442 1.00 65.81 319 LYS A CA 1
ATOM 2528 C C . LYS A 1 319 ? 8.000 -8.045 -20.512 1.00 65.81 319 LYS A C 1
ATOM 2530 O O . LYS A 1 319 ? 8.997 -8.168 -19.816 1.00 65.81 319 LYS A O 1
ATOM 2535 N N . ALA A 1 320 ? 7.265 -6.932 -20.515 1.00 60.72 320 ALA A N 1
ATOM 2536 C CA . ALA A 1 320 ? 7.604 -5.721 -19.766 1.00 60.72 320 ALA A CA 1
ATOM 2537 C C . ALA A 1 320 ? 6.951 -5.645 -18.375 1.00 60.72 320 ALA A C 1
ATOM 2539 O O . ALA A 1 320 ? 7.398 -4.865 -17.538 1.00 60.72 320 ALA A O 1
ATOM 2540 N N . ALA A 1 321 ? 5.902 -6.424 -18.104 1.00 60.94 321 ALA A N 1
ATOM 2541 C CA . ALA A 1 321 ? 5.179 -6.351 -16.838 1.00 60.94 321 ALA A CA 1
ATOM 2542 C C . ALA A 1 321 ? 5.788 -7.284 -15.775 1.00 60.94 321 ALA A C 1
ATOM 2544 O O . ALA A 1 321 ? 5.663 -8.505 -15.851 1.00 60.94 321 ALA A O 1
ATOM 2545 N N . ILE A 1 322 ? 6.410 -6.695 -14.750 1.00 67.25 322 ILE A N 1
ATOM 2546 C CA . ILE A 1 322 ? 6.905 -7.411 -13.564 1.00 67.25 322 ILE A CA 1
ATOM 2547 C C . ILE A 1 322 ? 5.851 -7.339 -12.455 1.00 67.25 322 ILE A C 1
ATOM 2549 O O . ILE A 1 322 ? 5.244 -6.292 -12.223 1.00 67.25 322 ILE A O 1
ATOM 2553 N N . GLY A 1 323 ? 5.627 -8.459 -11.765 1.00 68.12 323 GLY A N 1
ATOM 2554 C CA . GLY A 1 323 ? 4.657 -8.545 -10.678 1.00 68.12 323 GLY A CA 1
ATOM 2555 C C . GLY A 1 323 ? 5.113 -7.959 -9.347 1.00 68.12 323 GLY A C 1
ATOM 2556 O O . GLY A 1 323 ? 6.301 -7.885 -9.034 1.00 68.12 323 GLY A O 1
ATOM 2557 N N . GLY A 1 324 ? 4.132 -7.569 -8.531 1.00 75.25 324 GLY A N 1
ATOM 2558 C CA . GLY A 1 324 ? 4.358 -7.135 -7.154 1.00 75.25 324 GLY A CA 1
ATOM 2559 C C . GLY A 1 324 ? 5.147 -5.819 -7.041 1.00 75.25 324 GLY A C 1
ATOM 2560 O O . GLY A 1 324 ? 4.945 -4.911 -7.850 1.00 75.25 324 GLY A O 1
ATOM 2561 N N . PRO A 1 325 ? 6.039 -5.684 -6.039 1.00 84.56 325 PRO A N 1
ATOM 2562 C CA . PRO A 1 325 ? 6.850 -4.480 -5.840 1.00 84.56 325 PRO A CA 1
ATOM 2563 C C . PRO A 1 325 ? 7.741 -4.122 -7.040 1.00 84.56 325 PRO A C 1
ATOM 2565 O O . PRO A 1 325 ? 8.098 -2.956 -7.202 1.00 84.56 325 PRO A O 1
ATOM 2568 N N . GLY A 1 326 ? 8.070 -5.091 -7.905 1.00 86.56 326 GLY A N 1
ATOM 2569 C CA . GLY A 1 326 ? 8.912 -4.867 -9.082 1.00 86.56 326 GLY A CA 1
ATOM 2570 C C . GLY A 1 326 ? 8.338 -3.829 -10.047 1.00 86.56 326 GLY A C 1
ATOM 2571 O O . GLY A 1 326 ? 9.086 -3.070 -10.653 1.00 86.56 326 GLY A O 1
ATOM 2572 N N . LEU A 1 327 ? 7.015 -3.678 -10.125 1.00 86.75 327 LEU A N 1
ATOM 2573 C CA . LEU A 1 327 ? 6.427 -2.628 -10.953 1.00 86.75 327 LEU A CA 1
ATOM 2574 C C . LEU A 1 327 ? 6.846 -1.221 -10.478 1.00 86.75 327 LEU A C 1
ATOM 2576 O O . LEU A 1 327 ? 7.201 -0.367 -11.287 1.00 86.75 327 LEU A O 1
ATOM 2580 N N . ALA A 1 328 ? 6.867 -0.991 -9.164 1.00 89.88 328 ALA A N 1
ATOM 2581 C CA . ALA A 1 328 ? 7.232 0.294 -8.570 1.00 89.88 328 ALA A CA 1
ATOM 2582 C C . ALA A 1 328 ? 8.741 0.505 -8.418 1.00 89.88 328 ALA A C 1
ATOM 2584 O O . ALA A 1 328 ? 9.200 1.641 -8.488 1.00 89.88 328 ALA A O 1
ATOM 2585 N N . PHE A 1 329 ? 9.502 -0.568 -8.202 1.00 93.00 329 PHE A N 1
ATOM 2586 C CA . PHE A 1 329 ? 10.933 -0.489 -7.901 1.00 93.00 329 PHE A CA 1
ATOM 2587 C C . PHE A 1 329 ? 11.849 -0.920 -9.052 1.00 93.00 329 PHE A C 1
ATOM 2589 O O . PHE A 1 329 ? 13.055 -0.752 -8.934 1.00 93.00 329 PHE A O 1
ATOM 2596 N N . ILE A 1 330 ? 11.302 -1.421 -10.161 1.00 90.62 330 ILE A N 1
ATOM 2597 C CA . ILE A 1 330 ? 12.063 -1.791 -11.365 1.00 90.62 330 ILE A CA 1
ATOM 2598 C C . ILE A 1 330 ? 11.522 -1.021 -12.566 1.00 90.62 330 ILE A C 1
ATOM 2600 O O . ILE A 1 330 ? 12.206 -0.147 -13.086 1.00 90.62 330 ILE A O 1
ATOM 2604 N N . ILE A 1 331 ? 10.261 -1.254 -12.942 1.00 87.12 331 ILE A N 1
ATOM 2605 C CA . ILE A 1 331 ? 9.684 -0.716 -14.187 1.00 87.12 331 ILE A CA 1
ATOM 2606 C C . ILE A 1 331 ? 9.589 0.812 -14.181 1.00 87.12 331 ILE A C 1
ATOM 2608 O O . ILE A 1 331 ? 10.008 1.461 -15.138 1.00 87.12 331 ILE A O 1
ATOM 2612 N N . TYR A 1 332 ? 9.062 1.410 -13.109 1.00 88.75 332 TYR A N 1
ATOM 2613 C CA . TYR A 1 332 ? 9.001 2.870 -13.004 1.00 88.75 332 TYR A CA 1
ATOM 2614 C C . TYR A 1 332 ? 10.390 3.526 -12.977 1.00 88.75 332 TYR A C 1
ATOM 2616 O O . TYR A 1 332 ? 10.606 4.456 -13.753 1.00 88.75 332 TYR A O 1
ATOM 2624 N N . PRO A 1 333 ? 11.346 3.073 -12.146 1.00 91.31 333 PRO A N 1
ATOM 2625 C CA . PRO A 1 333 ? 12.705 3.614 -12.143 1.00 91.31 333 PRO A CA 1
ATOM 2626 C C . PRO A 1 333 ? 13.402 3.475 -13.493 1.00 91.31 333 PRO A C 1
ATOM 2628 O O . PRO A 1 333 ? 14.075 4.409 -13.925 1.00 91.31 333 PRO A O 1
ATOM 2631 N N . GLU A 1 334 ? 13.195 2.350 -14.178 1.00 88.06 334 GLU A N 1
ATOM 2632 C CA . GLU A 1 334 ? 13.695 2.103 -15.529 1.00 88.06 334 GLU A CA 1
ATOM 2633 C C . GLU A 1 334 ? 13.126 3.117 -16.527 1.00 88.06 334 GLU A C 1
ATOM 2635 O O . GLU A 1 334 ? 13.882 3.782 -17.233 1.00 88.06 334 GLU A O 1
ATOM 2640 N N . ALA A 1 335 ? 11.807 3.316 -16.531 1.00 87.06 335 ALA A N 1
ATOM 2641 C CA . ALA A 1 335 ? 11.162 4.276 -17.417 1.00 87.06 335 ALA A CA 1
ATOM 2642 C C . ALA A 1 335 ? 11.544 5.731 -17.099 1.00 87.06 335 ALA A C 1
ATOM 2644 O O . ALA A 1 335 ? 11.790 6.511 -18.016 1.00 87.06 335 ALA A O 1
ATOM 2645 N N . ILE A 1 336 ? 11.637 6.099 -15.817 1.00 89.50 336 ILE A N 1
ATOM 2646 C CA . ILE A 1 336 ? 12.045 7.441 -15.376 1.00 89.50 336 ILE A CA 1
ATOM 2647 C C . ILE A 1 336 ? 13.482 7.742 -15.815 1.00 89.50 336 ILE A C 1
ATOM 2649 O O . ILE A 1 336 ? 13.750 8.857 -16.260 1.00 89.50 336 ILE A O 1
ATOM 2653 N N . SER A 1 337 ? 14.393 6.764 -15.762 1.00 88.62 337 SER A N 1
ATOM 2654 C CA . SER A 1 337 ? 15.774 6.923 -16.247 1.00 88.62 337 SER A CA 1
ATOM 2655 C C . SER A 1 337 ? 15.858 7.298 -17.730 1.00 88.62 337 SER A C 1
ATOM 2657 O O . SER A 1 337 ? 16.826 7.936 -18.136 1.00 88.62 337 SER A O 1
ATOM 2659 N N . GLN A 1 338 ? 14.836 6.957 -18.522 1.00 83.19 338 GLN A N 1
ATOM 2660 C CA . GLN A 1 338 ? 14.749 7.271 -19.952 1.00 83.19 338 GLN A CA 1
ATOM 2661 C C . GLN A 1 338 ? 14.141 8.649 -20.254 1.00 83.19 338 GLN A C 1
ATOM 2663 O O . GLN A 1 338 ? 14.061 9.043 -21.421 1.00 83.19 338 GLN A O 1
ATOM 2668 N N . MET A 1 339 ? 13.676 9.373 -19.234 1.00 82.88 339 MET A N 1
ATOM 2669 C CA . MET A 1 339 ? 13.104 10.711 -19.374 1.00 82.88 339 MET A CA 1
ATOM 2670 C C . MET A 1 339 ? 14.178 11.785 -19.161 1.00 82.88 339 MET A C 1
ATOM 2672 O O . MET A 1 339 ? 15.109 11.608 -18.373 1.00 82.88 339 MET A O 1
ATOM 2676 N N . SER A 1 340 ? 14.028 12.943 -19.816 1.00 83.62 340 SER A N 1
ATOM 2677 C CA . SER A 1 340 ? 14.813 14.128 -19.442 1.00 83.62 340 SER A CA 1
ATOM 2678 C C . SER A 1 340 ? 14.524 14.511 -17.985 1.00 83.62 340 SER A C 1
ATOM 2680 O O . SER A 1 340 ? 13.394 14.350 -17.520 1.00 83.62 340 SER A O 1
ATOM 2682 N N . ASP A 1 341 ? 15.542 15.004 -17.275 1.00 85.81 341 ASP A N 1
ATOM 2683 C CA . ASP A 1 341 ? 15.456 15.387 -15.856 1.00 85.81 341 ASP A CA 1
ATOM 2684 C C . ASP A 1 341 ? 15.037 14.234 -14.923 1.00 85.81 341 ASP A C 1
ATOM 2686 O O . ASP A 1 341 ? 14.344 14.432 -13.921 1.00 85.81 341 ASP A O 1
ATOM 2690 N N . SER A 1 342 ? 15.487 13.014 -15.240 1.00 89.19 342 SER A N 1
ATOM 2691 C CA . SER A 1 342 ? 15.129 11.768 -14.546 1.00 89.19 342 SER A CA 1
ATOM 2692 C C . SER A 1 342 ? 15.266 11.828 -13.020 1.00 89.19 342 SER A C 1
ATOM 2694 O O . SER A 1 342 ? 14.391 11.327 -12.316 1.00 89.19 342 SER A O 1
ATOM 2696 N N . SER A 1 343 ? 16.293 12.496 -12.480 1.00 91.88 343 SER A N 1
ATOM 2697 C CA . SER A 1 343 ? 16.453 12.667 -11.027 1.00 91.88 343 SER A CA 1
ATOM 2698 C C . SER A 1 343 ? 15.288 13.421 -10.377 1.00 91.88 343 SER A C 1
ATOM 2700 O O . SER A 1 343 ? 14.845 13.039 -9.296 1.00 91.88 343 SER A O 1
ATOM 2702 N N . VAL A 1 344 ? 14.746 14.456 -11.028 1.00 91.06 344 VAL A N 1
ATOM 2703 C CA . VAL A 1 344 ? 13.624 15.244 -10.487 1.00 91.06 344 VAL A CA 1
ATOM 2704 C C . VAL A 1 344 ? 12.359 14.390 -10.435 1.00 91.06 344 VAL A C 1
ATOM 2706 O O . VAL A 1 344 ? 11.700 14.316 -9.396 1.00 91.06 344 VAL A O 1
ATOM 2709 N N . PHE A 1 345 ? 12.051 13.690 -11.528 1.00 90.69 345 PHE A N 1
ATOM 2710 C CA . PHE A 1 345 ? 10.907 12.780 -11.584 1.00 90.69 345 PHE A CA 1
ATOM 2711 C C . PHE A 1 345 ? 11.037 11.632 -10.578 1.00 90.69 345 PHE A C 1
ATOM 2713 O O . PHE A 1 345 ? 10.054 11.299 -9.918 1.00 90.69 345 PHE A O 1
ATOM 2720 N N . ALA A 1 346 ? 12.239 11.078 -10.394 1.00 94.38 346 ALA A N 1
ATOM 2721 C CA . ALA A 1 346 ? 12.495 10.039 -9.401 1.00 94.38 346 ALA A CA 1
ATOM 2722 C C . ALA A 1 346 ? 12.237 10.541 -7.970 1.00 94.38 346 ALA A C 1
ATOM 2724 O O . ALA A 1 346 ? 11.520 9.883 -7.217 1.00 94.38 346 ALA A O 1
ATOM 2725 N N . VAL A 1 347 ? 12.738 11.732 -7.607 1.00 95.69 347 VAL A N 1
ATOM 2726 C CA . VAL A 1 347 ? 12.488 12.339 -6.286 1.00 95.69 347 VAL A CA 1
ATOM 2727 C C . VAL A 1 347 ? 10.987 12.459 -6.019 1.00 95.69 347 VAL A C 1
ATOM 2729 O O . VAL A 1 347 ? 10.521 12.015 -4.970 1.00 95.69 347 VAL A O 1
ATOM 2732 N N . PHE A 1 348 ? 10.211 13.005 -6.961 1.00 94.25 348 PHE A N 1
ATOM 2733 C CA . PHE A 1 348 ? 8.766 13.169 -6.781 1.00 94.25 348 PHE A CA 1
ATOM 2734 C C . PHE A 1 348 ? 8.001 11.844 -6.770 1.00 94.25 348 PHE A C 1
ATOM 2736 O O . PHE A 1 348 ? 7.084 11.684 -5.965 1.00 94.25 348 PHE A O 1
ATOM 2743 N N . PHE A 1 349 ? 8.385 10.885 -7.613 1.00 94.12 349 PHE A N 1
ATOM 2744 C CA . PHE A 1 349 ? 7.764 9.564 -7.656 1.00 94.12 349 PHE A CA 1
ATOM 2745 C C . PHE A 1 349 ? 7.972 8.797 -6.345 1.00 94.12 349 PHE A C 1
ATOM 2747 O O . PHE A 1 349 ? 7.011 8.315 -5.747 1.00 94.12 349 PHE A O 1
ATOM 2754 N N . PHE A 1 350 ? 9.204 8.728 -5.838 1.00 96.62 350 PHE A N 1
ATOM 2755 C CA . PHE A 1 350 ? 9.470 8.028 -4.582 1.00 96.62 350 PHE A CA 1
ATOM 2756 C C . PHE A 1 350 ? 8.933 8.780 -3.364 1.00 96.62 350 PHE A C 1
ATOM 2758 O O . PHE A 1 350 ? 8.451 8.143 -2.429 1.00 96.62 350 PHE A O 1
ATOM 2765 N N . LEU A 1 351 ? 8.919 10.118 -3.391 1.00 96.56 351 LEU A N 1
ATOM 2766 C CA . LEU A 1 351 ? 8.230 10.912 -2.374 1.00 96.56 351 LEU A CA 1
ATOM 2767 C C . LEU A 1 351 ? 6.726 10.615 -2.357 1.00 96.56 351 LEU A C 1
ATOM 2769 O O . LEU A 1 351 ? 6.152 10.442 -1.285 1.00 96.56 351 LEU A O 1
ATOM 2773 N N . MET A 1 352 ? 6.095 10.503 -3.530 1.00 95.31 352 MET A N 1
ATOM 2774 C CA . MET A 1 352 ? 4.699 10.086 -3.647 1.00 95.31 352 MET A CA 1
ATOM 2775 C C . MET A 1 352 ? 4.482 8.702 -3.025 1.00 95.31 352 MET A C 1
ATOM 2777 O O . MET A 1 352 ? 3.567 8.559 -2.218 1.00 95.31 352 MET A O 1
ATOM 2781 N N . LEU A 1 353 ? 5.315 7.702 -3.340 1.00 95.44 353 LEU A N 1
ATOM 2782 C CA . LEU A 1 353 ? 5.187 6.361 -2.749 1.00 95.44 353 LEU A CA 1
ATOM 2783 C C . LEU A 1 353 ? 5.314 6.390 -1.218 1.00 95.44 353 LEU A C 1
ATOM 2785 O O . LEU A 1 353 ? 4.520 5.752 -0.529 1.00 95.44 353 LEU A O 1
ATOM 2789 N N . ILE A 1 354 ? 6.254 7.166 -0.668 1.00 96.88 354 ILE A N 1
ATOM 2790 C CA . ILE A 1 354 ? 6.381 7.345 0.788 1.00 96.88 354 ILE A CA 1
ATOM 2791 C C . ILE A 1 354 ? 5.101 7.960 1.362 1.00 96.88 354 ILE A C 1
ATOM 2793 O O . ILE A 1 354 ? 4.576 7.461 2.350 1.00 96.88 354 ILE A O 1
ATOM 2797 N N . ILE A 1 355 ? 4.581 9.021 0.745 1.00 95.81 355 ILE A N 1
ATOM 2798 C CA . ILE A 1 355 ? 3.400 9.749 1.225 1.00 95.81 355 ILE A CA 1
ATOM 2799 C C . ILE A 1 355 ? 2.137 8.874 1.193 1.00 95.81 355 ILE A C 1
ATOM 2801 O O . ILE A 1 355 ? 1.412 8.841 2.188 1.00 95.81 355 ILE A O 1
ATOM 2805 N N . ILE A 1 356 ? 1.903 8.141 0.098 1.00 94.25 356 ILE A N 1
ATOM 2806 C CA . ILE A 1 356 ? 0.798 7.173 -0.022 1.00 94.25 356 ILE A CA 1
ATOM 2807 C C . ILE A 1 356 ? 0.948 6.074 1.036 1.00 94.25 356 ILE A C 1
ATOM 2809 O O . ILE A 1 356 ? 0.006 5.757 1.756 1.00 94.25 356 ILE A O 1
ATOM 2813 N N . GLY A 1 357 ? 2.149 5.498 1.158 1.00 95.38 357 GLY A N 1
ATOM 2814 C CA . GLY A 1 357 ? 2.416 4.450 2.137 1.00 95.38 357 GLY A CA 1
ATOM 2815 C C . GLY A 1 357 ? 2.167 4.924 3.571 1.00 95.38 357 GLY A C 1
ATOM 2816 O O . GLY A 1 357 ? 1.519 4.232 4.352 1.00 95.38 357 GLY A O 1
ATOM 2817 N N . LEU A 1 358 ? 2.624 6.126 3.919 1.00 95.38 358 LEU A N 1
ATOM 2818 C CA . LEU A 1 358 ? 2.411 6.700 5.246 1.00 95.38 358 LEU A CA 1
ATOM 2819 C C . LEU A 1 358 ? 0.923 6.884 5.570 1.00 95.38 358 LEU A C 1
ATOM 2821 O O . LEU A 1 358 ? 0.534 6.591 6.698 1.00 95.38 358 LEU A O 1
ATOM 2825 N N . GLY A 1 359 ? 0.099 7.298 4.600 1.00 92.75 359 GLY A N 1
ATOM 2826 C CA . GLY A 1 359 ? -1.352 7.447 4.770 1.00 92.75 359 GLY A CA 1
ATOM 2827 C C . GLY A 1 359 ? -2.023 6.186 5.323 1.00 92.75 359 GLY A C 1
ATOM 2828 O O . GLY A 1 359 ? -2.594 6.212 6.417 1.00 92.75 359 GLY A O 1
ATOM 2829 N N . SER A 1 360 ? -1.853 5.052 4.637 1.00 93.38 360 SER A N 1
ATOM 2830 C CA . SER A 1 360 ? -2.386 3.758 5.090 1.00 93.38 360 SER A CA 1
ATOM 2831 C C . SER A 1 360 ? -1.700 3.248 6.364 1.00 93.38 360 SER A C 1
ATOM 2833 O O . SER A 1 360 ? -2.351 2.695 7.255 1.00 93.38 360 SER A O 1
ATOM 2835 N N . GLN A 1 361 ? -0.385 3.463 6.498 1.00 95.69 361 GLN A N 1
ATOM 2836 C CA . GLN A 1 361 ? 0.385 2.999 7.656 1.00 95.69 361 GLN A CA 1
ATOM 2837 C C . GLN A 1 361 ? -0.052 3.683 8.959 1.00 95.69 361 GLN A C 1
ATOM 2839 O O . GLN A 1 361 ? -0.012 3.060 10.028 1.00 95.69 361 GLN A O 1
ATOM 2844 N N . PHE A 1 362 ? -0.503 4.942 8.892 1.00 94.00 362 PHE A N 1
ATOM 2845 C CA . PHE A 1 362 ? -1.063 5.641 10.047 1.00 94.00 362 PHE A CA 1
ATOM 2846 C C . PHE A 1 362 ? -2.309 4.935 10.575 1.00 94.00 362 PHE A C 1
ATOM 2848 O O . PHE A 1 362 ? -2.387 4.711 11.780 1.00 94.00 362 PHE A O 1
ATOM 2855 N N . GLY A 1 363 ? -3.234 4.523 9.703 1.00 90.88 363 GLY A N 1
ATOM 2856 C CA . GLY A 1 363 ? -4.456 3.807 10.088 1.00 90.88 363 GLY A CA 1
ATOM 2857 C C . GLY A 1 363 ? -4.190 2.459 10.739 1.00 90.88 363 GLY A C 1
ATOM 2858 O O . GLY A 1 363 ? -4.690 2.196 11.837 1.00 90.88 363 GLY A O 1
ATOM 2859 N N . GLY A 1 364 ? -3.343 1.639 10.113 1.00 92.94 364 GLY A N 1
ATOM 2860 C CA . GLY A 1 364 ? -2.967 0.330 10.652 1.00 92.94 364 GLY A CA 1
ATOM 2861 C C . GLY A 1 364 ? -2.232 0.417 11.994 1.00 92.94 364 GLY A C 1
ATOM 2862 O O . GLY A 1 364 ? -2.456 -0.398 12.886 1.00 92.94 364 GLY A O 1
ATOM 2863 N N . THR A 1 365 ? -1.380 1.428 12.187 1.00 95.12 365 THR A N 1
ATOM 2864 C CA . THR A 1 365 ? -0.651 1.580 13.458 1.00 95.12 365 THR A CA 1
ATOM 2865 C C . THR A 1 365 ? -1.546 2.184 14.542 1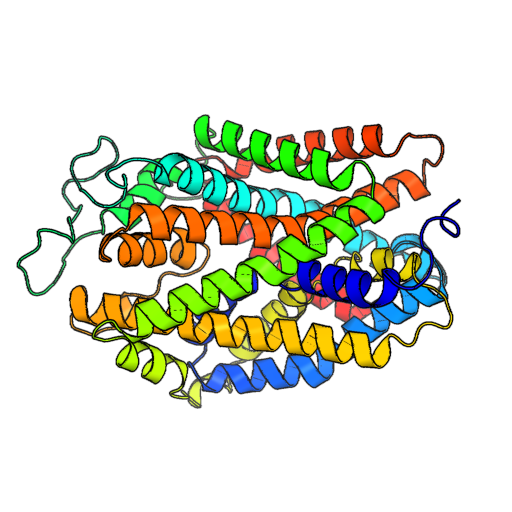.00 95.12 365 THR A C 1
ATOM 2867 O O . THR A 1 365 ? -1.525 1.739 15.693 1.00 95.12 365 THR A O 1
ATOM 2870 N N . ASP A 1 366 ? -2.376 3.170 14.190 1.00 91.50 366 ASP A N 1
ATOM 2871 C CA . ASP A 1 366 ? -3.274 3.830 15.137 1.00 91.50 366 ASP A CA 1
ATOM 2872 C C . ASP A 1 366 ? -4.319 2.877 15.714 1.00 91.50 366 ASP A C 1
ATOM 2874 O O . ASP A 1 366 ? -4.636 3.013 16.897 1.00 91.50 366 ASP A O 1
ATOM 2878 N N . VAL A 1 367 ? -4.839 1.917 14.936 1.00 92.38 367 VAL A N 1
ATOM 2879 C CA . VAL A 1 367 ? -5.825 0.949 15.447 1.00 92.38 367 VAL A CA 1
ATOM 2880 C C . VAL A 1 367 ? -5.220 0.050 16.531 1.00 92.38 367 VAL A C 1
ATOM 2882 O O . VAL A 1 367 ? -5.842 -0.155 17.576 1.00 92.38 367 VAL A O 1
ATOM 2885 N N . VAL A 1 368 ? -3.971 -0.395 16.356 1.00 94.75 368 VAL A N 1
ATOM 2886 C CA . VAL A 1 368 ? -3.242 -1.195 17.355 1.00 94.75 368 VAL A CA 1
ATOM 2887 C C . VAL A 1 368 ? -2.962 -0.365 18.611 1.00 94.75 368 VAL A C 1
ATOM 2889 O O . VAL A 1 368 ? -3.254 -0.798 19.727 1.00 94.75 368 VAL A O 1
ATOM 2892 N N . VAL A 1 369 ? -2.466 0.866 18.447 1.00 93.62 369 VAL A N 1
ATOM 2893 C CA . VAL A 1 369 ? -2.204 1.789 19.566 1.00 93.62 369 VAL A CA 1
ATOM 2894 C C . VAL A 1 369 ? -3.490 2.111 20.331 1.00 93.62 369 VAL A C 1
ATOM 2896 O O . VAL A 1 369 ? -3.500 2.103 21.564 1.00 93.62 369 VAL A O 1
ATOM 2899 N N . ALA A 1 370 ? -4.585 2.391 19.621 1.00 89.50 370 ALA A N 1
ATOM 2900 C CA . ALA A 1 370 ? -5.880 2.691 20.221 1.00 89.50 370 ALA A CA 1
ATOM 2901 C C . ALA A 1 370 ? -6.432 1.493 21.001 1.00 89.50 370 ALA A C 1
ATOM 2903 O O . ALA A 1 370 ? -6.949 1.683 22.101 1.00 89.50 370 ALA A O 1
ATOM 2904 N N . ALA A 1 371 ? -6.278 0.272 20.481 1.00 90.44 371 ALA A N 1
ATOM 2905 C CA . ALA A 1 371 ? -6.676 -0.940 21.184 1.00 90.44 371 ALA A CA 1
ATOM 2906 C C . ALA A 1 371 ? -5.897 -1.131 22.494 1.00 90.44 371 ALA A C 1
ATOM 2908 O O . ALA A 1 371 ? -6.508 -1.378 23.531 1.00 90.44 371 ALA A O 1
ATOM 2909 N N . ILE A 1 372 ? -4.573 -0.942 22.490 1.00 91.56 372 ILE A N 1
ATOM 2910 C CA . ILE A 1 372 ? -3.752 -1.051 23.709 1.00 91.56 372 ILE A CA 1
ATOM 2911 C C . ILE A 1 372 ? -4.181 -0.006 24.747 1.00 91.56 372 ILE A C 1
ATOM 2913 O O . ILE A 1 372 ? -4.445 -0.353 25.896 1.00 91.56 372 ILE A O 1
ATOM 2917 N N . LEU A 1 373 ? -4.324 1.259 24.341 1.00 90.19 373 LEU A N 1
ATOM 2918 C CA . LEU A 1 373 ? -4.774 2.343 25.228 1.00 90.19 373 LEU A CA 1
ATOM 2919 C C . LEU A 1 373 ? -6.190 2.124 25.767 1.00 90.19 373 LEU A C 1
ATOM 2921 O O . LEU A 1 373 ? -6.538 2.626 26.832 1.00 90.19 373 LEU A O 1
ATOM 2925 N N . GLN A 1 374 ? -7.021 1.374 25.046 1.00 86.38 374 GLN A N 1
ATOM 2926 C CA . GLN A 1 374 ? -8.362 1.041 25.495 1.00 86.38 374 GLN A CA 1
ATOM 2927 C C . GLN A 1 374 ? -8.341 0.068 26.691 1.00 86.38 374 GLN A C 1
ATOM 2929 O O . GLN A 1 374 ? -9.208 0.178 27.563 1.00 86.38 374 GLN A O 1
ATOM 2934 N N . TYR A 1 375 ? -7.372 -0.854 26.754 1.00 86.12 375 TYR A N 1
ATOM 2935 C CA . TYR A 1 375 ? -7.170 -1.771 27.888 1.00 86.12 375 TYR A CA 1
ATOM 2936 C C . TYR A 1 375 ? -6.274 -1.188 28.989 1.00 86.12 375 TYR A C 1
ATOM 2938 O O . TYR A 1 375 ? -6.484 -1.499 30.157 1.00 86.12 375 TYR A O 1
ATOM 2946 N N . PHE A 1 376 ? -5.332 -0.312 28.631 1.00 90.06 376 PHE A N 1
ATOM 2947 C CA . PHE A 1 376 ? -4.384 0.325 29.547 1.00 90.06 376 PHE A CA 1
ATOM 2948 C C . PHE A 1 376 ? -4.488 1.861 29.463 1.00 90.06 376 PHE A C 1
ATOM 2950 O O . PHE A 1 376 ? -3.598 2.511 28.904 1.00 90.06 376 PHE A O 1
ATOM 2957 N N . PRO A 1 377 ? -5.574 2.460 29.990 1.00 87.12 377 PRO A N 1
ATOM 2958 C CA . PRO A 1 377 ? -5.872 3.885 29.815 1.00 87.12 377 PRO A CA 1
ATOM 2959 C C . PRO A 1 377 ? -4.886 4.826 30.521 1.00 87.12 377 PRO A C 1
ATOM 2961 O O . PRO A 1 377 ? -4.775 5.985 30.127 1.00 87.12 377 PRO A O 1
ATOM 2964 N N . ASP A 1 378 ? -4.155 4.338 31.527 1.00 91.81 378 ASP A N 1
ATOM 2965 C CA . ASP A 1 378 ? -3.183 5.133 32.288 1.00 91.81 378 ASP A CA 1
ATOM 2966 C C . ASP A 1 378 ? -1.876 5.385 31.516 1.00 91.81 378 ASP A C 1
ATOM 2968 O O . ASP A 1 378 ? -1.088 6.271 31.861 1.00 91.81 378 ASP A O 1
ATOM 2972 N N . LEU A 1 379 ? -1.628 4.624 30.442 1.00 93.31 379 LEU A N 1
ATOM 2973 C CA . LEU A 1 379 ? -0.448 4.809 29.608 1.00 93.31 379 LEU A CA 1
ATOM 2974 C C . LEU A 1 379 ? -0.589 6.053 28.727 1.00 93.31 379 LEU A C 1
ATOM 2976 O O . LEU A 1 379 ? -1.597 6.291 28.062 1.00 93.31 379 LEU A O 1
ATOM 2980 N N . LYS A 1 380 ? 0.485 6.841 28.641 1.00 93.56 380 LYS A N 1
ATOM 2981 C CA . LYS A 1 380 ? 0.538 7.977 27.715 1.00 93.56 380 LYS A CA 1
ATOM 2982 C C . LYS A 1 380 ? 0.622 7.461 26.278 1.00 93.56 380 LYS A C 1
ATOM 2984 O O . LYS A 1 380 ? 1.499 6.659 25.965 1.00 93.56 380 LYS A O 1
ATOM 2989 N N . ARG A 1 381 ? -0.210 7.997 25.374 1.00 92.31 381 ARG A N 1
ATOM 2990 C CA . ARG A 1 381 ? -0.243 7.596 23.950 1.00 92.31 381 ARG A CA 1
ATOM 2991 C C . ARG A 1 381 ? 1.139 7.524 23.305 1.00 92.31 381 ARG A C 1
ATOM 2993 O O . ARG A 1 381 ? 1.441 6.536 22.652 1.00 92.31 381 ARG A O 1
ATOM 3000 N N . TRP A 1 382 ? 1.967 8.553 23.481 1.00 93.38 382 TRP A N 1
ATOM 3001 C CA . TRP A 1 382 ? 3.289 8.612 22.850 1.00 93.38 382 TRP A CA 1
ATOM 3002 C C . TRP A 1 382 ? 4.218 7.475 23.309 1.00 93.38 382 TRP A C 1
ATOM 3004 O O . TRP A 1 382 ? 5.022 7.005 22.515 1.00 93.38 382 TRP A O 1
ATOM 3014 N N . VAL A 1 383 ? 4.067 6.988 24.549 1.00 95.19 383 VAL A N 1
ATOM 3015 C CA . VAL A 1 383 ? 4.815 5.827 25.060 1.00 95.19 383 VAL A CA 1
ATOM 3016 C C . VAL A 1 383 ? 4.359 4.562 24.340 1.00 95.19 383 VAL A C 1
ATOM 3018 O O . VAL A 1 383 ? 5.189 3.812 23.841 1.00 95.19 383 VAL A O 1
ATOM 3021 N N . VAL A 1 384 ? 3.043 4.359 24.216 1.00 96.50 384 VAL A N 1
ATOM 3022 C CA . VAL A 1 384 ? 2.476 3.203 23.501 1.00 96.50 384 VAL A CA 1
ATOM 3023 C C . VAL A 1 384 ? 2.878 3.214 22.027 1.00 96.50 384 VAL A C 1
ATOM 3025 O O . VAL A 1 384 ? 3.269 2.179 21.502 1.00 96.50 384 VAL A O 1
ATOM 3028 N N . VAL A 1 385 ? 2.852 4.380 21.376 1.00 96.56 385 VAL A N 1
ATOM 3029 C CA . VAL A 1 385 ? 3.325 4.555 19.993 1.00 96.56 385 VAL A CA 1
ATOM 3030 C C . VAL A 1 385 ? 4.780 4.114 19.849 1.00 96.56 385 VAL A C 1
ATOM 3032 O O . VAL A 1 385 ? 5.083 3.337 18.953 1.00 96.56 385 VAL A O 1
ATOM 3035 N N . ILE A 1 386 ? 5.673 4.563 20.737 1.00 96.81 386 ILE A N 1
ATOM 3036 C CA . ILE A 1 386 ? 7.089 4.174 20.689 1.00 96.81 386 ILE A CA 1
ATOM 3037 C C . ILE A 1 386 ? 7.249 2.664 20.891 1.00 96.81 386 ILE A C 1
ATOM 3039 O O . ILE A 1 386 ? 7.977 2.035 20.131 1.00 96.81 386 ILE A O 1
ATOM 3043 N N . ILE A 1 387 ? 6.553 2.075 21.868 1.00 96.75 387 ILE A N 1
ATOM 3044 C CA . ILE A 1 387 ? 6.615 0.629 22.130 1.00 96.75 387 ILE A CA 1
ATOM 3045 C C . ILE A 1 387 ? 6.149 -0.159 20.902 1.00 96.75 387 ILE A C 1
ATOM 3047 O O . ILE A 1 387 ? 6.871 -1.037 20.438 1.00 96.75 387 ILE A O 1
ATOM 3051 N N . VAL A 1 388 ? 4.985 0.183 20.340 1.00 97.00 388 VAL A N 1
ATOM 3052 C CA . VAL A 1 388 ? 4.438 -0.483 19.147 1.00 97.00 388 VAL A CA 1
ATOM 3053 C C . VAL A 1 388 ? 5.392 -0.345 17.963 1.00 97.00 388 VAL A C 1
ATOM 3055 O O . VAL A 1 388 ? 5.693 -1.347 17.322 1.00 97.00 388 VAL A O 1
ATOM 3058 N N . SER A 1 389 ? 5.926 0.853 17.708 1.00 97.50 389 SER A N 1
ATOM 3059 C CA . SER A 1 389 ? 6.877 1.078 16.615 1.00 97.50 389 SER A CA 1
ATOM 3060 C C . SER A 1 389 ? 8.187 0.310 16.801 1.00 97.50 389 SER A C 1
ATOM 3062 O O . SER A 1 389 ? 8.711 -0.216 15.826 1.00 97.50 389 SER A O 1
ATOM 3064 N N . ILE A 1 390 ? 8.716 0.203 18.027 1.00 97.81 390 ILE A N 1
ATOM 3065 C CA . ILE A 1 390 ? 9.924 -0.591 18.312 1.00 97.81 390 ILE A CA 1
ATOM 3066 C C . ILE A 1 390 ? 9.644 -2.082 18.102 1.00 97.81 390 ILE A C 1
ATOM 3068 O O . ILE A 1 390 ? 10.418 -2.756 17.425 1.00 97.81 390 ILE A O 1
ATOM 3072 N N . CYS A 1 391 ? 8.539 -2.603 18.640 1.00 97.69 391 CYS A N 1
ATOM 3073 C CA . CYS A 1 391 ? 8.165 -4.005 18.459 1.00 97.69 391 CYS A CA 1
ATOM 3074 C C . CYS A 1 391 ? 7.971 -4.343 16.977 1.00 97.69 391 CYS A C 1
ATOM 3076 O O . CYS A 1 391 ? 8.532 -5.324 16.494 1.00 97.69 391 CYS A O 1
ATOM 3078 N N . ALA A 1 392 ? 7.232 -3.509 16.246 1.00 97.31 392 ALA A N 1
ATOM 3079 C CA . ALA A 1 392 ? 6.990 -3.713 14.827 1.00 97.31 392 ALA A CA 1
ATOM 3080 C C . ALA A 1 392 ? 8.279 -3.572 14.001 1.00 97.31 392 ALA A C 1
ATOM 3082 O O . ALA A 1 392 ? 8.522 -4.396 13.129 1.00 97.31 392 ALA A O 1
ATOM 3083 N N . PHE A 1 393 ? 9.166 -2.622 14.327 1.00 98.00 393 PHE A N 1
ATOM 3084 C CA . PHE A 1 393 ? 10.501 -2.526 13.724 1.00 98.00 393 PHE A CA 1
ATOM 3085 C C . PHE A 1 393 ? 11.298 -3.825 13.879 1.00 98.00 393 PHE A C 1
ATOM 3087 O O . PHE A 1 393 ? 11.816 -4.332 12.887 1.00 98.00 393 PHE A O 1
ATOM 3094 N N . LEU A 1 394 ? 11.361 -4.387 15.090 1.00 97.88 394 LEU A N 1
ATOM 3095 C CA . LEU A 1 394 ? 12.090 -5.632 15.353 1.00 97.88 394 LEU A CA 1
ATOM 3096 C C . LEU A 1 394 ? 11.492 -6.819 14.582 1.00 97.88 394 LEU A C 1
ATOM 3098 O O . LEU A 1 394 ? 12.236 -7.607 14.001 1.00 97.88 394 LEU A O 1
ATOM 3102 N N . ILE A 1 395 ? 10.160 -6.913 14.520 1.00 96.88 395 ILE A N 1
ATOM 3103 C CA . ILE A 1 395 ? 9.441 -7.945 13.752 1.00 96.88 395 ILE A CA 1
ATOM 3104 C C . ILE A 1 395 ? 9.637 -7.761 12.239 1.00 96.88 395 ILE A C 1
ATOM 3106 O O . ILE A 1 395 ? 9.620 -8.739 11.496 1.00 96.88 395 ILE A O 1
ATOM 3110 N N . SER A 1 396 ? 9.864 -6.534 11.766 1.00 97.00 396 SER A N 1
ATOM 3111 C CA . SER A 1 396 ? 10.118 -6.236 10.354 1.00 97.00 396 SER A CA 1
ATOM 3112 C C . SER A 1 396 ? 11.537 -6.605 9.879 1.00 97.00 396 SER A C 1
ATOM 3114 O O . SER A 1 396 ? 11.755 -6.713 8.673 1.00 97.00 396 SER A O 1
ATOM 3116 N N . ILE A 1 397 ? 12.514 -6.813 10.776 1.00 97.00 397 ILE A N 1
ATOM 3117 C CA . ILE A 1 397 ? 13.922 -7.068 10.399 1.00 97.00 397 ILE A CA 1
ATOM 3118 C C . ILE A 1 397 ? 14.096 -8.292 9.479 1.00 97.00 397 ILE A C 1
ATOM 3120 O O . ILE A 1 397 ? 14.812 -8.157 8.483 1.00 97.00 397 ILE A O 1
ATOM 3124 N N . PRO A 1 398 ? 13.461 -9.458 9.722 1.00 96.38 398 PRO A N 1
ATOM 3125 C CA . PRO A 1 398 ? 13.603 -10.628 8.853 1.00 96.38 398 PRO A CA 1
ATOM 3126 C C . PRO A 1 398 ? 13.229 -10.359 7.390 1.00 96.38 398 PRO A C 1
ATOM 3128 O O . PRO A 1 398 ? 13.826 -10.938 6.487 1.00 96.38 398 PRO A O 1
ATOM 3131 N N . PHE A 1 399 ? 12.303 -9.434 7.121 1.00 95.81 399 PHE A N 1
ATOM 3132 C CA . PHE A 1 399 ? 11.939 -9.074 5.748 1.00 95.81 399 PHE A CA 1
ATOM 3133 C C . PHE A 1 399 ? 13.048 -8.312 4.996 1.00 95.81 399 PHE A C 1
ATOM 3135 O O . PHE A 1 399 ? 12.972 -8.163 3.780 1.00 95.81 399 PHE A O 1
ATOM 3142 N N . THR A 1 400 ? 14.083 -7.840 5.699 1.00 96.00 400 THR A N 1
ATOM 3143 C CA . THR A 1 400 ? 15.263 -7.174 5.113 1.00 96.00 400 THR A CA 1
ATOM 3144 C C . THR A 1 400 ? 16.412 -8.138 4.792 1.00 96.00 400 THR A C 1
ATOM 3146 O O . THR A 1 400 ? 17.461 -7.704 4.309 1.00 96.00 400 THR A O 1
ATOM 3149 N N . CYS A 1 401 ? 16.254 -9.432 5.089 1.00 96.31 401 CYS A N 1
ATOM 3150 C CA . CYS A 1 401 ? 17.208 -10.475 4.721 1.00 96.31 401 CYS A CA 1
ATOM 3151 C C . CYS A 1 401 ? 17.142 -10.799 3.221 1.00 96.31 401 CYS A C 1
ATOM 3153 O O . CYS A 1 401 ? 16.182 -10.446 2.538 1.00 96.31 401 CYS A O 1
ATOM 3155 N N . ARG A 1 402 ? 18.143 -11.529 2.719 1.00 95.12 402 ARG A N 1
ATOM 3156 C CA . ARG A 1 402 ? 18.241 -11.952 1.307 1.00 95.12 402 ARG A CA 1
ATOM 3157 C C . ARG A 1 402 ? 17.016 -12.750 0.843 1.00 95.12 402 ARG A C 1
ATOM 3159 O O . ARG A 1 402 ? 16.504 -12.526 -0.249 1.00 95.12 402 ARG A O 1
ATOM 3166 N N . GLY A 1 403 ? 16.506 -13.629 1.708 1.00 94.19 403 GLY A N 1
ATOM 3167 C CA . GLY A 1 403 ? 15.261 -14.376 1.494 1.00 94.19 403 GLY A CA 1
ATOM 3168 C C . GLY A 1 403 ? 13.991 -13.634 1.932 1.00 94.19 403 GLY A C 1
ATOM 3169 O O . GLY A 1 403 ? 12.898 -14.202 1.898 1.00 94.19 403 GLY A O 1
ATOM 3170 N N . GLY A 1 404 ? 14.106 -12.374 2.359 1.00 94.69 404 GLY A N 1
ATOM 3171 C CA . GLY A 1 404 ? 13.018 -11.588 2.940 1.00 94.69 404 GLY A CA 1
ATOM 3172 C C . GLY A 1 404 ? 11.869 -11.312 1.971 1.00 94.69 404 GLY A C 1
ATOM 3173 O O . GLY A 1 404 ? 10.719 -11.250 2.402 1.00 94.69 404 GLY A O 1
ATOM 3174 N N . ILE A 1 405 ? 12.142 -11.239 0.662 1.00 92.69 405 ILE A N 1
ATOM 3175 C CA . ILE A 1 405 ? 11.101 -11.082 -0.367 1.00 92.69 405 ILE A CA 1
ATOM 3176 C C . ILE A 1 405 ? 10.151 -12.289 -0.419 1.00 92.69 405 ILE A C 1
ATOM 3178 O O . ILE A 1 405 ? 8.949 -12.118 -0.601 1.00 92.69 405 ILE A O 1
ATOM 3182 N N . TYR A 1 406 ? 10.650 -13.505 -0.174 1.00 93.56 406 TYR A N 1
ATOM 3183 C CA . TYR A 1 406 ? 9.814 -14.707 -0.120 1.00 93.56 406 TYR A CA 1
ATOM 3184 C C . TYR A 1 406 ? 8.928 -14.711 1.128 1.00 93.56 406 TYR A C 1
ATOM 3186 O O . TYR A 1 406 ? 7.743 -15.032 1.041 1.00 93.56 406 TYR A O 1
ATOM 3194 N N . LEU A 1 407 ? 9.476 -14.290 2.276 1.00 94.81 407 LEU A N 1
ATOM 3195 C CA . LEU A 1 407 ? 8.698 -14.102 3.502 1.00 94.81 407 LEU A CA 1
ATOM 3196 C C . LEU A 1 407 ? 7.629 -13.015 3.320 1.00 94.81 407 LEU A C 1
ATOM 3198 O O . LEU A 1 407 ? 6.491 -13.202 3.740 1.00 94.81 407 LEU A O 1
ATOM 3202 N N . PHE A 1 408 ? 7.976 -11.905 2.664 1.00 93.44 408 PHE A N 1
ATOM 3203 C CA . PHE A 1 408 ? 7.039 -10.841 2.311 1.00 93.44 408 PHE A CA 1
ATOM 3204 C C . PHE A 1 408 ? 5.873 -11.383 1.481 1.00 93.44 408 PHE A C 1
ATOM 3206 O O . PHE A 1 408 ? 4.719 -11.150 1.836 1.00 93.44 408 PHE A O 1
ATOM 3213 N N . THR A 1 409 ? 6.150 -12.135 0.414 1.00 90.69 409 THR A N 1
ATOM 3214 C CA . THR A 1 409 ? 5.106 -12.713 -0.444 1.00 90.69 409 THR A CA 1
ATOM 3215 C C . THR A 1 409 ? 4.225 -13.681 0.342 1.00 90.69 409 THR A C 1
ATOM 3217 O O . THR A 1 409 ? 3.005 -13.554 0.314 1.00 90.69 409 THR A O 1
ATOM 3220 N N . LEU A 1 410 ? 4.826 -14.576 1.135 1.00 92.00 410 LEU A N 1
ATOM 3221 C CA . LEU A 1 410 ? 4.089 -15.531 1.965 1.00 92.00 410 LEU A CA 1
ATOM 3222 C C . LEU A 1 410 ? 3.141 -14.825 2.949 1.00 92.00 410 LEU A C 1
ATOM 3224 O O . LEU A 1 410 ? 1.958 -15.151 3.030 1.00 92.00 410 LEU A O 1
ATOM 3228 N N . VAL A 1 411 ? 3.649 -13.844 3.695 1.00 93.06 411 VAL A N 1
ATOM 3229 C CA . VAL A 1 411 ? 2.869 -13.138 4.720 1.00 93.06 411 VAL A CA 1
ATOM 3230 C C . VAL A 1 411 ? 1.805 -12.243 4.083 1.00 93.06 411 VAL A C 1
ATOM 3232 O O . VAL A 1 411 ? 0.653 -12.257 4.514 1.00 93.06 411 VAL A O 1
ATOM 3235 N N . SER A 1 412 ? 2.153 -11.481 3.046 1.00 89.12 412 SER A N 1
ATOM 3236 C CA . SER A 1 412 ? 1.205 -10.563 2.405 1.00 89.12 412 SER A CA 1
ATOM 3237 C C . SER A 1 412 ? 0.057 -11.299 1.707 1.00 89.12 412 SER A C 1
ATOM 3239 O O . SER A 1 412 ? -1.094 -10.871 1.814 1.00 89.12 412 SER A O 1
ATOM 3241 N N . GLU A 1 413 ? 0.332 -12.425 1.047 1.00 85.00 413 GLU A N 1
ATOM 3242 C CA . GLU A 1 413 ? -0.672 -13.169 0.286 1.00 85.00 413 GLU A CA 1
ATOM 3243 C C . GLU A 1 413 ? -1.518 -14.091 1.176 1.00 85.00 413 GLU A C 1
ATOM 3245 O O . GLU A 1 413 ? -2.748 -14.066 1.096 1.00 85.00 413 GLU A O 1
ATOM 3250 N N . TYR A 1 414 ? -0.887 -14.860 2.069 1.00 86.06 414 TYR A N 1
ATOM 3251 C CA . TYR A 1 414 ? -1.589 -15.884 2.850 1.00 86.06 414 TYR A CA 1
ATOM 3252 C C . TYR A 1 414 ? -2.024 -15.410 4.236 1.00 86.06 414 TYR A C 1
ATOM 3254 O O . TYR A 1 414 ? -3.105 -15.787 4.684 1.00 86.06 414 TYR A O 1
ATOM 3262 N N . ALA A 1 415 ? -1.222 -14.593 4.925 1.00 88.06 415 ALA A N 1
ATOM 3263 C CA . ALA A 1 415 ? -1.569 -14.147 6.276 1.00 88.06 415 ALA A CA 1
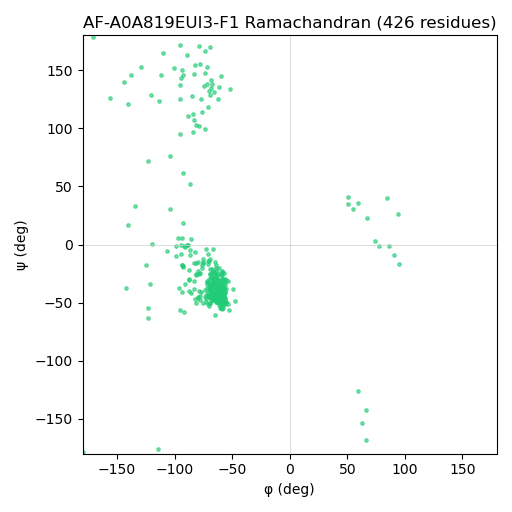ATOM 3264 C C . ALA A 1 415 ? -2.471 -12.909 6.259 1.00 88.06 415 ALA A C 1
ATOM 3266 O O . ALA A 1 415 ? -3.423 -12.853 7.033 1.00 88.06 415 ALA A O 1
ATOM 3267 N N . ALA A 1 416 ? -2.200 -11.941 5.377 1.00 86.81 416 ALA A N 1
ATOM 3268 C CA . ALA A 1 416 ? -2.965 -10.698 5.323 1.00 86.81 416 ALA A CA 1
ATOM 3269 C C . ALA A 1 416 ? -4.150 -10.756 4.352 1.00 86.81 416 ALA A C 1
ATOM 3271 O O . ALA A 1 416 ? -5.293 -10.556 4.746 1.00 86.81 416 ALA A O 1
ATOM 3272 N N . ASN A 1 417 ? -3.910 -11.043 3.073 1.00 85.69 417 ASN A N 1
ATOM 3273 C CA . ASN A 1 417 ? -4.955 -10.905 2.058 1.00 85.69 417 ASN A CA 1
ATOM 3274 C C . ASN A 1 417 ? -6.098 -11.927 2.220 1.00 85.69 417 ASN A C 1
ATOM 3276 O O . ASN A 1 417 ? -7.267 -11.560 2.131 1.00 85.69 417 ASN A O 1
ATOM 3280 N N . LEU A 1 418 ? -5.781 -13.200 2.486 1.00 85.56 418 LEU A N 1
ATOM 3281 C CA . LEU A 1 418 ? -6.802 -14.238 2.669 1.00 85.56 418 LEU A CA 1
ATOM 3282 C C . LEU A 1 418 ? -7.605 -14.053 3.968 1.00 85.56 418 LEU A C 1
ATOM 3284 O O . LEU A 1 418 ? -8.817 -14.268 3.976 1.00 85.56 418 LEU A O 1
ATOM 3288 N N . SER A 1 419 ? -6.948 -13.642 5.057 1.00 89.88 419 SER A N 1
ATOM 3289 C CA . SER A 1 419 ? -7.610 -13.471 6.354 1.00 89.88 419 SER A CA 1
ATOM 3290 C C . SER A 1 419 ? -8.641 -12.342 6.333 1.00 89.88 419 SER A C 1
ATOM 3292 O O . SER A 1 419 ? -9.691 -12.493 6.947 1.00 89.88 419 SER A O 1
ATOM 3294 N N . LEU A 1 420 ? -8.410 -11.267 5.568 1.00 90.06 420 LEU A N 1
ATOM 3295 C CA . LEU A 1 420 ? -9.371 -10.171 5.397 1.00 90.06 420 LEU A CA 1
ATOM 3296 C C . LEU A 1 420 ? -10.705 -10.627 4.814 1.00 90.06 420 LEU A C 1
ATOM 3298 O O . LEU A 1 420 ? -11.754 -10.211 5.295 1.00 90.06 420 LEU A O 1
ATOM 3302 N N . VAL A 1 421 ? -10.671 -11.505 3.809 1.00 87.44 421 VAL A N 1
ATOM 3303 C CA . VAL A 1 421 ? -11.895 -12.038 3.193 1.00 87.44 421 VAL A CA 1
ATOM 3304 C C . VAL A 1 421 ? -12.680 -12.870 4.209 1.00 87.44 421 VAL A C 1
ATOM 3306 O O . VAL A 1 421 ? -13.902 -12.764 4.285 1.00 87.44 421 VAL A O 1
ATOM 3309 N N . VAL A 1 422 ? -11.981 -13.663 5.028 1.00 90.19 422 VAL A N 1
ATOM 3310 C CA . VAL A 1 422 ? -12.600 -14.457 6.101 1.00 90.19 422 VAL A CA 1
ATOM 3311 C C . VAL A 1 422 ? -13.167 -13.557 7.199 1.00 90.19 422 VAL A C 1
ATOM 3313 O O . VAL A 1 422 ? -14.280 -13.794 7.655 1.00 90.19 422 VAL A O 1
ATOM 3316 N N . ILE A 1 423 ? -12.435 -12.516 7.608 1.00 92.38 423 ILE A N 1
ATOM 3317 C CA . ILE A 1 423 ? -12.909 -11.527 8.585 1.00 92.38 423 ILE A CA 1
ATOM 3318 C C . ILE A 1 423 ? -14.185 -10.865 8.064 1.00 92.38 423 ILE A C 1
ATOM 3320 O O . ILE A 1 423 ? -15.194 -10.914 8.757 1.00 92.38 423 ILE A O 1
ATOM 3324 N N . GLY A 1 424 ? -14.172 -10.348 6.833 1.00 90.25 424 GLY A N 1
ATOM 3325 C CA . GLY A 1 424 ? -15.335 -9.700 6.227 1.00 90.25 424 GLY A CA 1
ATOM 3326 C C . GLY A 1 424 ? -16.548 -10.617 6.079 1.00 90.25 424 GLY A C 1
ATOM 3327 O O . GLY A 1 424 ? -17.674 -10.162 6.230 1.00 90.25 424 GLY A O 1
ATOM 3328 N N . PHE A 1 425 ? -16.341 -11.917 5.843 1.00 91.19 425 PHE A N 1
ATOM 3329 C CA . PHE A 1 425 ? -17.436 -12.890 5.850 1.00 91.19 425 PHE A CA 1
ATOM 3330 C C . PHE A 1 425 ? -18.103 -13.011 7.226 1.00 91.19 425 PHE A C 1
ATOM 3332 O O . PHE A 1 425 ? -19.319 -13.122 7.287 1.00 91.19 425 PHE A O 1
ATOM 3339 N N . PHE A 1 426 ? -17.331 -12.986 8.317 1.00 92.25 426 PHE A N 1
ATOM 3340 C CA . PHE A 1 426 ? -17.878 -13.056 9.677 1.00 92.25 426 PHE A CA 1
ATOM 3341 C C . PHE A 1 426 ? -18.439 -11.720 10.190 1.00 92.25 426 PHE A C 1
ATOM 3343 O O . PHE A 1 426 ? -19.125 -11.719 11.211 1.00 92.25 426 PHE A O 1
ATOM 3350 N N . GLU A 1 427 ? -18.124 -10.594 9.541 1.00 89.56 427 GLU A N 1
ATOM 3351 C CA . GLU A 1 427 ? -18.704 -9.286 9.877 1.00 89.56 427 GLU A CA 1
ATOM 3352 C C . GLU A 1 427 ? -20.178 -9.156 9.476 1.00 89.56 427 GLU A C 1
ATOM 3354 O O . GLU A 1 427 ? -20.917 -8.431 10.149 1.00 89.56 427 GLU A O 1
ATOM 3359 N N . VAL A 1 428 ? -20.579 -9.833 8.395 1.00 84.50 428 VAL A N 1
ATOM 3360 C CA . VAL A 1 428 ? -21.960 -9.901 7.883 1.00 84.50 428 VAL A CA 1
ATOM 3361 C C . VAL A 1 428 ? -22.735 -10.979 8.625 1.00 84.50 428 VAL A C 1
ATOM 3363 O O . VAL A 1 428 ? -23.893 -10.691 9.009 1.00 84.50 428 VAL A O 1
#